Protein AF-0000000078658069 (afdb_homodimer)

Structure (mmCIF, N/CA/C/O backbone):
data_AF-0000000078658069-model_v1
#
loop_
_entity.id
_entity.type
_entity.pdbx_description
1 polymer 'NAD(P)H-dependent oxidoreductase'
#
loop_
_atom_site.group_PDB
_atom_site.id
_atom_site.type_symbol
_atom_site.label_atom_id
_atom_site.label_alt_id
_atom_site.label_comp_id
_atom_site.label_asym_id
_atom_site.label_entity_id
_atom_site.label_seq_id
_atom_site.pdbx_PDB_ins_code
_atom_site.Cartn_x
_atom_site.Cartn_y
_atom_site.Cartn_z
_atom_site.occupancy
_atom_site.B_iso_or_equiv
_atom_site.auth_seq_id
_atom_site.auth_comp_id
_atom_site.auth_asym_id
_atom_site.auth_atom_id
_atom_site.pdbx_PDB_model_num
ATOM 1 N N . MET A 1 1 ? 2.982 28.875 11.555 1 97.81 1 MET A N 1
ATOM 2 C CA . MET A 1 1 ? 3.41 27.578 11.039 1 97.81 1 MET A CA 1
ATOM 3 C C . MET A 1 1 ? 2.475 27.094 9.938 1 97.81 1 MET A C 1
ATOM 5 O O . MET A 1 1 ? 1.411 27.672 9.719 1 97.81 1 MET A O 1
ATOM 9 N N . HIS A 1 2 ? 2.963 26.125 9.164 1 98.56 2 HIS A N 1
ATOM 10 C CA . HIS A 1 2 ? 2.264 25.703 7.953 1 98.56 2 HIS A CA 1
ATOM 11 C C . HIS A 1 2 ? 2.119 24.172 7.902 1 98.56 2 HIS A C 1
ATOM 13 O O . HIS A 1 2 ? 3.09 23.453 8.117 1 98.56 2 HIS A O 1
ATOM 19 N N . ALA A 1 3 ? 0.891 23.734 7.66 1 98.81 3 ALA A N 1
ATOM 20 C CA . ALA A 1 3 ? 0.636 22.297 7.555 1 98.81 3 ALA A CA 1
ATOM 21 C C . ALA A 1 3 ? 0.441 21.891 6.098 1 98.81 3 ALA A C 1
ATOM 23 O O . ALA A 1 3 ? -0.198 22.594 5.32 1 98.81 3 ALA A O 1
ATOM 24 N N . LEU A 1 4 ? 1.023 20.781 5.742 1 98.94 4 LEU A N 1
ATOM 25 C CA . LEU A 1 4 ? 0.627 20.094 4.523 1 98.94 4 LEU A CA 1
ATOM 26 C C . LEU A 1 4 ? -0.355 18.969 4.836 1 98.94 4 LEU A C 1
ATOM 28 O O . LEU A 1 4 ? -0.032 18.047 5.586 1 98.94 4 LEU A O 1
ATOM 32 N N . ILE A 1 5 ? -1.564 19.047 4.328 1 98.94 5 ILE A N 1
ATOM 33 C CA . ILE A 1 5 ? -2.594 18.031 4.469 1 98.94 5 ILE A CA 1
ATOM 34 C C . ILE A 1 5 ? -2.736 17.25 3.162 1 98.94 5 ILE A C 1
ATOM 36 O O . ILE A 1 5 ? -3.213 17.797 2.162 1 98.94 5 ILE A O 1
ATOM 40 N N . VAL A 1 6 ? -2.309 16.016 3.172 1 99 6 VAL A N 1
ATOM 41 C CA . VAL A 1 6 ? -2.379 15.141 2.002 1 99 6 VAL A CA 1
ATOM 42 C C . VAL A 1 6 ? -3.635 14.281 2.074 1 99 6 VAL A C 1
ATOM 44 O O . VAL A 1 6 ? -3.863 13.586 3.068 1 99 6 VAL A O 1
ATOM 47 N N . VAL A 1 7 ? -4.445 14.375 1.043 1 98.88 7 VAL A N 1
ATOM 48 C CA . VAL A 1 7 ? -5.691 13.617 0.962 1 98.88 7 VAL A CA 1
ATOM 49 C C . VAL A 1 7 ? -5.629 12.641 -0.212 1 98.88 7 VAL A C 1
ATOM 51 O O . VAL A 1 7 ? -5.191 13.008 -1.307 1 98.88 7 VAL A O 1
ATOM 54 N N . ALA A 1 8 ? -6.023 11.414 0.031 1 98.69 8 ALA A N 1
ATOM 55 C CA . ALA A 1 8 ? -6.051 10.391 -1.006 1 98.69 8 ALA A CA 1
ATOM 56 C C . ALA A 1 8 ? -7.441 9.773 -1.132 1 98.69 8 ALA A C 1
ATOM 58 O O . ALA A 1 8 ? -7.703 8.695 -0.583 1 98.69 8 ALA A O 1
ATOM 59 N N . HIS A 1 9 ? -8.312 10.352 -1.921 1 98.69 9 HIS A N 1
ATOM 60 C CA . HIS A 1 9 ? -9.656 9.852 -2.195 1 98.69 9 HIS A CA 1
ATOM 61 C C . HIS A 1 9 ? -10.195 10.406 -3.51 1 98.69 9 HIS A C 1
ATOM 63 O O . HIS A 1 9 ? -10.07 11.609 -3.777 1 98.69 9 HIS A O 1
ATOM 69 N N . PRO A 1 10 ? -10.859 9.602 -4.32 1 98.38 10 PRO A N 1
ATOM 70 C CA . PRO A 1 10 ? -11.242 10.031 -5.668 1 98.38 10 PRO A CA 1
ATOM 71 C C . PRO A 1 10 ? -12.484 10.922 -5.672 1 98.38 10 PRO A C 1
ATOM 73 O O . PRO A 1 10 ? -12.773 11.57 -6.684 1 98.38 10 PRO A O 1
ATOM 76 N N . ASP A 1 11 ? -13.273 10.945 -4.633 1 98.38 11 ASP A N 1
ATOM 77 C CA . ASP A 1 11 ? -14.516 11.711 -4.539 1 98.38 11 ASP A CA 1
ATOM 78 C C . ASP A 1 11 ? -14.352 12.914 -3.615 1 98.38 11 ASP A C 1
ATOM 80 O O . ASP A 1 11 ? -14.289 12.758 -2.395 1 98.38 11 ASP A O 1
ATOM 84 N N . THR A 1 12 ? -14.391 14.125 -4.148 1 97.88 12 THR A N 1
ATOM 85 C CA . THR A 1 12 ? -14.156 15.336 -3.379 1 97.88 12 THR A CA 1
ATOM 86 C C . THR A 1 12 ? -15.297 15.594 -2.4 1 97.88 12 THR A C 1
ATOM 88 O O . THR A 1 12 ? -15.18 16.422 -1.494 1 97.88 12 THR A O 1
ATOM 91 N N . GLN A 1 13 ? -16.375 14.859 -2.529 1 97.44 13 GLN A N 1
ATOM 92 C CA . GLN A 1 13 ? -17.5 14.992 -1.617 1 97.44 13 GLN A CA 1
ATOM 93 C C . GLN A 1 13 ? -17.484 13.891 -0.566 1 97.44 13 GLN A C 1
ATOM 95 O O . GLN A 1 13 ? -18.453 13.742 0.198 1 97.44 13 GLN A O 1
ATOM 100 N N . SER A 1 14 ? -16.484 13.125 -0.555 1 97.75 14 SER A N 1
ATOM 101 C CA . SER A 1 14 ? -16.375 11.992 0.354 1 97.75 14 SER A CA 1
ATOM 102 C C . SER A 1 14 ? -16.219 12.453 1.8 1 97.75 14 SER A C 1
ATOM 104 O O . SER A 1 14 ? -15.898 13.617 2.057 1 97.75 14 SER A O 1
ATOM 106 N N . LEU A 1 15 ? -16.469 11.539 2.723 1 98 15 LEU A N 1
ATOM 107 C CA . LEU A 1 15 ? -16.188 11.75 4.137 1 98 15 LEU A CA 1
ATOM 108 C C . LEU A 1 15 ? -14.719 12.109 4.348 1 98 15 LEU A C 1
ATOM 110 O O . LEU A 1 15 ? -14.398 12.977 5.168 1 98 15 LEU A O 1
ATOM 114 N N . THR A 1 16 ? -13.797 11.484 3.609 1 98.62 16 THR A N 1
ATOM 115 C CA . THR A 1 16 ? -12.359 11.734 3.705 1 98.62 16 THR A CA 1
ATOM 116 C C . THR A 1 16 ? -12.047 13.203 3.439 1 98.62 16 THR A C 1
ATOM 118 O O . THR A 1 16 ? -11.359 13.844 4.234 1 98.62 16 THR A O 1
ATOM 121 N N . HIS A 1 17 ? -12.578 13.727 2.383 1 98.81 17 HIS A N 1
ATOM 122 C CA . HIS A 1 17 ? -12.336 15.125 2.043 1 98.81 17 HIS A CA 1
ATOM 123 C C . HIS A 1 17 ? -12.977 16.062 3.068 1 98.81 17 HIS A C 1
ATOM 125 O O . HIS A 1 17 ? -12.414 17.094 3.406 1 98.81 17 HIS A O 1
ATOM 131 N N . ARG A 1 18 ? -14.141 15.688 3.545 1 98.75 18 ARG A N 1
ATOM 132 C CA . ARG A 1 18 ? -14.812 16.516 4.535 1 98.75 18 ARG A CA 1
ATOM 133 C C . ARG A 1 18 ? -14.016 16.578 5.832 1 98.75 18 ARG A C 1
ATOM 135 O O . ARG A 1 18 ? -13.875 17.641 6.434 1 98.75 18 ARG A O 1
ATOM 142 N N . VAL A 1 19 ? -13.484 15.453 6.254 1 98.88 19 VAL A N 1
ATOM 143 C CA . VAL A 1 19 ? -12.648 15.391 7.445 1 98.88 19 VAL A CA 1
ATOM 144 C C . VAL A 1 19 ? -11.422 16.281 7.266 1 98.88 19 VAL A C 1
ATOM 146 O O . VAL A 1 19 ? -11.078 17.062 8.148 1 98.88 19 VAL A O 1
ATOM 149 N N . ALA A 1 20 ? -10.758 16.172 6.125 1 98.94 20 ALA A N 1
ATOM 150 C CA . ALA A 1 20 ? -9.594 17 5.828 1 98.94 20 ALA A CA 1
ATOM 151 C C . ALA A 1 20 ? -9.961 18.484 5.863 1 98.94 20 ALA A C 1
ATOM 153 O O . ALA A 1 20 ? -9.211 19.312 6.41 1 98.94 20 ALA A O 1
ATOM 154 N N . ALA A 1 21 ? -11.094 18.812 5.293 1 98.88 21 ALA A N 1
ATOM 155 C CA . ALA A 1 21 ? -11.547 20.188 5.238 1 98.88 21 ALA A CA 1
ATOM 156 C C . ALA A 1 21 ? -11.82 20.734 6.641 1 98.88 21 ALA A C 1
ATOM 158 O O . ALA A 1 21 ? -11.461 21.875 6.953 1 98.88 21 ALA A O 1
ATOM 159 N N . GLU A 1 22 ? -12.523 19.906 7.477 1 98.81 22 GLU A N 1
ATOM 160 C CA . GLU A 1 22 ? -12.805 20.297 8.852 1 98.81 22 GLU A CA 1
ATOM 161 C C . GLU A 1 22 ? -11.516 20.531 9.633 1 98.81 22 GLU A C 1
ATOM 163 O O . GLU A 1 22 ? -11.406 21.516 10.375 1 98.81 22 GLU A O 1
ATOM 168 N N . LEU A 1 23 ? -10.547 19.625 9.484 1 98.94 23 LEU A N 1
ATOM 169 C CA . LEU A 1 23 ? -9.25 19.766 10.133 1 98.94 23 LEU A CA 1
ATOM 170 C C . LEU A 1 23 ? -8.57 21.062 9.703 1 98.94 23 LEU A C 1
ATOM 172 O O . LEU A 1 23 ? -8.172 21.875 10.547 1 98.94 23 LEU A O 1
ATOM 176 N N . ALA A 1 24 ? -8.531 21.281 8.406 1 98.88 24 ALA A N 1
ATOM 177 C CA . ALA A 1 24 ? -7.859 22.453 7.828 1 98.88 24 ALA A CA 1
ATOM 178 C C . ALA A 1 24 ? -8.492 23.75 8.32 1 98.88 24 ALA A C 1
ATOM 180 O O . ALA A 1 24 ? -7.785 24.672 8.719 1 98.88 24 ALA A O 1
ATOM 181 N N . ALA A 1 25 ? -9.805 23.797 8.32 1 98.56 25 ALA A N 1
ATOM 182 C CA . ALA A 1 25 ? -10.562 25.016 8.656 1 98.56 25 ALA A CA 1
ATOM 183 C C . ALA A 1 25 ? -10.352 25.391 10.117 1 98.56 25 ALA A C 1
ATOM 185 O O . ALA A 1 25 ? -10.664 26.516 10.516 1 98.56 25 ALA A O 1
ATOM 186 N N . ASN A 1 26 ? -9.812 24.453 10.891 1 98.69 26 ASN A N 1
ATOM 187 C CA . ASN A 1 26 ? -9.719 24.719 12.32 1 98.69 26 ASN A CA 1
ATOM 188 C C . ASN A 1 26 ? -8.266 24.906 12.766 1 98.69 26 ASN A C 1
ATOM 190 O O . ASN A 1 26 ? -7.977 24.891 13.961 1 98.69 26 ASN A O 1
ATOM 194 N N . ILE A 1 27 ? -7.352 24.938 11.805 1 98.62 27 ILE A N 1
ATOM 195 C CA . ILE A 1 27 ? -5.996 25.391 12.102 1 98.62 27 ILE A CA 1
ATOM 196 C C . ILE A 1 27 ? -6.008 26.891 12.406 1 98.62 27 ILE A C 1
ATOM 198 O O . ILE A 1 27 ? -6.375 27.703 11.555 1 98.6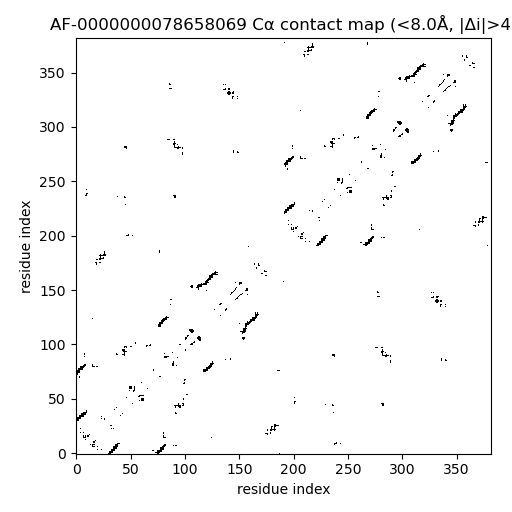2 27 ILE A O 1
ATOM 202 N N . PRO A 1 28 ? -5.621 27.234 13.57 1 97.25 28 PRO A N 1
ATOM 203 C CA . PRO A 1 28 ? -5.816 28.625 13.969 1 97.25 28 PRO A CA 1
ATOM 204 C C . PRO A 1 28 ? -4.824 29.578 13.312 1 97.25 28 PRO A C 1
ATOM 206 O O . PRO A 1 28 ? -3.658 29.219 13.117 1 97.25 28 PRO A O 1
ATOM 209 N N . ALA A 1 29 ? -5.34 30.766 13.07 1 95.62 29 ALA A N 1
ATOM 210 C CA . ALA A 1 29 ? -4.434 31.844 12.656 1 95.62 29 ALA A CA 1
ATOM 211 C C . ALA A 1 29 ? -3.402 32.125 13.734 1 95.62 29 ALA A C 1
ATOM 213 O O . ALA A 1 29 ? -3.701 32.031 14.93 1 95.62 29 ALA A O 1
ATOM 214 N N . PRO A 1 30 ? -2.137 32.469 13.281 1 97.19 30 PRO A N 1
ATOM 215 C CA . PRO A 1 30 ? -1.706 32.781 11.914 1 97.19 30 PRO A CA 1
ATOM 216 C C . PRO A 1 30 ? -1.153 31.547 11.188 1 97.19 30 PRO A C 1
ATOM 218 O O . PRO A 1 30 ? -0.489 31.688 10.156 1 97.19 30 PRO A O 1
ATOM 221 N N . HIS A 1 31 ? -1.299 30.328 11.805 1 98.12 31 HIS A N 1
ATOM 222 C CA . HIS A 1 31 ? -0.859 29.141 11.094 1 98.12 31 HIS A CA 1
ATOM 223 C C . HIS A 1 31 ? -1.632 28.953 9.789 1 98.12 31 HIS A C 1
ATOM 225 O O . HIS A 1 31 ? -2.76 29.438 9.664 1 98.12 3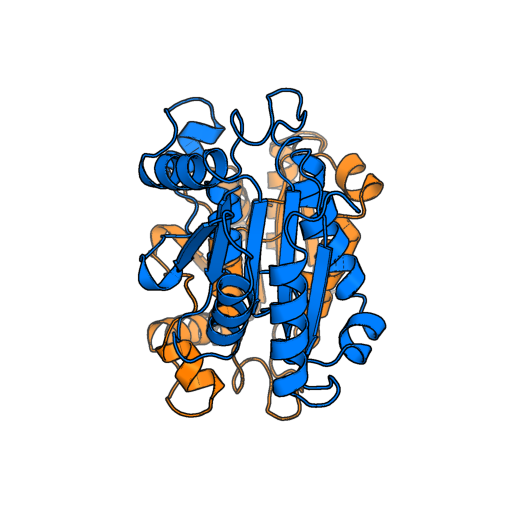1 HIS A O 1
ATOM 231 N N . GLY A 1 32 ? -1.002 28.391 8.859 1 98 32 GLY A N 1
ATOM 232 C CA . GLY A 1 32 ? -1.613 28.125 7.566 1 98 32 GLY A CA 1
ATOM 233 C C . GLY A 1 32 ? -1.575 26.656 7.172 1 98 32 GLY A C 1
ATOM 234 O O . GLY A 1 32 ? -1.163 25.812 7.961 1 98 32 GLY A O 1
ATOM 235 N N . PHE A 1 33 ? -2.08 26.438 6.012 1 98.69 33 PHE A N 1
ATOM 236 C CA . PHE A 1 33 ? -2.096 25.078 5.512 1 98.69 33 PHE A CA 1
ATOM 237 C C . PHE A 1 33 ? -2.197 25.062 3.99 1 98.69 33 PHE A C 1
ATOM 239 O O . PHE A 1 33 ? -2.514 26.078 3.371 1 98.69 33 PHE A O 1
ATOM 246 N N . GLU A 1 34 ? -1.899 23.984 3.42 1 98.56 34 GLU A N 1
ATOM 247 C CA . GLU A 1 34 ? -2.252 23.609 2.055 1 98.56 34 GLU A CA 1
ATOM 248 C C . GLU A 1 34 ? -2.768 22.172 1.991 1 98.56 34 GLU A C 1
ATOM 250 O O . GLU A 1 34 ? -2.326 21.312 2.76 1 98.56 34 GLU A O 1
ATOM 255 N N . ILE A 1 35 ? -3.754 21.984 1.16 1 98.75 35 ILE A N 1
ATOM 256 C CA . ILE A 1 35 ? -4.273 20.641 0.928 1 98.75 35 ILE A CA 1
ATOM 257 C C . ILE A 1 35 ? -3.729 20.094 -0.391 1 98.75 35 ILE A C 1
ATOM 259 O O . ILE A 1 35 ? -3.85 20.734 -1.434 1 98.75 35 ILE A O 1
ATOM 263 N N . ALA A 1 36 ? -3.055 19.016 -0.292 1 98.88 36 ALA A N 1
ATOM 264 C CA . ALA A 1 36 ? -2.635 18.266 -1.47 1 98.88 36 ALA A CA 1
ATOM 265 C C . ALA A 1 36 ? -3.596 17.125 -1.757 1 98.88 36 ALA A C 1
ATOM 267 O O . ALA A 1 36 ? -3.617 16.125 -1.028 1 98.88 36 ALA A O 1
ATOM 268 N N . ASP A 1 37 ? -4.426 17.281 -2.74 1 98.88 37 ASP A N 1
ATOM 269 C CA . ASP A 1 37 ? -5.324 16.234 -3.195 1 98.88 37 ASP A CA 1
ATOM 270 C C . ASP A 1 37 ? -4.652 15.344 -4.242 1 98.88 37 ASP A C 1
ATOM 272 O O . ASP A 1 37 ? -4.641 15.68 -5.43 1 98.88 37 ASP A O 1
ATOM 276 N N . LEU A 1 38 ? -4.168 14.164 -3.83 1 98.88 38 LEU A N 1
ATOM 277 C CA . LEU A 1 38 ? -3.338 13.344 -4.707 1 98.88 38 LEU A CA 1
ATOM 278 C C . LEU A 1 38 ? -4.121 12.891 -5.934 1 98.88 38 LEU A C 1
ATOM 280 O O . LEU A 1 38 ? -3.568 12.805 -7.031 1 98.88 38 LEU A O 1
ATOM 284 N N . HIS A 1 39 ? -5.383 12.562 -5.711 1 98.62 39 HIS A N 1
ATOM 285 C CA . HIS A 1 39 ? -6.203 12.094 -6.824 1 98.62 39 HIS A CA 1
ATOM 286 C C . HIS A 1 39 ? -6.484 13.219 -7.812 1 98.62 39 HIS A C 1
ATOM 288 O O . HIS A 1 39 ? -6.246 13.078 -9.016 1 98.62 39 HIS A O 1
ATOM 294 N N . ALA A 1 40 ? -6.957 14.375 -7.309 1 98.25 40 ALA A N 1
ATOM 295 C CA . ALA A 1 40 ? -7.312 15.5 -8.164 1 98.25 40 ALA A CA 1
ATOM 296 C C . ALA A 1 40 ? -6.09 16.031 -8.906 1 98.25 40 ALA A C 1
ATOM 298 O O . ALA A 1 40 ? -6.195 16.484 -10.047 1 98.25 40 ALA A O 1
ATOM 299 N N . GLU A 1 41 ? -4.934 15.93 -8.266 1 98.56 41 GLU A N 1
ATOM 300 C CA . GLU A 1 41 ? -3.701 16.453 -8.852 1 98.56 41 GLU A CA 1
ATOM 301 C C . GLU A 1 41 ? -3.082 15.453 -9.82 1 98.56 41 GLU A C 1
ATOM 303 O O . GLU A 1 41 ? -2.107 15.773 -10.508 1 98.56 41 GLU A O 1
ATOM 308 N N . GLY A 1 42 ? -3.646 14.211 -9.891 1 98.12 42 GLY A N 1
ATOM 309 C CA . GLY A 1 42 ? -3.215 13.219 -10.867 1 98.12 42 GLY A CA 1
ATOM 310 C C . GLY A 1 42 ? -1.863 12.609 -10.539 1 98.12 42 GLY A C 1
ATOM 311 O O . GLY A 1 42 ? -1.101 12.258 -11.445 1 98.12 42 GLY A O 1
ATOM 312 N N . PHE A 1 43 ? -1.515 12.539 -9.234 1 98.69 43 PHE A N 1
ATOM 313 C CA . PHE A 1 43 ? -0.232 11.945 -8.875 1 98.69 43 PHE A CA 1
ATOM 314 C C . PHE A 1 43 ? -0.136 10.508 -9.375 1 98.69 43 PHE A C 1
ATOM 316 O O . PHE A 1 43 ? -1.051 9.711 -9.164 1 98.69 43 PHE A O 1
ATOM 323 N N . ASP A 1 44 ? 0.889 10.156 -10.078 1 98.69 44 ASP A N 1
ATOM 324 C CA . ASP A 1 44 ? 1.138 8.781 -10.508 1 98.69 44 ASP A CA 1
ATOM 325 C C . ASP A 1 44 ? 1.874 7.988 -9.438 1 98.69 44 ASP A C 1
ATOM 327 O O . ASP A 1 44 ? 3.061 8.219 -9.188 1 98.69 44 ASP A O 1
ATOM 331 N N . PRO A 1 45 ? 1.16 7.078 -8.758 1 98.75 45 PRO A N 1
ATOM 332 C CA . PRO A 1 45 ? 1.751 6.383 -7.613 1 98.75 45 PRO A CA 1
ATOM 333 C C . PRO A 1 45 ? 2.662 5.23 -8.031 1 98.75 45 PRO A C 1
ATOM 335 O O . PRO A 1 45 ? 3.24 4.555 -7.176 1 98.75 45 PRO A O 1
ATOM 338 N N . ARG A 1 46 ? 2.812 4.961 -9.344 1 98.81 46 ARG A N 1
ATOM 339 C CA . ARG A 1 46 ? 3.631 3.84 -9.797 1 98.81 46 ARG A CA 1
ATOM 340 C C . ARG A 1 46 ? 5.117 4.16 -9.664 1 98.81 46 ARG A C 1
ATOM 342 O O . ARG A 1 46 ? 5.613 5.098 -10.289 1 98.81 46 ARG A O 1
ATOM 349 N N . PHE A 1 47 ? 5.773 3.422 -8.75 1 98.81 47 PHE A N 1
ATOM 350 C CA . PHE A 1 47 ? 7.23 3.49 -8.719 1 98.81 47 PHE A CA 1
ATOM 351 C C . PHE A 1 47 ? 7.816 3.137 -10.086 1 98.81 47 PHE A C 1
ATOM 353 O O . PHE A 1 47 ? 7.578 2.045 -10.602 1 98.81 47 PHE A O 1
ATOM 360 N N . ASN A 1 48 ? 8.586 4.055 -10.703 1 98.25 48 ASN A N 1
ATOM 361 C CA . ASN A 1 48 ? 8.93 3.902 -12.117 1 98.25 48 ASN A CA 1
ATOM 362 C C . ASN A 1 48 ? 10.445 3.867 -12.312 1 98.25 48 ASN A C 1
ATOM 364 O O . ASN A 1 48 ? 11.203 3.812 -11.344 1 98.25 48 ASN A O 1
ATOM 368 N N . ALA A 1 49 ? 10.836 3.885 -13.586 1 97.5 49 ALA A N 1
ATOM 369 C CA . ALA A 1 49 ? 12.242 3.734 -13.945 1 97.5 49 ALA A CA 1
ATOM 370 C C . ALA A 1 49 ? 13.078 4.879 -13.383 1 97.5 49 ALA A C 1
ATOM 372 O O . ALA A 1 49 ? 14.242 4.688 -13.016 1 97.5 49 ALA A O 1
ATOM 373 N N . HIS A 1 50 ? 12.5 6.113 -13.32 1 98.31 50 HIS A N 1
ATOM 374 C CA . HIS A 1 50 ? 13.227 7.254 -12.781 1 98.31 50 HIS A CA 1
ATOM 375 C C . HIS A 1 50 ? 13.422 7.121 -11.273 1 98.31 50 HIS A C 1
ATOM 377 O O . HIS A 1 50 ? 14.484 7.477 -10.75 1 98.31 50 HIS A O 1
ATOM 383 N N . ASP A 1 51 ? 12.398 6.633 -10.586 1 98.69 51 ASP A N 1
ATOM 384 C CA . ASP A 1 51 ? 12.523 6.371 -9.156 1 98.69 51 ASP A CA 1
ATOM 385 C C . ASP A 1 51 ? 13.609 5.336 -8.883 1 98.69 51 ASP A C 1
ATOM 387 O O . ASP A 1 51 ? 14.391 5.48 -7.938 1 98.69 51 ASP A O 1
ATOM 391 N N . LEU A 1 52 ? 13.57 4.281 -9.711 1 98.25 52 LEU A N 1
ATOM 392 C CA . LEU A 1 52 ? 14.562 3.217 -9.562 1 98.25 52 LEU A CA 1
ATOM 393 C C . LEU A 1 52 ? 15.969 3.748 -9.797 1 98.25 52 LEU A C 1
ATOM 395 O O . LEU A 1 52 ? 16.906 3.393 -9.07 1 98.25 52 LEU A O 1
ATOM 399 N N . ALA A 1 53 ? 16.172 4.562 -10.82 1 98 53 ALA A N 1
ATOM 400 C CA . ALA A 1 53 ? 17.469 5.176 -11.094 1 98 53 ALA A CA 1
ATOM 401 C C . ALA A 1 53 ? 17.953 6.012 -9.914 1 98 53 ALA A C 1
ATOM 403 O O . ALA A 1 53 ? 19.125 5.977 -9.547 1 98 53 ALA A O 1
ATOM 404 N N . LEU A 1 54 ? 17.016 6.793 -9.312 1 97.94 54 LEU A N 1
ATOM 405 C CA . LEU A 1 54 ? 17.344 7.551 -8.109 1 97.94 54 LEU A CA 1
ATOM 406 C C . LEU A 1 54 ? 17.797 6.617 -6.992 1 97.94 54 LEU A C 1
ATOM 408 O O . LEU A 1 54 ? 18.828 6.848 -6.367 1 97.94 54 LEU A O 1
ATOM 412 N N . PHE A 1 55 ? 17.062 5.535 -6.785 1 96.88 55 PHE A N 1
ATOM 413 C CA . PHE A 1 55 ? 17.359 4.574 -5.727 1 96.88 55 PHE A CA 1
ATOM 414 C C . PHE A 1 55 ? 18.75 3.979 -5.91 1 96.88 55 PHE A C 1
ATOM 416 O O . PHE A 1 55 ? 19.453 3.705 -4.934 1 96.88 55 PHE A O 1
ATOM 423 N N . ARG A 1 56 ? 19.109 3.789 -7.168 1 95.69 56 ARG A N 1
ATOM 424 C CA . ARG A 1 56 ? 20.406 3.209 -7.512 1 95.69 56 ARG A CA 1
ATOM 425 C C . ARG A 1 56 ? 21.484 4.285 -7.594 1 95.69 56 ARG A C 1
ATOM 427 O O . ARG A 1 56 ? 22.594 4.02 -8.047 1 95.69 56 ARG A O 1
ATOM 434 N N . ASN A 1 57 ? 21.141 5.52 -7.246 1 95.5 57 ASN A N 1
ATOM 435 C CA . ASN A 1 57 ? 22.047 6.668 -7.27 1 95.5 57 ASN A CA 1
ATOM 436 C C . ASN A 1 57 ? 22.547 6.961 -8.68 1 95.5 57 ASN A C 1
ATOM 438 O O . ASN A 1 57 ? 23.719 7.277 -8.875 1 95.5 57 ASN A O 1
ATOM 442 N N . GLN A 1 58 ? 21.625 6.797 -9.656 1 96.62 58 GLN A N 1
ATOM 443 C CA . GLN A 1 58 ? 22 6.957 -11.055 1 96.62 58 GLN A CA 1
ATOM 444 C C . GLN A 1 58 ? 21.375 8.203 -11.664 1 96.62 58 GLN A C 1
ATOM 446 O O . GLN A 1 58 ? 21.688 8.578 -12.789 1 96.62 58 GLN A O 1
ATOM 451 N N . SER A 1 59 ? 20.484 8.789 -11.023 1 96.38 59 SER A N 1
ATOM 452 C CA . SER A 1 59 ? 19.766 9.961 -11.523 1 96.38 59 SER A CA 1
ATOM 453 C C . SER A 1 59 ? 19.328 10.867 -10.383 1 96.38 59 SER A C 1
ATOM 455 O O . SER A 1 59 ? 19.234 10.43 -9.227 1 96.38 59 SER A O 1
ATOM 457 N N . PRO A 1 60 ? 19.141 12.148 -10.734 1 97.19 60 PRO A N 1
ATOM 458 C CA . PRO A 1 60 ? 18.562 13.023 -9.719 1 97.19 60 PRO A CA 1
ATOM 459 C C . PRO A 1 60 ? 17.109 12.664 -9.391 1 97.19 60 PRO A C 1
ATOM 461 O O . PRO A 1 60 ? 16.531 11.805 -10.047 1 97.19 60 PRO A O 1
ATOM 464 N N . VAL A 1 61 ? 16.625 13.234 -8.352 1 98.31 61 VAL A N 1
ATOM 465 C CA . VAL A 1 61 ? 15.234 13.062 -7.941 1 98.31 61 VAL A CA 1
ATOM 466 C C . VAL A 1 61 ? 14.305 13.469 -9.078 1 98.31 61 VAL A C 1
ATOM 468 O O . VAL A 1 61 ? 14.469 14.539 -9.672 1 98.31 61 VAL A O 1
ATOM 471 N N . PRO A 1 62 ? 13.367 12.578 -9.453 1 98.5 62 PRO A N 1
ATOM 472 C CA . PRO A 1 62 ? 12.391 12.977 -10.469 1 98.5 62 PRO A CA 1
ATOM 473 C C . PRO A 1 62 ? 11.656 14.266 -10.109 1 98.5 62 PRO A C 1
ATOM 475 O O . PRO A 1 62 ? 11.367 14.508 -8.93 1 98.5 62 PRO A O 1
ATOM 478 N N . ALA A 1 63 ? 11.242 15.117 -11.094 1 98.44 63 ALA A N 1
ATOM 479 C CA . ALA A 1 63 ? 10.68 16.453 -10.891 1 98.44 63 ALA A CA 1
ATOM 480 C C . ALA A 1 63 ? 9.398 16.391 -10.07 1 98.44 63 ALA A C 1
ATOM 482 O O . ALA A 1 63 ? 9.156 17.234 -9.211 1 98.44 63 ALA A O 1
ATOM 483 N N . ASP A 1 64 ? 8.508 15.438 -10.406 1 98.62 64 ASP A N 1
ATOM 484 C CA . ASP A 1 64 ? 7.242 15.336 -9.688 1 98.62 64 ASP A CA 1
ATOM 485 C C . ASP A 1 64 ? 7.461 14.914 -8.242 1 98.62 64 ASP A C 1
ATOM 487 O O . ASP A 1 64 ? 6.754 15.375 -7.34 1 98.62 64 ASP A O 1
ATOM 491 N N . VAL A 1 65 ? 8.453 14.055 -7.98 1 98.81 65 VAL A N 1
ATOM 492 C CA . VAL A 1 65 ? 8.828 13.664 -6.625 1 98.81 65 VAL A CA 1
ATOM 493 C C . VAL A 1 65 ? 9.43 14.859 -5.891 1 98.81 65 VAL A C 1
ATOM 495 O O . VAL A 1 65 ? 9.086 15.125 -4.738 1 98.81 65 VAL A O 1
ATOM 498 N N . LEU A 1 66 ? 10.289 15.547 -6.555 1 98.75 66 LEU A N 1
ATOM 499 C CA . LEU A 1 66 ? 10.93 16.734 -5.988 1 98.75 66 LEU A CA 1
ATOM 500 C C . LEU A 1 66 ? 9.891 17.766 -5.57 1 98.75 66 LEU A C 1
ATOM 502 O O . LEU A 1 66 ? 10.031 18.406 -4.531 1 98.75 66 LEU A O 1
ATOM 506 N N . ALA A 1 67 ? 8.922 17.969 -6.363 1 98.75 67 ALA A N 1
ATOM 507 C CA . ALA A 1 67 ? 7.855 18.906 -6.051 1 98.75 67 ALA A CA 1
ATOM 508 C C . ALA A 1 67 ? 7.137 18.516 -4.766 1 98.75 67 ALA A C 1
ATOM 510 O O . ALA A 1 67 ? 6.816 19.375 -3.938 1 98.75 67 ALA A O 1
ATOM 511 N N . GLU A 1 68 ? 6.852 17.234 -4.598 1 98.94 68 GLU A N 1
ATOM 512 C CA . GLU A 1 68 ? 6.207 16.75 -3.377 1 98.94 68 GLU A CA 1
ATOM 513 C C . GLU A 1 68 ? 7.125 16.922 -2.168 1 98.94 68 GLU A C 1
ATOM 515 O O . GLU A 1 68 ? 6.676 17.328 -1.093 1 98.94 68 GLU A O 1
ATOM 520 N N . GLN A 1 69 ? 8.391 16.578 -2.352 1 98.88 69 GLN A N 1
ATOM 521 C CA . GLN A 1 69 ? 9.352 16.766 -1.272 1 98.88 69 GLN A CA 1
ATOM 522 C C . GLN A 1 69 ? 9.469 18.234 -0.876 1 98.88 69 GLN A C 1
ATOM 524 O O . GLN A 1 69 ? 9.562 18.547 0.31 1 98.88 69 GLN A O 1
ATOM 529 N N . ALA A 1 70 ? 9.438 19.078 -1.846 1 98.81 70 ALA A N 1
ATOM 530 C CA . ALA A 1 70 ? 9.492 20.516 -1.581 1 98.81 70 ALA A CA 1
ATOM 531 C C . ALA A 1 70 ? 8.281 20.969 -0.771 1 98.81 70 ALA A C 1
ATOM 533 O O . ALA A 1 70 ? 8.406 21.812 0.124 1 98.81 70 ALA A O 1
ATOM 534 N N . ARG A 1 71 ? 7.051 20.422 -1.073 1 98.69 71 ARG A N 1
ATOM 535 C CA . ARG A 1 71 ? 5.859 20.719 -0.284 1 98.69 71 ARG A CA 1
ATOM 536 C C . ARG A 1 71 ? 6.055 20.328 1.175 1 98.69 71 ARG A C 1
ATOM 538 O O . ARG A 1 71 ? 5.715 21.078 2.082 1 98.69 71 ARG A O 1
ATOM 545 N N . ILE A 1 72 ? 6.641 19.141 1.337 1 98.88 72 ILE A N 1
ATOM 546 C CA . ILE A 1 72 ? 6.848 18.641 2.691 1 98.88 72 ILE A CA 1
ATOM 547 C C . ILE A 1 72 ? 7.898 19.5 3.4 1 98.88 72 ILE A C 1
ATOM 549 O O . ILE A 1 72 ? 7.75 19.828 4.582 1 98.88 72 ILE A O 1
ATOM 553 N N . ASP A 1 73 ? 8.922 19.891 2.666 1 98.69 73 ASP A N 1
ATOM 554 C CA . ASP A 1 73 ? 10.016 20.688 3.236 1 98.69 73 ASP A CA 1
ATOM 555 C C . ASP A 1 73 ? 9.516 22.047 3.711 1 98.69 73 ASP A C 1
ATOM 557 O O . ASP A 1 73 ? 10.039 22.609 4.676 1 98.69 73 ASP A O 1
ATOM 561 N N . ARG A 1 74 ? 8.516 22.531 3.047 1 98.12 74 ARG A N 1
ATOM 562 C CA . ARG A 1 74 ? 7.98 23.828 3.404 1 98.12 74 ARG A CA 1
ATOM 563 C C . ARG A 1 74 ? 7.016 23.734 4.578 1 98.12 74 ARG A C 1
ATOM 565 O O . ARG A 1 74 ? 6.637 24.734 5.172 1 98.12 74 ARG A O 1
ATOM 572 N N . ALA A 1 75 ? 6.641 22.531 4.949 1 98.5 75 ALA A N 1
ATOM 573 C CA . ALA A 1 75 ? 5.613 22.344 5.969 1 98.5 75 ALA A CA 1
ATOM 574 C C . ALA A 1 75 ? 6.238 22.109 7.34 1 98.5 75 ALA A C 1
ATOM 576 O O . ALA A 1 75 ? 7.32 21.531 7.445 1 98.5 75 ALA A O 1
ATOM 577 N N . ASP A 1 76 ? 5.543 22.547 8.336 1 98.44 76 ASP A N 1
ATOM 578 C CA . ASP A 1 76 ? 5.945 22.312 9.719 1 98.44 76 ASP A CA 1
ATOM 579 C C . ASP A 1 76 ? 5.258 21.078 10.289 1 98.44 76 ASP A C 1
ATOM 581 O O . ASP A 1 76 ? 5.617 20.594 11.367 1 98.44 76 ASP A O 1
ATOM 585 N N . ALA A 1 77 ? 4.258 20.547 9.594 1 98.69 77 ALA A N 1
ATOM 586 C CA . ALA A 1 77 ? 3.555 19.312 9.914 1 98.69 77 ALA A CA 1
ATOM 587 C C . ALA A 1 77 ? 2.977 18.672 8.664 1 98.69 77 ALA A C 1
ATOM 589 O O . ALA A 1 77 ? 2.521 19.359 7.75 1 98.69 77 ALA A O 1
ATOM 590 N N . LEU A 1 78 ? 3.041 17.406 8.672 1 98.94 78 LEU A N 1
ATOM 591 C CA . LEU A 1 78 ? 2.42 16.609 7.609 1 98.94 78 LEU A CA 1
ATOM 592 C C . LEU A 1 78 ? 1.206 15.852 8.133 1 98.94 78 LEU A C 1
ATOM 594 O O . LEU A 1 78 ? 1.303 15.125 9.133 1 98.94 78 LEU A O 1
ATOM 598 N N . VAL A 1 79 ? 0.034 16.047 7.586 1 98.94 79 VAL A N 1
ATOM 599 C CA . VAL A 1 79 ? -1.184 15.32 7.922 1 98.94 79 VAL A CA 1
ATOM 600 C C . VAL A 1 79 ? -1.593 14.438 6.746 1 98.94 79 VAL A C 1
ATOM 602 O O . VAL A 1 79 ? -1.708 14.906 5.613 1 98.94 79 VAL A O 1
ATOM 605 N N . LEU A 1 80 ? -1.7 13.188 6.977 1 99 80 LEU A N 1
ATOM 606 C CA . LEU A 1 80 ? -2.242 12.273 5.98 1 99 80 LEU A CA 1
ATOM 607 C C . LEU A 1 80 ? -3.682 11.898 6.316 1 99 80 LEU A C 1
ATOM 609 O O . LEU A 1 80 ? -3.951 11.352 7.391 1 99 80 LEU A O 1
ATOM 613 N N . VAL A 1 81 ? -4.621 12.242 5.508 1 98.94 81 VAL A N 1
ATOM 614 C CA . VAL A 1 81 ? -6.027 11.875 5.633 1 98.94 81 VAL A CA 1
ATOM 615 C C . VAL A 1 81 ? -6.406 10.898 4.523 1 98.94 81 VAL A C 1
ATOM 617 O O . VAL A 1 81 ? -6.328 11.227 3.338 1 98.94 81 VAL A O 1
ATOM 620 N N . PHE A 1 82 ? -6.871 9.695 4.891 1 98.88 82 PHE A N 1
ATOM 621 C CA . PHE A 1 82 ? -7.027 8.664 3.871 1 98.88 82 PHE A CA 1
ATOM 622 C C . PHE A 1 82 ? -8.031 7.609 4.316 1 98.88 82 PHE A C 1
ATOM 624 O O . PHE A 1 82 ? -8.211 7.383 5.516 1 98.88 82 PHE A O 1
ATOM 631 N N . PRO A 1 83 ? -8.75 7.035 3.357 1 98.62 83 PRO A N 1
ATOM 632 C CA . PRO A 1 83 ? -9.484 5.805 3.676 1 98.62 83 PRO A CA 1
ATOM 633 C C . PRO A 1 83 ? -8.555 4.617 3.922 1 98.62 83 PRO A C 1
ATOM 635 O O . PRO A 1 83 ? -7.473 4.543 3.344 1 98.62 83 PRO A O 1
ATOM 638 N N . VAL A 1 84 ? -9.008 3.732 4.77 1 98.5 84 VAL A N 1
ATOM 639 C CA . VAL A 1 84 ? -8.258 2.492 4.938 1 98.5 84 VAL A CA 1
ATOM 640 C C . VAL A 1 84 ? -8.711 1.467 3.902 1 98.5 84 VAL A C 1
ATOM 642 O O . VAL A 1 84 ? -9.891 1.111 3.852 1 98.5 84 VAL A O 1
ATOM 645 N N . TYR A 1 85 ? -7.859 1.077 3.02 1 98.56 85 TYR A N 1
ATOM 646 C CA . TYR A 1 85 ? -8.086 -0.016 2.082 1 98.56 85 TYR A CA 1
ATOM 647 C C . TYR A 1 85 ? -7.242 -1.23 2.441 1 98.56 85 TYR A C 1
ATOM 649 O O . TYR A 1 85 ? -6.016 -1.128 2.561 1 98.56 85 TYR A O 1
ATOM 657 N N . TRP A 1 86 ? -7.996 -2.32 2.662 1 98.38 86 TRP A N 1
ATOM 658 C CA . TRP A 1 86 ? -7.34 -3.576 3.002 1 98.38 86 TRP A CA 1
ATOM 659 C C . TRP A 1 86 ? -6.34 -3.379 4.137 1 98.38 86 TRP A C 1
ATOM 661 O O . TRP A 1 86 ? -5.18 -3.785 4.031 1 98.38 86 TRP A O 1
ATOM 671 N N . TRP A 1 87 ? -6.801 -2.598 5.188 1 98.06 87 TRP A N 1
ATOM 672 C CA . TRP A 1 87 ? -6.176 -2.502 6.504 1 98.06 87 TRP A CA 1
ATOM 673 C C . TRP A 1 87 ? -4.902 -1.664 6.445 1 98.06 87 TRP A C 1
ATOM 675 O O . TRP A 1 87 ? -4.023 -1.802 7.297 1 98.06 87 TRP A O 1
ATOM 685 N N . SER A 1 88 ? -4.746 -0.85 5.457 1 98.38 88 SER A N 1
ATOM 686 C CA . SER A 1 88 ? -3.57 -0.002 5.289 1 98.38 88 SER A CA 1
ATOM 687 C C . SER A 1 88 ? -3.865 1.176 4.367 1 98.38 88 SER A C 1
ATOM 689 O O . SER A 1 88 ? -5.016 1.602 4.242 1 98.38 88 SER A O 1
ATOM 691 N N . PHE A 1 89 ? -2.826 1.84 3.873 1 98.81 89 PHE A N 1
ATOM 692 C CA . PHE A 1 89 ? -2.924 2.922 2.898 1 98.81 89 PHE A CA 1
ATOM 693 C C . PHE A 1 89 ? -3.605 2.441 1.623 1 98.81 89 PHE A C 1
ATOM 695 O O . PHE A 1 89 ? -3.387 1.31 1.186 1 98.81 89 PHE A O 1
ATOM 702 N N . PRO A 1 90 ? -4.449 3.33 1.016 1 98.88 90 PRO A N 1
ATOM 703 C CA . PRO A 1 90 ? -4.816 3.025 -0.371 1 98.88 90 PRO A CA 1
ATOM 704 C C . PRO A 1 90 ? -3.611 3.027 -1.311 1 98.88 90 PRO A C 1
ATOM 706 O O . PRO A 1 90 ? -2.602 3.676 -1.025 1 98.88 90 PRO A O 1
ATOM 709 N N . GLY A 1 91 ? -3.711 2.324 -2.398 1 98.88 91 GLY A N 1
ATOM 710 C CA . GLY A 1 91 ? -2.613 2.211 -3.346 1 98.88 91 GLY A CA 1
ATOM 711 C C . GLY A 1 91 ? -2.031 3.555 -3.746 1 98.88 91 GLY A C 1
ATOM 712 O O . GLY A 1 91 ? -0.815 3.691 -3.893 1 98.88 91 GLY A O 1
ATOM 713 N N . LEU A 1 92 ? -2.896 4.539 -3.916 1 98.88 92 LEU A N 1
ATOM 714 C CA . LEU A 1 92 ? -2.463 5.875 -4.305 1 98.88 92 LEU A CA 1
ATOM 715 C C . LEU A 1 92 ? -1.517 6.465 -3.262 1 98.88 92 LEU A C 1
ATOM 717 O O . LEU A 1 92 ? -0.423 6.922 -3.6 1 98.88 92 LEU A O 1
ATOM 721 N N . LEU A 1 93 ? -1.902 6.418 -2.012 1 98.94 93 LEU A N 1
ATOM 722 C CA . LEU A 1 93 ? -1.088 6.984 -0.943 1 98.94 93 LEU A CA 1
ATOM 723 C C . LEU A 1 93 ? 0.159 6.141 -0.702 1 98.94 93 LEU A C 1
ATOM 725 O O . LEU A 1 93 ? 1.234 6.676 -0.429 1 98.94 93 LEU A O 1
ATOM 729 N N . LYS A 1 94 ? 0.032 4.789 -0.785 1 98.94 94 LYS A N 1
ATOM 730 C CA . LYS A 1 94 ? 1.2 3.924 -0.649 1 98.94 94 LYS A CA 1
ATOM 731 C C . LYS A 1 94 ? 2.242 4.234 -1.72 1 98.94 94 LYS A C 1
ATOM 733 O O . LYS A 1 94 ? 3.443 4.234 -1.443 1 98.94 94 LYS A O 1
ATOM 738 N N . GLY A 1 95 ? 1.77 4.406 -2.947 1 98.94 95 GLY A N 1
ATOM 739 C CA . GLY A 1 95 ? 2.688 4.785 -4.012 1 98.94 95 GLY A CA 1
ATOM 740 C C . GLY A 1 95 ? 3.34 6.137 -3.785 1 98.94 95 GLY A C 1
ATOM 741 O O . GLY A 1 95 ? 4.512 6.328 -4.117 1 98.94 95 GLY A O 1
ATOM 742 N N . TRP A 1 96 ? 2.564 7.102 -3.24 1 98.94 96 TRP A N 1
ATOM 743 C CA . TRP A 1 96 ? 3.119 8.398 -2.877 1 98.94 96 TRP A CA 1
ATOM 744 C C . TRP A 1 96 ? 4.258 8.25 -1.873 1 98.94 96 TRP A C 1
ATOM 746 O O . TRP A 1 96 ? 5.316 8.859 -2.027 1 98.94 96 TRP A O 1
ATOM 756 N N . ILE A 1 97 ? 4.059 7.402 -0.869 1 98.94 97 ILE A N 1
ATOM 757 C CA . ILE A 1 97 ? 5.094 7.113 0.118 1 98.94 97 ILE A CA 1
ATOM 758 C C . ILE A 1 97 ? 6.293 6.461 -0.566 1 98.94 97 ILE A C 1
ATOM 760 O O . ILE A 1 97 ? 7.438 6.871 -0.352 1 98.94 97 ILE A O 1
ATOM 764 N N . ASP A 1 98 ? 6.059 5.426 -1.443 1 98.88 98 ASP A N 1
ATOM 765 C CA . ASP A 1 98 ? 7.125 4.695 -2.123 1 98.88 98 ASP A CA 1
ATOM 766 C C . ASP A 1 98 ? 8.039 5.645 -2.893 1 98.88 98 ASP A C 1
ATOM 768 O O . ASP A 1 98 ? 9.258 5.457 -2.912 1 98.88 98 ASP A O 1
ATOM 772 N N . ARG A 1 99 ? 7.441 6.625 -3.529 1 98.94 99 ARG A N 1
ATOM 773 C CA . ARG A 1 99 ? 8.203 7.469 -4.445 1 98.94 99 ARG A CA 1
ATOM 774 C C . ARG A 1 99 ? 8.805 8.664 -3.715 1 98.94 99 ARG A C 1
ATOM 776 O O . ARG A 1 99 ? 9.961 9.008 -3.93 1 98.94 99 ARG A O 1
ATOM 783 N N . VAL A 1 100 ? 8.094 9.281 -2.822 1 98.94 100 VAL A N 1
ATOM 784 C CA . VAL A 1 100 ? 8.453 10.578 -2.256 1 98.94 100 VAL A CA 1
ATOM 785 C C . VAL A 1 100 ? 9.445 10.391 -1.107 1 98.94 100 VAL A C 1
ATOM 787 O O . VAL A 1 100 ? 10.391 11.164 -0.956 1 98.94 100 VAL A O 1
ATOM 790 N N . PHE A 1 101 ? 9.258 9.383 -0.264 1 98.81 101 PHE A N 1
ATOM 791 C CA . PHE A 1 101 ? 10.148 9.141 0.863 1 98.81 101 PHE A CA 1
ATOM 792 C C . PHE A 1 101 ? 11.367 8.336 0.427 1 98.81 101 PHE A C 1
ATOM 794 O O . PHE A 1 101 ? 11.555 7.199 0.872 1 98.81 101 PHE A O 1
ATOM 801 N N . SER A 1 102 ? 12.203 8.93 -0.358 1 98.44 102 SER A N 1
ATOM 802 C CA . SER A 1 102 ? 13.312 8.258 -1.031 1 98.44 102 SER A CA 1
ATOM 803 C C . SER A 1 102 ? 14.617 8.469 -0.275 1 98.44 102 SER A C 1
ATOM 805 O O . SER A 1 102 ? 14.711 9.336 0.599 1 98.44 102 SER A O 1
ATOM 807 N N . GLY A 1 103 ? 15.594 7.664 -0.582 1 97.56 103 GLY A N 1
ATOM 808 C CA . GLY A 1 103 ? 16.938 7.793 -0.032 1 97.56 103 GLY A CA 1
ATOM 809 C C . GLY A 1 103 ? 17.578 9.125 -0.358 1 97.56 103 GLY A C 1
ATOM 810 O O . GLY A 1 103 ? 17.438 9.641 -1.47 1 97.56 103 GLY A O 1
ATOM 811 N N . GLY A 1 104 ? 18.375 9.625 0.53 1 97.56 104 GLY A N 1
ATOM 812 C CA . GLY A 1 104 ? 19.016 10.922 0.366 1 97.56 104 GLY A CA 1
ATOM 813 C C . GLY A 1 104 ? 18.156 12.078 0.858 1 97.56 104 GLY A C 1
ATOM 814 O O . GLY A 1 104 ? 18.672 13.156 1.159 1 97.56 104 GLY A O 1
ATOM 815 N N . TRP A 1 105 ? 16.875 11.852 0.907 1 98.5 105 TRP A N 1
ATOM 816 C CA . TRP A 1 105 ? 15.961 12.867 1.416 1 98.5 105 TRP A CA 1
ATOM 817 C C . TRP A 1 105 ? 15.281 12.398 2.697 1 98.5 105 TRP A C 1
ATOM 819 O O . TRP A 1 105 ? 15.32 13.086 3.717 1 98.5 105 TRP A O 1
ATOM 829 N N . ALA A 1 106 ? 14.742 11.203 2.711 1 98.75 106 ALA A N 1
ATOM 830 C CA . ALA A 1 106 ? 14.023 10.695 3.877 1 98.75 106 ALA A CA 1
ATOM 831 C C . ALA A 1 106 ? 14.953 9.93 4.809 1 98.75 106 ALA A C 1
ATOM 833 O O . ALA A 1 106 ? 14.727 9.883 6.02 1 98.75 106 ALA A O 1
ATOM 834 N N . TYR A 1 107 ? 15.906 9.266 4.293 1 98.12 107 TYR A N 1
ATOM 835 C CA . TYR A 1 107 ? 16.922 8.516 5.02 1 98.12 107 TYR A CA 1
ATOM 836 C C . TYR A 1 107 ? 18.25 8.531 4.27 1 98.12 107 TYR A C 1
ATOM 838 O O . TYR A 1 107 ? 18.281 8.805 3.066 1 98.12 107 TYR A O 1
ATOM 846 N N . ASP A 1 108 ? 19.344 8.125 4.973 1 97 108 ASP A N 1
ATOM 847 C CA . ASP A 1 108 ? 20.656 8.195 4.32 1 97 108 ASP A CA 1
ATOM 848 C C . ASP A 1 108 ? 21.188 6.801 4.008 1 97 108 ASP A C 1
ATOM 850 O O . ASP A 1 108 ? 20.469 5.809 4.164 1 97 108 ASP A O 1
ATOM 854 N N . GLN A 1 109 ? 22.453 6.707 3.562 1 91.31 109 GLN A N 1
ATOM 855 C CA . GLN A 1 109 ? 23.047 5.457 3.111 1 91.31 109 GLN A CA 1
ATOM 856 C C . GLN A 1 109 ? 23.25 4.492 4.277 1 91.31 109 GLN A C 1
ATOM 858 O O . GLN A 1 109 ? 23.297 3.277 4.082 1 91.31 109 GLN A O 1
ATOM 863 N N . ALA A 1 110 ? 23.375 5.086 5.449 1 93.19 110 ALA A N 1
ATOM 864 C CA . ALA A 1 110 ? 23.547 4.273 6.652 1 93.19 110 ALA A CA 1
ATOM 865 C C . ALA A 1 110 ? 22.188 3.953 7.285 1 93.19 110 ALA A C 1
ATOM 867 O O . ALA A 1 110 ? 22.125 3.488 8.422 1 93.19 110 ALA A O 1
ATOM 868 N N . GLU A 1 111 ? 21.094 4.324 6.566 1 91.31 111 GLU A N 1
ATOM 869 C CA . GLU A 1 111 ? 19.734 4.047 6.992 1 91.31 111 GLU A CA 1
ATOM 870 C C . GLU A 1 111 ? 19.344 4.883 8.211 1 91.31 111 GLU A C 1
ATOM 872 O O . GLU A 1 111 ? 18.516 4.473 9.016 1 91.31 111 GLU A O 1
ATOM 877 N N . GLN A 1 112 ? 20.031 5.957 8.375 1 96.62 112 GLN A N 1
ATOM 878 C CA . GLN A 1 112 ? 19.625 6.922 9.391 1 96.62 112 GLN A CA 1
ATOM 879 C C . GLN A 1 112 ? 18.516 7.836 8.875 1 96.62 112 GLN A C 1
ATOM 881 O O . GLN A 1 112 ? 18.609 8.352 7.758 1 96.62 112 GLN A O 1
ATOM 886 N N . GLY A 1 113 ? 17.5 7.992 9.672 1 98.38 113 GLY A N 1
ATOM 887 C CA . GLY A 1 113 ? 16.391 8.852 9.289 1 98.38 113 GLY A CA 1
ATOM 888 C C . GLY A 1 113 ? 16.781 10.312 9.172 1 98.38 113 GLY A C 1
ATOM 889 O O . GLY A 1 113 ? 17.547 10.82 10 1 98.38 113 GLY A O 1
ATOM 890 N N . LEU A 1 114 ? 16.188 10.984 8.195 1 98.69 114 LEU A N 1
ATOM 891 C CA . LEU A 1 114 ? 16.594 12.367 7.922 1 98.69 114 LEU A CA 1
ATOM 892 C C . LEU A 1 114 ? 15.438 13.328 8.148 1 98.69 114 LEU A C 1
ATOM 894 O O . LEU A 1 114 ? 15.57 14.531 7.941 1 98.69 114 LEU A O 1
ATOM 898 N N . LEU A 1 115 ? 14.281 12.836 8.633 1 98.75 115 LEU A N 1
ATOM 899 C CA . LEU A 1 115 ? 13.094 13.68 8.742 1 98.75 115 LEU A CA 1
ATOM 900 C C . LEU A 1 115 ? 12.719 13.906 10.203 1 98.75 115 LEU A C 1
ATOM 902 O O . LEU A 1 115 ? 11.539 13.961 10.547 1 98.75 115 LEU A O 1
ATOM 906 N N . GLN A 1 116 ? 13.688 14.008 11.039 1 98.12 116 GLN A N 1
ATOM 907 C CA . GLN A 1 116 ? 13.461 14.172 12.469 1 98.12 116 GLN A CA 1
ATOM 908 C C . GLN A 1 116 ? 12.656 15.43 12.758 1 98.12 116 GLN A C 1
ATOM 910 O O . GLN A 1 116 ? 11.938 15.5 13.758 1 98.12 116 GLN A O 1
ATOM 915 N N . ARG A 1 117 ? 12.711 16.344 11.891 1 97.38 117 ARG A N 1
ATOM 916 C CA . ARG A 1 117 ? 12.062 17.641 12.094 1 97.38 117 ARG A CA 1
ATOM 917 C C . ARG A 1 117 ? 10.57 17.547 11.82 1 97.38 117 ARG A C 1
ATOM 919 O O . ARG A 1 117 ? 9.82 18.469 12.133 1 97.38 117 ARG A O 1
ATOM 926 N N . LEU A 1 118 ? 10.102 16.453 11.211 1 97.69 118 LEU A N 1
ATOM 927 C CA . LEU A 1 118 ? 8.773 16.422 10.594 1 97.69 118 LEU A CA 1
ATOM 928 C C . LEU A 1 118 ? 7.777 15.703 11.5 1 97.69 118 LEU A C 1
ATOM 930 O O . LEU A 1 118 ? 7.754 14.469 11.555 1 97.69 118 LEU A O 1
ATOM 934 N N . PRO A 1 119 ? 6.898 16.469 12.273 1 98.31 119 PRO A N 1
ATOM 935 C CA . PRO A 1 119 ? 5.762 15.797 12.906 1 98.31 119 PRO A CA 1
ATOM 936 C C . PRO A 1 119 ? 4.73 15.312 11.891 1 98.31 119 PRO A C 1
ATOM 938 O O . PRO A 1 119 ? 4.383 16.047 10.953 1 98.31 119 PRO A O 1
ATOM 941 N N . VAL A 1 120 ? 4.25 14.094 12.07 1 98.81 120 VAL A N 1
ATOM 942 C CA . VAL A 1 120 ? 3.281 13.484 11.164 1 98.81 120 VAL A CA 1
ATOM 943 C C . VAL A 1 120 ? 1.992 13.172 11.922 1 98.81 120 VAL A C 1
ATOM 945 O O . VAL A 1 120 ? 2.031 12.688 13.055 1 98.81 120 VAL A O 1
ATOM 948 N N . HIS A 1 121 ? 0.876 13.5 11.359 1 98.88 121 HIS A N 1
ATOM 949 C CA . HIS A 1 121 ? -0.451 13.172 11.867 1 98.88 121 HIS A CA 1
ATOM 950 C C . HIS A 1 121 ? -1.205 12.266 10.898 1 98.88 121 HIS A C 1
ATOM 952 O O . HIS A 1 121 ? -1.32 12.578 9.711 1 98.88 121 HIS A O 1
ATOM 958 N N . LEU A 1 122 ? -1.649 11.156 11.43 1 98.88 122 LEU A N 1
ATOM 959 C CA . LEU A 1 122 ? -2.375 10.188 10.609 1 98.88 122 LEU A CA 1
ATOM 960 C C . LEU A 1 122 ? -3.861 10.188 10.953 1 98.88 122 LEU A C 1
ATOM 962 O O . LEU A 1 122 ? -4.23 10.031 12.125 1 98.88 122 LEU A O 1
ATOM 966 N N . VAL A 1 123 ? -4.688 10.414 9.984 1 98.88 123 VAL A N 1
ATOM 967 C CA . VAL A 1 123 ? -6.141 10.344 10.109 1 98.88 123 VAL A CA 1
ATOM 968 C C . VAL A 1 123 ? -6.691 9.297 9.141 1 98.88 123 VAL A C 1
ATOM 970 O O . VAL A 1 123 ? -6.91 9.586 7.965 1 98.88 123 VAL A O 1
ATOM 973 N N . ALA A 1 124 ? -6.945 8.148 9.672 1 98.69 124 ALA A N 1
ATOM 974 C CA . ALA A 1 124 ? -7.445 7.031 8.875 1 98.69 124 ALA A CA 1
ATOM 975 C C . ALA A 1 124 ? -8.953 6.883 9.023 1 98.69 124 ALA A C 1
ATOM 977 O O . ALA A 1 124 ? -9.492 6.969 10.133 1 98.69 124 ALA A O 1
ATOM 978 N N . ILE A 1 125 ? -9.633 6.715 7.941 1 98.31 125 ILE A N 1
ATOM 979 C CA . ILE A 1 125 ? -11.078 6.531 7.914 1 98.31 125 ILE A CA 1
ATOM 980 C C . ILE A 1 125 ? -11.414 5.121 7.43 1 98.31 125 ILE A C 1
ATOM 982 O O . ILE A 1 125 ? -11.133 4.773 6.277 1 98.31 125 ILE A O 1
ATOM 986 N N . ALA A 1 126 ? -12.039 4.348 8.297 1 96.81 126 ALA A N 1
ATOM 987 C CA . ALA A 1 126 ? -12.195 2.922 8.016 1 96.81 126 ALA A CA 1
ATOM 988 C C . ALA A 1 126 ? -13.672 2.537 7.934 1 96.81 126 ALA A C 1
ATOM 990 O O . ALA A 1 126 ? -14.523 3.172 8.562 1 96.81 126 ALA A O 1
ATOM 991 N N . GLY A 1 127 ? -13.945 1.478 7.18 1 92.75 127 GLY A N 1
ATOM 992 C CA . GLY A 1 127 ? -15.305 0.964 7.047 1 92.75 127 GLY A CA 1
ATOM 993 C C . GLY A 1 127 ? -15.664 -0.041 8.125 1 92.75 127 GLY A C 1
ATOM 994 O O . GLY A 1 127 ? -16.844 -0.208 8.453 1 92.75 127 GLY A O 1
ATOM 995 N N . ALA A 1 128 ? -14.695 -0.695 8.672 1 92.5 128 ALA A N 1
ATOM 996 C CA . ALA A 1 128 ? -14.914 -1.673 9.734 1 92.5 128 ALA A CA 1
ATOM 997 C C . ALA A 1 128 ? -14.742 -1.034 11.109 1 92.5 128 ALA A C 1
ATOM 999 O O . ALA A 1 128 ? -14.016 -0.053 11.266 1 92.5 128 ALA A O 1
ATOM 1000 N N . GLY A 1 129 ? -15.352 -1.593 12.094 1 92.25 129 GLY A N 1
ATOM 1001 C CA . GLY A 1 129 ? -15.297 -1.049 13.445 1 92.25 129 GLY A CA 1
ATOM 1002 C C . GLY A 1 129 ? -14.031 -1.423 14.188 1 92.25 129 GLY A C 1
ATOM 1003 O O . GLY A 1 129 ? -13.305 -2.326 13.773 1 92.25 129 GLY A O 1
ATOM 1004 N N . PRO A 1 130 ? -13.812 -0.738 15.289 1 91.75 130 PRO A N 1
ATOM 1005 C CA . PRO A 1 130 ? -12.594 -0.955 16.062 1 91.75 130 PRO A CA 1
ATOM 1006 C C . PRO A 1 130 ? -12.461 -2.393 16.562 1 91.75 130 PRO A C 1
ATOM 1008 O O . PRO A 1 130 ? -11.344 -2.9 16.703 1 91.75 130 PRO A O 1
ATOM 1011 N N . GLN A 1 131 ? -13.547 -3.02 16.812 1 94 131 GLN A N 1
ATOM 1012 C CA . GLN A 1 131 ? -13.492 -4.395 17.297 1 94 131 GLN A CA 1
ATOM 1013 C C . GLN A 1 131 ? -12.852 -5.316 16.266 1 94 131 GLN A C 1
ATOM 1015 O O . GLN A 1 131 ? -12.094 -6.223 16.625 1 94 131 GLN A O 1
ATOM 1020 N N . THR A 1 132 ? -13.156 -5.098 15.039 1 95.62 132 THR A N 1
ATOM 1021 C CA . THR A 1 132 ? -12.555 -5.879 13.961 1 95.62 132 THR A CA 1
ATOM 1022 C C . THR A 1 132 ? -11.047 -5.66 13.906 1 95.62 132 THR A C 1
ATOM 1024 O O . THR A 1 132 ? -10.281 -6.617 13.781 1 95.62 132 THR A O 1
ATOM 1027 N N . TYR A 1 133 ? -10.594 -4.445 14.047 1 97 133 TYR A N 1
ATOM 1028 C CA . TYR A 1 133 ? -9.18 -4.113 14.023 1 97 133 TYR A CA 1
ATOM 1029 C C . TYR A 1 133 ? -8.445 -4.762 15.188 1 97 133 TYR A C 1
ATOM 1031 O O . TYR A 1 133 ? -7.332 -5.273 15.023 1 97 133 TYR A O 1
ATOM 1039 N N . ASP A 1 134 ? -9.07 -4.754 16.312 1 96 134 ASP A N 1
ATOM 1040 C CA . ASP A 1 134 ? -8.461 -5.355 17.484 1 96 134 ASP A CA 1
ATOM 1041 C C . ASP A 1 134 ? -8.422 -6.879 17.375 1 96 134 ASP A C 1
ATOM 1043 O O . ASP A 1 134 ? -7.387 -7.5 17.625 1 96 134 ASP A O 1
ATOM 1047 N N . LYS A 1 135 ? -9.508 -7.449 16.953 1 97.06 135 LYS A N 1
ATOM 1048 C CA . LYS A 1 135 ? -9.656 -8.898 16.875 1 97.06 135 LYS A CA 1
ATOM 1049 C C . LYS A 1 135 ? -8.617 -9.516 15.938 1 97.06 135 LYS A C 1
ATOM 1051 O O . LYS A 1 135 ? -8.055 -10.57 16.234 1 97.06 135 LYS A O 1
ATOM 1056 N N . HIS A 1 136 ? -8.336 -8.812 14.906 1 97.94 136 HIS A N 1
ATOM 1057 C CA . HIS A 1 136 ? -7.516 -9.414 13.867 1 97.94 136 HIS A CA 1
ATOM 1058 C C . HIS A 1 136 ? -6.09 -8.875 13.906 1 97.94 136 HIS A C 1
ATOM 1060 O O . HIS A 1 136 ? -5.23 -9.328 13.156 1 97.94 136 HIS A O 1
ATOM 1066 N N . GLY A 1 137 ? -5.824 -7.914 14.75 1 98.31 137 GLY A N 1
ATOM 1067 C CA . GLY A 1 137 ? -4.492 -7.34 14.867 1 98.31 137 GLY A CA 1
ATOM 1068 C C . GLY A 1 137 ? -4.176 -6.328 13.789 1 98.31 137 GLY A C 1
ATOM 1069 O O . GLY A 1 137 ? -3.008 -6.051 13.508 1 98.31 137 GLY A O 1
ATOM 1070 N N . TYR A 1 138 ? -5.184 -5.828 13.148 1 98.44 138 TYR A N 1
ATOM 1071 C CA . TYR A 1 138 ? -4.965 -4.883 12.062 1 98.44 138 TYR A CA 1
ATOM 1072 C C . TYR A 1 138 ? -4.375 -3.578 12.578 1 98.44 138 TYR A C 1
ATOM 1074 O O . TYR A 1 138 ? -3.539 -2.961 11.914 1 98.44 138 TYR A O 1
ATOM 1082 N N . SER A 1 139 ? -4.812 -3.123 13.773 1 97.75 139 SER A N 1
ATOM 1083 C CA . SER A 1 139 ? -4.281 -1.89 14.352 1 97.75 139 SER A CA 1
ATOM 1084 C C . SER A 1 139 ? -2.781 -1.995 14.594 1 97.75 139 SER A C 1
ATOM 1086 O O . SER A 1 139 ? -2.023 -1.091 1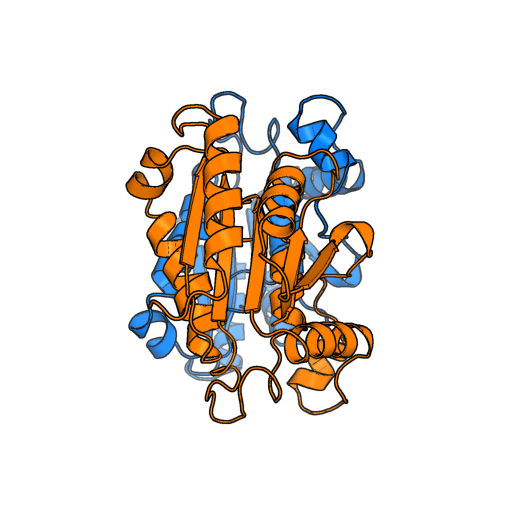4.242 1 97.75 139 SER A O 1
ATOM 1088 N N . VAL A 1 140 ? -2.381 -3.094 15.141 1 98.31 140 VAL A N 1
ATOM 1089 C CA . VAL A 1 140 ? -0.97 -3.32 15.43 1 98.31 140 VAL A CA 1
ATOM 1090 C C . VAL A 1 140 ? -0.178 -3.402 14.133 1 98.31 140 VAL A C 1
ATOM 1092 O O . VAL A 1 140 ? 0.918 -2.848 14.023 1 98.31 140 VAL A O 1
ATOM 1095 N N . ALA A 1 141 ? -0.718 -4.109 13.141 1 98.62 141 ALA A N 1
ATOM 1096 C CA . ALA A 1 141 ? -0.038 -4.242 11.859 1 98.62 141 ALA A CA 1
ATOM 1097 C C . ALA A 1 141 ? 0.146 -2.883 11.188 1 98.62 141 ALA A C 1
ATOM 1099 O O . ALA A 1 141 ? 1.221 -2.582 10.664 1 98.62 141 ALA A O 1
ATOM 1100 N N . MET A 1 142 ? -0.875 -2.045 11.258 1 98.44 142 MET A N 1
ATOM 1101 C CA . MET A 1 142 ? -0.787 -0.71 10.68 1 98.44 142 MET A CA 1
ATOM 1102 C C . MET A 1 142 ? 0.262 0.13 11.398 1 98.44 142 MET A C 1
ATOM 1104 O O . MET A 1 142 ? 1.078 0.795 10.758 1 98.44 142 MET A O 1
ATOM 1108 N N . HIS A 1 143 ? 0.217 0.135 12.703 1 98.25 143 HIS A N 1
ATOM 1109 C CA . HIS A 1 143 ? 1.211 0.867 13.484 1 98.25 143 HIS A CA 1
ATOM 1110 C C . HIS A 1 143 ? 2.627 0.431 13.117 1 98.25 143 HIS A C 1
ATOM 1112 O O . HIS A 1 143 ? 3.502 1.271 12.898 1 98.25 143 HIS A O 1
ATOM 1118 N N . THR A 1 144 ? 2.828 -0.864 13.039 1 98.75 144 THR A N 1
ATOM 1119 C CA . THR A 1 144 ? 4.148 -1.422 12.766 1 98.75 144 THR A CA 1
ATOM 1120 C C . THR A 1 144 ? 4.633 -1.006 11.375 1 98.75 144 THR A C 1
ATOM 1122 O O . THR A 1 144 ? 5.781 -0.587 11.219 1 98.75 144 THR A O 1
ATOM 1125 N N . GLN A 1 145 ? 3.75 -1.107 10.383 1 98.56 145 GLN A N 1
ATOM 1126 C CA . GLN A 1 145 ? 4.148 -0.828 9.008 1 98.56 145 GLN A CA 1
ATOM 1127 C C . GLN A 1 145 ? 4.266 0.674 8.758 1 98.56 145 GLN A C 1
ATOM 1129 O O . GLN A 1 145 ? 5.234 1.135 8.156 1 98.56 145 GLN A O 1
ATOM 1134 N N . ILE A 1 146 ? 3.314 1.467 9.312 1 98.75 146 ILE A N 1
ATOM 1135 C CA . ILE A 1 146 ? 3.215 2.873 8.93 1 98.75 146 ILE A CA 1
ATOM 1136 C C . ILE A 1 146 ? 3.986 3.73 9.93 1 98.75 146 ILE A C 1
ATOM 1138 O O . ILE A 1 146 ? 5.016 4.316 9.594 1 98.75 146 ILE A O 1
ATOM 1142 N N . GLU A 1 147 ? 3.613 3.717 11.164 1 98.69 147 GLU A N 1
ATOM 1143 C CA . GLU A 1 147 ? 4.215 4.605 12.156 1 98.69 147 GLU A CA 1
ATOM 1144 C C . GLU A 1 147 ? 5.656 4.211 12.453 1 98.69 147 GLU A C 1
ATOM 1146 O O . GLU A 1 147 ? 6.562 5.043 12.367 1 98.69 147 GLU A O 1
ATOM 1151 N N . HIS A 1 148 ? 5.855 2.977 12.727 1 98.56 148 HIS A N 1
ATOM 1152 C CA . HIS A 1 148 ? 7.191 2.486 13.055 1 98.56 148 HIS A CA 1
ATOM 1153 C C . HIS A 1 148 ? 8.016 2.26 11.789 1 98.56 148 HIS A C 1
ATOM 1155 O O . HIS A 1 148 ? 9.148 2.74 11.695 1 98.56 148 HIS A O 1
ATOM 1161 N N . GLY A 1 149 ? 7.461 1.587 10.812 1 98.69 149 GLY A N 1
ATOM 1162 C CA . GLY A 1 149 ? 8.211 1.095 9.672 1 98.69 149 GLY A CA 1
ATOM 1163 C C . GLY A 1 149 ? 8.562 2.184 8.672 1 98.69 149 GLY A C 1
ATOM 1164 O O . GLY A 1 149 ? 9.617 2.133 8.039 1 98.69 149 GLY A O 1
ATOM 1165 N N . ILE A 1 150 ? 7.676 3.115 8.469 1 98.81 150 ILE A N 1
ATOM 1166 C CA . ILE A 1 150 ? 7.93 4.172 7.496 1 98.81 150 ILE A CA 1
ATOM 1167 C C . ILE A 1 150 ? 8.445 5.418 8.211 1 98.81 150 ILE A C 1
ATOM 1169 O O . ILE A 1 150 ? 9.609 5.797 8.047 1 98.81 150 ILE A O 1
ATOM 1173 N N . PHE A 1 151 ? 7.613 6.004 9.062 1 98.88 151 PHE A N 1
ATOM 1174 C CA . PHE A 1 151 ? 7.941 7.312 9.617 1 98.88 151 PHE A CA 1
ATOM 1175 C C . PHE A 1 151 ? 9.023 7.199 10.68 1 98.88 151 PHE A C 1
ATOM 1177 O O . PHE A 1 151 ? 9.938 8.016 10.734 1 98.88 151 PHE A O 1
ATOM 1184 N N . GLY A 1 152 ? 8.906 6.156 11.523 1 98.62 152 GLY A N 1
ATOM 1185 C CA . GLY A 1 152 ? 9.984 5.906 12.469 1 98.62 152 GLY A CA 1
ATOM 1186 C C . GLY A 1 152 ? 11.328 5.676 11.805 1 98.62 152 GLY A C 1
ATOM 1187 O O . GLY A 1 152 ? 12.352 6.195 12.258 1 98.62 152 GLY A O 1
ATOM 1188 N N . TYR A 1 153 ? 11.328 4.883 10.742 1 98.44 153 TYR A N 1
ATOM 1189 C CA . TYR A 1 153 ? 12.547 4.625 9.984 1 98.44 153 TYR A CA 1
ATOM 1190 C C . TYR A 1 153 ? 13.141 5.922 9.453 1 98.44 153 TYR A C 1
ATOM 1192 O O . TYR A 1 153 ? 14.359 6.082 9.414 1 98.44 153 TYR A O 1
ATOM 1200 N N . CYS A 1 154 ? 12.305 6.875 9.031 1 98.81 154 CYS A N 1
ATOM 1201 C CA . CYS A 1 154 ? 12.742 8.133 8.438 1 98.81 154 CYS A CA 1
ATOM 1202 C C . CYS A 1 154 ? 13.102 9.148 9.523 1 98.81 154 CYS A C 1
ATOM 1204 O O . CYS A 1 154 ? 13.547 10.258 9.211 1 98.81 154 CYS A O 1
ATOM 1206 N N . GLY A 1 155 ? 12.859 8.797 10.805 1 98.69 155 GLY A N 1
ATOM 1207 C CA . GLY A 1 155 ? 13.156 9.695 11.914 1 98.69 155 GLY A CA 1
ATOM 1208 C C . GLY A 1 155 ? 12.023 10.656 12.219 1 98.69 155 GLY A C 1
ATOM 1209 O O . GLY A 1 155 ? 12.141 11.5 13.109 1 98.69 155 GLY A O 1
ATOM 1210 N N . ALA A 1 156 ? 10.914 10.531 11.469 1 98.69 156 ALA A N 1
ATOM 1211 C CA . ALA A 1 156 ? 9.766 11.406 11.688 1 98.69 156 ALA A CA 1
ATOM 1212 C C . ALA A 1 156 ? 8.93 10.938 12.867 1 98.69 156 ALA A C 1
ATOM 1214 O O . ALA A 1 156 ? 8.711 9.734 13.047 1 98.69 156 ALA A O 1
ATOM 1215 N N . ARG A 1 157 ? 8.469 11.789 13.633 1 96.5 157 ARG A N 1
ATOM 1216 C CA . ARG A 1 157 ? 7.609 11.469 14.766 1 96.5 157 ARG A CA 1
ATOM 1217 C C . ARG A 1 157 ? 6.141 11.461 14.359 1 96.5 157 ARG A C 1
ATOM 1219 O O . ARG A 1 157 ? 5.637 12.453 13.836 1 96.5 157 ARG A O 1
ATOM 1226 N N . VAL A 1 158 ? 5.5 10.406 14.625 1 98.44 158 VAL A N 1
ATOM 1227 C CA . VAL A 1 158 ? 4.047 10.414 14.492 1 98.44 158 VAL A CA 1
ATOM 1228 C C . VAL A 1 158 ? 3.42 11.055 15.734 1 98.44 158 VAL A C 1
ATOM 1230 O O . VAL A 1 158 ? 3.314 10.414 16.781 1 98.44 158 VAL A O 1
ATOM 1233 N N . ALA A 1 159 ? 2.992 12.258 15.562 1 98 159 ALA A N 1
ATOM 1234 C CA . ALA A 1 159 ? 2.512 13.07 16.688 1 98 159 ALA A CA 1
ATOM 1235 C C . ALA A 1 159 ? 1.098 12.664 17.078 1 98 159 ALA A C 1
ATOM 1237 O O . ALA A 1 159 ? 0.707 12.82 18.25 1 98 159 ALA A O 1
ATOM 1238 N N . SER A 1 160 ? 0.327 12.18 16.188 1 97.81 160 SER A N 1
ATOM 1239 C CA . SER A 1 160 ? -0.998 11.633 16.484 1 97.81 160 SER A CA 1
ATOM 1240 C C . SER A 1 160 ? -1.438 10.648 15.406 1 97.81 160 SER A C 1
ATOM 1242 O O . SER A 1 160 ? -1.009 10.75 14.25 1 97.81 160 SER A O 1
ATOM 1244 N N . SER A 1 161 ? -2.205 9.742 15.75 1 98.06 161 SER A N 1
ATOM 1245 C CA . SER A 1 161 ? -2.801 8.719 14.891 1 98.06 161 SER A CA 1
ATOM 1246 C C . SER A 1 161 ? -4.227 8.391 15.328 1 98.06 161 SER A C 1
ATOM 1248 O O . SER A 1 161 ? -4.441 7.875 16.422 1 98.06 161 SER A O 1
ATOM 1250 N N . VAL A 1 162 ? -5.172 8.703 14.461 1 97.5 162 VAL A N 1
ATOM 1251 C CA . VAL A 1 162 ? -6.559 8.398 14.812 1 97.5 162 VAL A CA 1
ATOM 1252 C C . VAL A 1 162 ? -7.18 7.508 13.742 1 97.5 162 VAL A C 1
ATOM 1254 O O . VAL A 1 162 ? -6.906 7.668 12.555 1 97.5 162 VAL A O 1
ATOM 1257 N N . LEU A 1 163 ? -7.918 6.547 14.156 1 97.38 163 LEU A N 1
ATOM 1258 C CA . LEU A 1 163 ? -8.75 5.684 13.32 1 97.38 163 LEU A CA 1
ATOM 1259 C C . LEU A 1 163 ? -10.227 6.02 13.5 1 97.38 163 LEU A C 1
ATOM 1261 O O . LEU A 1 163 ? -10.789 5.809 14.57 1 97.38 163 LEU A O 1
ATOM 1265 N N . LEU A 1 164 ? -10.828 6.578 12.469 1 97.75 164 LEU A N 1
ATOM 1266 C CA . LEU A 1 164 ? -12.234 6.949 12.477 1 97.75 164 LEU A CA 1
ATOM 1267 C C . LEU A 1 164 ? -13.078 5.895 11.766 1 97.75 164 LEU A C 1
ATOM 1269 O O . LEU A 1 164 ? -12.805 5.543 10.617 1 97.75 164 LEU A O 1
ATOM 1273 N N . THR A 1 165 ? -14.062 5.387 12.453 1 95.31 165 THR A N 1
ATOM 1274 C CA . THR A 1 165 ? -14.875 4.316 11.883 1 95.31 165 THR A CA 1
ATOM 1275 C C . THR A 1 165 ? -16.359 4.672 11.953 1 95.31 165 THR A C 1
ATOM 1277 O O . THR A 1 165 ? -16.75 5.562 12.711 1 95.31 165 THR A O 1
ATOM 1280 N N . GLN A 1 166 ? -17.172 3.928 11.148 1 90.06 166 GLN A N 1
ATOM 1281 C CA . GLN A 1 166 ? -18.594 4.184 11.125 1 90.06 166 GLN A CA 1
ATOM 1282 C C . GLN A 1 166 ? -19.266 3.713 12.422 1 90.06 166 GLN A C 1
ATOM 1284 O O . GLN A 1 166 ? -20.406 4.074 12.703 1 90.06 166 GLN A O 1
ATOM 1289 N N . ALA A 1 167 ? -18.594 2.984 13.211 1 85.94 167 ALA A N 1
ATOM 1290 C CA . ALA A 1 167 ? -19.109 2.488 14.484 1 85.94 167 ALA A CA 1
ATOM 1291 C C . ALA A 1 167 ? -18.922 3.527 15.586 1 85.94 167 ALA A C 1
ATOM 1293 O O . ALA A 1 167 ? -19.453 3.365 16.688 1 85.94 167 ALA A O 1
ATOM 1294 N N . ASP A 1 168 ? -18.219 4.562 15.242 1 88.5 168 ASP A N 1
ATOM 1295 C CA . ASP A 1 168 ? -17.953 5.594 16.25 1 88.5 168 ASP A CA 1
ATOM 1296 C C . ASP A 1 168 ? -19.25 6.277 16.688 1 88.5 168 ASP A C 1
ATOM 1298 O O . ASP A 1 168 ? -20.188 6.395 15.898 1 88.5 168 ASP A O 1
ATOM 1302 N N . GLU A 1 169 ? -19.188 6.73 17.844 1 85.75 169 GLU A N 1
ATOM 1303 C CA . GLU A 1 169 ? -20.344 7.465 18.375 1 85.75 169 GLU A CA 1
ATOM 1304 C C . GLU A 1 169 ? -20.625 8.719 17.547 1 85.75 169 GLU A C 1
ATOM 1306 O O . GLU A 1 169 ? -19.688 9.414 17.141 1 85.75 169 GLU A O 1
ATOM 1311 N N . ASP A 1 170 ? -21.953 9.055 17.25 1 91.81 170 ASP A N 1
ATOM 1312 C CA . ASP A 1 170 ? -22.406 10.273 16.578 1 91.81 170 ASP A CA 1
ATOM 1313 C C . ASP A 1 170 ? -21.875 10.336 15.141 1 91.81 170 ASP A C 1
ATOM 1315 O O . ASP A 1 170 ? -21.516 11.406 14.656 1 91.81 170 ASP A O 1
ATOM 1319 N N . PHE A 1 171 ? -21.531 9.219 14.656 1 91.88 171 PHE A N 1
ATOM 1320 C CA . PHE A 1 171 ? -21.141 9.203 13.25 1 91.88 171 PHE A CA 1
ATOM 1321 C C . PHE A 1 171 ? -22.219 9.867 12.391 1 91.88 171 PHE A C 1
ATOM 1323 O O . PHE A 1 171 ? -23.406 9.602 12.547 1 91.88 171 PHE A O 1
ATOM 1330 N N . PRO A 1 172 ? -21.828 10.82 11.477 1 95.38 172 PRO A N 1
ATOM 1331 C CA . PRO A 1 172 ? -20.453 11.195 11.125 1 95.38 172 PRO A CA 1
ATOM 1332 C C . PRO A 1 172 ? -19.953 12.422 11.891 1 95.38 172 PRO A C 1
ATOM 1334 O O . PRO A 1 172 ? -18.797 12.805 11.773 1 95.38 172 PRO A O 1
ATOM 1337 N N . GLN A 1 173 ? -20.859 13.078 12.672 1 96.62 173 GLN A N 1
ATOM 1338 C CA . GLN A 1 173 ? -20.516 14.312 13.359 1 96.62 173 GLN A CA 1
ATOM 1339 C C . GLN A 1 173 ? -19.297 14.117 14.266 1 96.62 173 GLN A C 1
ATOM 1341 O O . GLN A 1 173 ? -18.453 15.008 14.383 1 96.62 173 GLN A O 1
ATOM 1346 N N . GLY A 1 174 ? -19.188 13.016 14.844 1 96.75 174 GLY A N 1
ATOM 1347 C CA . GLY A 1 174 ? -18.047 12.719 15.695 1 96.75 174 GLY A CA 1
ATOM 1348 C C . GLY A 1 174 ? -16.719 12.781 14.953 1 96.75 174 GLY A C 1
ATOM 1349 O O . GLY A 1 174 ? -15.703 13.18 15.516 1 96.75 174 GLY A O 1
ATOM 1350 N N . HIS A 1 175 ? -16.688 12.258 13.703 1 97.81 175 HIS A N 1
ATOM 1351 C CA . HIS A 1 175 ? -15.492 12.352 12.875 1 97.81 175 HIS A CA 1
ATOM 1352 C C . HIS A 1 175 ? -15.086 13.805 12.656 1 97.81 175 HIS A C 1
ATOM 1354 O O . HIS A 1 175 ? -13.906 14.141 12.734 1 97.81 175 HIS A O 1
ATOM 1360 N N . PHE A 1 176 ? -16.109 14.641 12.406 1 98.25 176 PHE A N 1
ATOM 1361 C CA . PHE A 1 176 ? -15.844 16.047 12.172 1 98.25 176 PHE A CA 1
ATOM 1362 C C . PHE A 1 176 ? -15.344 16.719 13.445 1 98.25 176 PHE A C 1
ATOM 1364 O O . PHE A 1 176 ? -14.43 17.547 13.398 1 98.25 176 PHE A O 1
ATOM 1371 N N . ASP A 1 177 ? -15.898 16.344 14.578 1 98 177 ASP A N 1
ATOM 1372 C CA . ASP A 1 177 ? -15.438 16.891 15.852 1 98 177 ASP A CA 1
ATOM 1373 C C . ASP A 1 177 ? -13.977 16.516 16.109 1 98 177 ASP A C 1
ATOM 1375 O O . ASP A 1 177 ? -13.188 17.359 16.547 1 98 177 ASP A O 1
ATOM 1379 N N . THR A 1 178 ? -13.656 15.297 15.867 1 98 178 THR A N 1
ATOM 1380 C CA . THR A 1 178 ? -12.281 14.852 16.016 1 98 178 THR A CA 1
ATOM 1381 C C . THR A 1 178 ? -11.352 15.633 15.094 1 98 178 THR A C 1
ATOM 1383 O O . THR A 1 178 ? -10.289 16.094 15.508 1 98 178 THR A O 1
ATOM 1386 N N . ALA A 1 179 ? -11.742 15.766 13.828 1 98.69 179 ALA A N 1
ATOM 1387 C CA . ALA A 1 179 ? -10.961 16.516 12.852 1 98.69 179 ALA A CA 1
ATOM 1388 C C . ALA A 1 179 ? -10.742 17.953 13.305 1 98.69 179 ALA A C 1
ATOM 1390 O O . ALA A 1 179 ? -9.625 18.469 13.219 1 98.69 179 ALA A O 1
ATOM 1391 N N . ARG A 1 180 ? -11.805 18.609 13.766 1 98.69 180 ARG A N 1
ATOM 1392 C CA . ARG A 1 180 ? -11.719 19.984 14.234 1 98.69 180 ARG A CA 1
ATOM 1393 C C . ARG A 1 180 ? -10.758 20.109 15.406 1 98.69 180 ARG A C 1
ATOM 1395 O O . ARG A 1 180 ? -9.938 21.031 15.461 1 98.69 180 ARG A O 1
ATOM 1402 N N . ARG A 1 181 ? -10.859 19.203 16.328 1 98.44 181 ARG A N 1
ATOM 1403 C CA . ARG A 1 181 ? -9.945 19.203 17.469 1 98.44 181 ARG A CA 1
ATOM 1404 C C . ARG A 1 181 ? -8.5 19.031 17.016 1 98.44 181 ARG A C 1
ATOM 1406 O O . ARG A 1 181 ? -7.613 19.75 17.484 1 98.44 181 ARG A O 1
ATOM 1413 N N . LEU A 1 182 ? -8.25 18.078 16.125 1 98.5 182 LEU A N 1
ATOM 1414 C CA . LEU A 1 182 ? -6.902 17.875 15.594 1 98.5 182 LEU A CA 1
ATOM 1415 C C . LEU A 1 182 ? -6.375 19.141 14.938 1 98.5 182 LEU A C 1
ATOM 1417 O O . LEU A 1 182 ? -5.211 19.5 15.125 1 98.5 182 LEU A O 1
ATOM 1421 N N . GLY A 1 183 ? -7.219 19.797 14.156 1 98.69 183 GLY A N 1
ATOM 1422 C CA . GLY A 1 183 ? -6.824 21.047 13.547 1 98.69 183 GLY A CA 1
ATOM 1423 C C . GLY A 1 183 ? -6.41 22.109 14.562 1 98.69 183 GLY A C 1
ATOM 1424 O O . GLY A 1 183 ? -5.359 22.734 14.414 1 98.69 183 GLY A O 1
ATOM 1425 N N . ARG A 1 184 ? -7.215 22.234 15.617 1 98.31 184 ARG A N 1
ATOM 1426 C CA . ARG A 1 184 ? -6.973 23.25 16.641 1 98.31 184 ARG A CA 1
ATOM 1427 C C . ARG A 1 184 ? -5.672 22.984 17.391 1 98.31 184 ARG A C 1
ATOM 1429 O O . ARG A 1 184 ? -4.98 23.922 17.797 1 98.31 184 ARG A O 1
ATOM 1436 N N . GLU A 1 185 ? -5.379 21.703 17.484 1 97.81 185 GLU A N 1
ATOM 1437 C CA . GLU A 1 185 ? -4.262 21.312 18.344 1 97.81 185 GLU A CA 1
ATOM 1438 C C . GLU A 1 185 ? -3.043 20.922 17.5 1 97.81 185 GLU A C 1
ATOM 1440 O O . GLU A 1 185 ? -2.051 20.422 18.047 1 97.81 185 GLU A O 1
ATOM 1445 N N . LEU A 1 186 ? -3.049 21.109 16.266 1 97.94 186 LEU A N 1
ATOM 1446 C CA . LEU A 1 186 ? -2.074 20.547 15.336 1 97.94 186 LEU A CA 1
ATOM 1447 C C . LEU A 1 186 ? -0.662 21 15.688 1 97.94 186 LEU A C 1
ATOM 1449 O O . LEU A 1 186 ? 0.291 20.219 15.578 1 97.94 186 LEU A O 1
ATOM 1453 N N . PHE A 1 187 ? -0.466 22.234 16.062 1 97.19 187 PHE A N 1
ATOM 1454 C CA . PHE A 1 187 ? 0.863 22.781 16.297 1 97.19 187 PHE A CA 1
ATOM 1455 C C . PHE A 1 187 ? 1.093 23.031 17.781 1 97.19 187 PHE A C 1
ATOM 1457 O O . PHE A 1 187 ? 2.016 23.75 18.172 1 97.19 187 PHE A O 1
ATOM 1464 N N . ASP A 1 188 ? 0.124 22.469 18.562 1 87.38 188 ASP A N 1
ATOM 1465 C CA . ASP A 1 188 ? 0.334 22.562 20 1 87.38 188 ASP A CA 1
ATOM 1466 C C . ASP A 1 188 ? 1.545 21.734 20.438 1 87.38 188 ASP A C 1
ATOM 1468 O O . ASP A 1 188 ? 1.809 20.672 19.875 1 87.38 188 ASP A O 1
ATOM 1472 N N . LYS A 1 189 ? 2.578 22.344 20.969 1 70.06 189 LYS A N 1
ATOM 1473 C CA . LYS A 1 189 ? 3.85 21.797 21.422 1 70.06 189 LYS A CA 1
ATOM 1474 C C . LYS A 1 189 ? 3.633 20.656 22.406 1 70.06 189 LYS A C 1
ATOM 1476 O O . LYS A 1 189 ? 4.594 20.047 22.891 1 70.06 189 LYS A O 1
ATOM 1481 N N . ARG A 1 190 ? 2.383 20.359 22.734 1 51.72 190 ARG A N 1
ATOM 1482 C CA . ARG A 1 190 ? 2.277 19.547 23.938 1 51.72 190 ARG A CA 1
ATOM 1483 C C . ARG A 1 190 ? 2.844 18.141 23.688 1 51.72 190 ARG A C 1
ATOM 1485 O O . ARG A 1 190 ? 3.154 17.422 24.641 1 51.72 190 ARG A O 1
ATOM 1492 N N . THR A 1 191 ? 2.578 17.375 22.422 1 37.94 191 THR A N 1
ATOM 1493 C CA . THR A 1 191 ? 2.932 15.961 22.531 1 37.94 191 THR A CA 1
ATOM 1494 C C . THR A 1 191 ? 4.41 15.742 22.219 1 37.94 191 THR A C 1
ATOM 1496 O O . THR A 1 191 ? 4.957 16.391 21.328 1 37.94 191 THR A O 1
ATOM 1499 N N . MET B 1 1 ? -3.16 -27.641 -15.375 1 97.81 1 MET B N 1
ATOM 1500 C CA . MET B 1 1 ? -3.559 -26.469 -14.594 1 97.81 1 MET B CA 1
ATOM 1501 C C . MET B 1 1 ? -2.789 -25.234 -15.039 1 97.81 1 MET B C 1
ATOM 1503 O O . MET B 1 1 ? -1.829 -25.328 -15.805 1 97.81 1 MET B O 1
ATOM 1507 N N . HIS B 1 2 ? -3.316 -24.078 -14.656 1 98.56 2 HIS B N 1
ATOM 1508 C CA . HIS B 1 2 ? -2.803 -22.812 -15.172 1 98.56 2 HIS B CA 1
ATOM 1509 C C . HIS B 1 2 ? -2.545 -21.812 -14.039 1 98.56 2 HIS B C 1
ATOM 1511 O O . HIS B 1 2 ? -3.402 -21.625 -13.18 1 98.56 2 HIS B O 1
ATOM 1517 N N . ALA B 1 3 ? -1.346 -21.25 -14.039 1 98.81 3 ALA B N 1
ATOM 1518 C CA . ALA B 1 3 ? -0.996 -20.266 -13.031 1 98.81 3 ALA B CA 1
ATOM 1519 C C . ALA B 1 3 ? -1.016 -18.859 -13.617 1 98.81 3 ALA B C 1
ATOM 1521 O O . ALA B 1 3 ? -0.58 -18.641 -14.75 1 98.81 3 ALA B O 1
ATOM 1522 N N . LEU B 1 4 ? -1.558 -17.938 -12.875 1 98.94 4 LEU B N 1
ATOM 1523 C CA . LEU B 1 4 ? -1.317 -16.516 -13.133 1 98.94 4 LEU B CA 1
ATOM 1524 C C . LEU B 1 4 ? -0.205 -15.984 -12.234 1 98.94 4 LEU B C 1
ATOM 1526 O O . LEU B 1 4 ? -0.317 -16.031 -11.008 1 98.94 4 LEU B O 1
ATOM 1530 N N . ILE B 1 5 ? 0.887 -15.547 -12.82 1 98.94 5 ILE B N 1
ATOM 1531 C CA . ILE B 1 5 ? 2.008 -14.945 -12.109 1 98.94 5 ILE B CA 1
ATOM 1532 C C . ILE B 1 5 ? 1.99 -13.43 -12.312 1 98.94 5 ILE B C 1
ATOM 1534 O O . ILE B 1 5 ? 2.238 -12.945 -13.422 1 98.94 5 ILE B O 1
ATOM 1538 N N . VAL B 1 6 ? 1.682 -12.703 -11.258 1 99 6 VAL B N 1
ATOM 1539 C CA . VAL B 1 6 ? 1.621 -11.25 -11.297 1 99 6 VAL B CA 1
ATOM 1540 C C . VAL B 1 6 ? 2.939 -10.664 -10.797 1 99 6 VAL B C 1
ATOM 1542 O O . VAL B 1 6 ? 3.389 -10.992 -9.695 1 99 6 VAL B O 1
ATOM 1545 N N . VAL B 1 7 ? 3.551 -9.852 -11.625 1 98.94 7 VAL B N 1
ATOM 1546 C CA . VAL B 1 7 ? 4.824 -9.219 -11.297 1 98.94 7 VAL B CA 1
ATOM 1547 C C . VAL B 1 7 ? 4.645 -7.703 -11.227 1 98.94 7 VAL B C 1
ATOM 1549 O O . VAL B 1 7 ? 4 -7.109 -12.094 1 98.94 7 VAL B O 1
ATOM 1552 N N . ALA B 1 8 ? 5.172 -7.102 -10.188 1 98.69 8 ALA B N 1
ATOM 1553 C CA . ALA B 1 8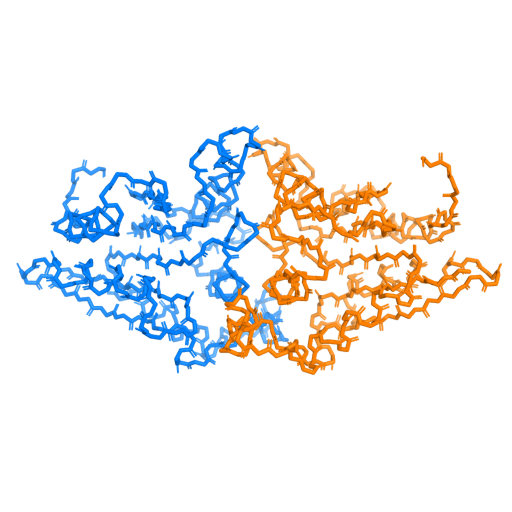 ? 5.109 -5.652 -10.008 1 98.69 8 ALA B CA 1
ATOM 1554 C C . ALA B 1 8 ? 6.504 -5.059 -9.836 1 98.69 8 ALA B C 1
ATOM 1556 O O . ALA B 1 8 ? 6.941 -4.805 -8.711 1 98.69 8 ALA B O 1
ATOM 1557 N N . HIS B 1 9 ? 7.184 -4.734 -10.914 1 98.69 9 HIS B N 1
ATOM 1558 C CA . HIS B 1 9 ? 8.5 -4.102 -10.914 1 98.69 9 HIS B CA 1
ATOM 1559 C C . HIS B 1 9 ? 8.758 -3.373 -12.227 1 98.69 9 HIS B C 1
ATOM 1561 O O . HIS B 1 9 ? 8.492 -3.91 -13.305 1 98.69 9 HIS B O 1
ATOM 1567 N N . PRO B 1 10 ? 9.344 -2.186 -12.188 1 98.38 10 PRO B N 1
ATOM 1568 C CA . PRO B 1 10 ? 9.453 -1.367 -13.398 1 98.38 10 PRO B CA 1
ATOM 1569 C C . PRO B 1 10 ? 10.594 -1.806 -14.305 1 98.38 10 PRO B C 1
ATOM 1571 O O . PRO B 1 10 ? 10.664 -1.386 -15.461 1 98.38 10 PRO B O 1
ATOM 1574 N N . ASP B 1 11 ? 11.547 -2.582 -13.836 1 98.31 11 ASP B N 1
ATOM 1575 C CA . ASP B 1 11 ? 12.719 -3.021 -14.586 1 98.31 11 ASP B CA 1
ATOM 1576 C C . ASP B 1 11 ? 12.609 -4.504 -14.953 1 98.31 11 ASP B C 1
ATOM 1578 O O . ASP B 1 11 ? 12.766 -5.371 -14.086 1 98.31 11 ASP B O 1
ATOM 1582 N N . THR B 1 12 ? 12.461 -4.828 -16.234 1 97.81 12 THR B N 1
ATOM 1583 C CA . THR B 1 12 ? 12.258 -6.199 -16.672 1 97.81 12 THR B CA 1
ATOM 1584 C C . THR B 1 12 ? 13.523 -7.027 -16.484 1 97.81 12 THR B C 1
ATOM 1586 O O . THR B 1 12 ? 13.484 -8.258 -16.562 1 97.81 12 THR B O 1
ATOM 1589 N N . GLN B 1 13 ? 14.617 -6.383 -16.172 1 97.44 13 GLN B N 1
ATOM 1590 C CA . GLN B 1 13 ? 15.867 -7.086 -15.922 1 97.44 13 GLN B CA 1
ATOM 1591 C C . GLN B 1 13 ? 16.125 -7.227 -14.422 1 97.44 13 GLN B C 1
ATOM 1593 O O . GLN B 1 13 ? 17.219 -7.656 -14.016 1 97.44 13 GLN B O 1
ATOM 1598 N N . SER B 1 14 ? 15.211 -6.848 -13.656 1 97.75 14 SER B N 1
ATOM 1599 C CA . SER B 1 14 ? 15.352 -6.863 -12.203 1 97.75 14 SER B CA 1
ATOM 1600 C C . SER B 1 14 ? 15.414 -8.289 -11.664 1 97.75 14 SER B C 1
ATOM 1602 O O . SER B 1 14 ? 15.039 -9.234 -12.367 1 97.75 14 SER B O 1
ATOM 1604 N N . LEU B 1 15 ? 15.883 -8.422 -10.43 1 97.94 15 LEU B N 1
ATOM 1605 C CA . LEU B 1 15 ? 15.828 -9.68 -9.703 1 97.94 15 LEU B CA 1
ATOM 1606 C C . LEU B 1 15 ? 14.391 -10.188 -9.609 1 97.94 15 LEU B C 1
ATOM 1608 O O . LEU B 1 15 ? 14.141 -11.391 -9.742 1 97.94 15 LEU B O 1
ATOM 1612 N N . THR B 1 16 ? 13.414 -9.305 -9.406 1 98.62 16 THR B N 1
ATOM 1613 C CA . THR B 1 16 ? 12 -9.648 -9.297 1 98.62 16 THR B CA 1
ATOM 1614 C C . THR B 1 16 ? 11.523 -10.375 -10.547 1 98.62 16 THR B C 1
ATOM 1616 O O . THR B 1 16 ? 10.93 -11.453 -10.461 1 98.62 16 THR B O 1
ATOM 1619 N N . HIS B 1 17 ? 11.812 -9.836 -11.695 1 98.81 17 HIS B N 1
ATOM 1620 C CA . HIS B 1 17 ? 11.406 -10.453 -12.953 1 98.81 17 HIS B CA 1
ATOM 1621 C C . HIS B 1 17 ? 12.133 -11.781 -13.172 1 98.81 17 HIS B C 1
ATOM 1623 O O . HIS B 1 17 ? 11.539 -12.734 -13.688 1 98.81 17 HIS B O 1
ATOM 1629 N N . ARG B 1 18 ? 13.391 -11.828 -12.797 1 98.75 18 ARG B N 1
ATOM 1630 C CA . ARG B 1 18 ? 14.148 -13.062 -12.969 1 98.75 18 ARG B CA 1
ATOM 1631 C C . ARG B 1 18 ? 13.578 -14.18 -12.102 1 98.75 18 ARG B C 1
ATOM 1633 O O . ARG B 1 18 ? 13.453 -15.32 -12.547 1 98.75 18 ARG B O 1
ATOM 1640 N N . VAL B 1 19 ? 13.219 -13.852 -10.875 1 98.88 19 VAL B N 1
ATOM 1641 C CA . VAL B 1 19 ? 12.609 -14.812 -9.969 1 98.88 19 VAL B CA 1
ATOM 1642 C C . VAL B 1 19 ? 11.297 -15.32 -10.562 1 98.88 19 VAL B C 1
ATOM 1644 O O . VAL B 1 19 ? 11.047 -16.531 -10.586 1 98.88 19 VAL B O 1
ATOM 1647 N N . ALA B 1 20 ? 10.461 -14.422 -11.055 1 98.94 20 ALA B N 1
ATOM 1648 C CA . ALA B 1 20 ? 9.203 -14.805 -11.68 1 98.94 20 ALA B CA 1
ATOM 1649 C C . ALA B 1 20 ? 9.438 -15.719 -12.875 1 98.94 20 ALA B C 1
ATOM 1651 O O . ALA B 1 20 ? 8.727 -16.719 -13.055 1 98.94 20 ALA B O 1
ATOM 1652 N N . ALA B 1 21 ? 10.43 -15.375 -13.672 1 98.88 21 ALA B N 1
ATOM 1653 C CA . ALA B 1 21 ? 10.75 -16.156 -14.859 1 98.88 21 ALA B CA 1
ATOM 1654 C C . ALA B 1 21 ? 11.211 -17.562 -14.492 1 98.88 21 ALA B C 1
ATOM 1656 O O . ALA B 1 21 ? 10.812 -18.547 -15.125 1 98.88 21 ALA B O 1
ATOM 1657 N N . GLU B 1 22 ? 12.117 -17.641 -13.453 1 98.81 22 GLU B N 1
ATOM 1658 C CA . GLU B 1 22 ? 12.594 -18.938 -12.984 1 98.81 22 GLU B CA 1
ATOM 1659 C C . GLU B 1 22 ? 11.438 -19.797 -12.477 1 98.81 22 GLU B C 1
ATOM 1661 O O . GLU B 1 22 ? 11.375 -20.984 -12.773 1 98.81 22 GLU B O 1
ATOM 1666 N N . LEU B 1 23 ? 10.539 -19.203 -11.688 1 98.94 23 LEU B N 1
ATOM 1667 C CA . LEU B 1 23 ? 9.359 -19.906 -11.195 1 98.94 23 LEU B CA 1
ATOM 1668 C C . LEU B 1 23 ? 8.516 -20.422 -12.352 1 98.94 23 LEU B C 1
ATOM 1670 O O . LEU B 1 23 ? 8.195 -21.609 -12.406 1 98.94 23 LEU B O 1
ATOM 1674 N N . ALA B 1 24 ? 8.234 -19.547 -13.297 1 98.88 24 ALA B N 1
ATOM 1675 C CA . ALA B 1 24 ? 7.379 -19.875 -14.438 1 98.88 24 ALA B CA 1
ATOM 1676 C C . ALA B 1 24 ? 7.973 -21.016 -15.258 1 98.88 24 ALA B C 1
ATOM 1678 O O . ALA B 1 24 ? 7.273 -21.953 -15.625 1 98.88 24 ALA B O 1
ATOM 1679 N N . ALA B 1 25 ? 9.266 -20.938 -15.531 1 98.5 25 ALA B N 1
ATOM 1680 C CA . ALA B 1 25 ? 9.961 -21.891 -16.391 1 98.5 25 ALA B CA 1
ATOM 1681 C C . ALA B 1 25 ? 9.977 -23.281 -15.789 1 98.5 25 ALA B C 1
ATOM 1683 O O . ALA B 1 25 ? 10.258 -24.266 -16.469 1 98.5 25 ALA B O 1
ATOM 1684 N N . ASN B 1 26 ? 9.641 -23.344 -14.5 1 98.69 26 ASN B N 1
ATOM 1685 C CA . ASN B 1 26 ? 9.773 -24.641 -13.82 1 98.69 26 ASN B CA 1
ATOM 1686 C C . ASN B 1 26 ? 8.414 -25.219 -13.453 1 98.69 26 ASN B C 1
ATOM 1688 O O . ASN B 1 26 ? 8.328 -26.172 -12.68 1 98.69 26 ASN B O 1
ATOM 1692 N N . ILE B 1 27 ? 7.336 -24.562 -13.906 1 98.62 27 ILE B N 1
ATOM 1693 C CA . ILE B 1 27 ? 6.02 -25.188 -13.852 1 98.62 27 ILE B CA 1
ATOM 1694 C C . ILE B 1 27 ? 5.961 -26.359 -14.836 1 98.62 27 ILE B C 1
ATOM 1696 O O . ILE B 1 27 ? 6.105 -26.156 -16.047 1 98.62 27 ILE B O 1
ATOM 1700 N N . PRO B 1 28 ? 5.75 -27.516 -14.336 1 97.19 28 PRO B N 1
ATOM 1701 C CA . PRO B 1 28 ? 5.891 -28.672 -15.211 1 97.19 28 PRO B CA 1
ATOM 1702 C C . PRO B 1 28 ? 4.727 -28.828 -16.188 1 97.19 28 PRO B C 1
ATOM 1704 O O . PRO B 1 28 ? 3.58 -28.547 -15.828 1 97.19 28 PRO B O 1
ATOM 1707 N N . ALA B 1 29 ? 5.086 -29.328 -17.359 1 95.56 29 ALA B N 1
ATOM 1708 C CA . ALA B 1 29 ? 4.039 -29.734 -18.281 1 95.56 29 ALA B CA 1
ATOM 1709 C C . ALA B 1 29 ? 3.182 -30.844 -17.688 1 95.56 29 ALA B C 1
ATOM 1711 O O . ALA B 1 29 ? 3.68 -31.688 -16.938 1 95.56 29 ALA B O 1
ATOM 1712 N N . PRO B 1 30 ? 1.847 -30.812 -18 1 97.19 30 PRO B N 1
ATOM 1713 C CA . PRO B 1 30 ? 1.171 -29.969 -18.984 1 97.19 30 PRO B CA 1
ATOM 1714 C C . PRO B 1 30 ? 0.605 -28.688 -18.391 1 97.19 30 PRO B C 1
ATOM 1716 O O . PRO B 1 30 ? -0.227 -28.016 -19.016 1 97.19 30 PRO B O 1
ATOM 1719 N N . HIS B 1 31 ? 0.953 -28.406 -17.078 1 98.06 31 HIS B N 1
ATOM 1720 C CA . HIS B 1 31 ? 0.498 -27.141 -16.516 1 98.06 31 HIS B CA 1
ATOM 1721 C C . HIS B 1 31 ? 1.051 -25.953 -17.281 1 98.06 31 HIS B C 1
ATOM 1723 O O . HIS B 1 31 ? 2.096 -26.062 -17.938 1 98.06 31 HIS B O 1
ATOM 1729 N N . GLY B 1 32 ? 0.321 -24.922 -17.297 1 97.94 32 GLY B N 1
ATOM 1730 C CA . GLY B 1 32 ? 0.723 -23.703 -17.969 1 97.94 32 GLY B CA 1
ATOM 1731 C C . GLY B 1 32 ? 0.741 -22.484 -17.062 1 97.94 32 GLY B C 1
ATOM 1732 O O . GLY B 1 32 ? 0.542 -22.609 -15.844 1 97.94 32 GLY B O 1
ATOM 1733 N N . PHE B 1 33 ? 1.065 -21.406 -17.656 1 98.69 33 PHE B N 1
ATOM 1734 C CA . PHE B 1 33 ? 1.106 -20.172 -16.906 1 98.69 33 PHE B CA 1
ATOM 1735 C C . PHE B 1 33 ? 0.951 -18.953 -17.812 1 98.69 33 PHE B C 1
ATOM 1737 O O . PHE B 1 33 ? 1.074 -19.078 -19.031 1 98.69 33 PHE B O 1
ATOM 1744 N N . GLU B 1 34 ? 0.652 -17.875 -17.266 1 98.56 34 GLU B N 1
ATOM 1745 C CA . GLU B 1 34 ? 0.796 -16.547 -17.859 1 98.56 34 GLU B CA 1
ATOM 1746 C C . GLU B 1 34 ? 1.407 -15.57 -16.859 1 98.56 34 GLU B C 1
ATOM 1748 O O . GLU B 1 34 ? 1.178 -15.672 -15.656 1 98.56 34 GLU B O 1
ATOM 1753 N N . ILE B 1 35 ? 2.242 -14.703 -17.375 1 98.75 35 ILE B N 1
ATOM 1754 C CA . ILE B 1 35 ? 2.824 -13.648 -16.562 1 98.75 35 ILE B CA 1
ATOM 1755 C C . ILE B 1 35 ? 2.107 -12.328 -16.828 1 98.75 35 ILE B C 1
ATOM 1757 O O . ILE B 1 35 ? 1.992 -11.906 -17.984 1 98.75 35 ILE B O 1
ATOM 1761 N N . ALA B 1 36 ? 1.556 -11.805 -15.82 1 98.88 36 ALA B N 1
ATOM 1762 C CA . ALA B 1 36 ? 1.008 -10.453 -15.867 1 98.88 36 ALA B CA 1
ATOM 1763 C C . ALA B 1 36 ? 2.002 -9.438 -15.305 1 98.88 36 ALA B C 1
ATOM 1765 O O . ALA B 1 36 ? 2.232 -9.391 -14.094 1 98.88 36 ALA B O 1
ATOM 1766 N N . ASP B 1 37 ? 2.643 -8.711 -16.156 1 98.88 37 ASP B N 1
ATOM 1767 C CA . ASP B 1 37 ? 3.539 -7.629 -15.766 1 98.88 37 ASP B CA 1
ATOM 1768 C C . ASP B 1 37 ? 2.777 -6.316 -15.586 1 98.88 37 ASP B C 1
ATOM 1770 O O . ASP B 1 37 ? 2.539 -5.598 -16.562 1 98.88 37 ASP B O 1
ATOM 1774 N N . LEU B 1 38 ? 2.469 -5.941 -14.344 1 98.88 38 LEU B N 1
ATOM 1775 C CA . LEU B 1 38 ? 1.573 -4.816 -14.086 1 98.88 38 LEU B CA 1
ATOM 1776 C C . LEU B 1 38 ? 2.174 -3.516 -14.609 1 98.88 38 LEU B C 1
ATOM 1778 O O . LEU B 1 38 ? 1.453 -2.646 -15.102 1 98.88 38 LEU B O 1
ATOM 1782 N N . HIS B 1 39 ? 3.473 -3.385 -14.43 1 98.62 39 HIS B N 1
ATOM 1783 C CA . HIS B 1 39 ? 4.133 -2.16 -14.875 1 98.62 39 HIS B CA 1
ATOM 1784 C C . HIS B 1 39 ? 4.148 -2.064 -16.391 1 98.62 39 HIS B C 1
ATOM 1786 O O . HIS B 1 39 ? 3.723 -1.055 -16.969 1 98.62 39 HIS B O 1
ATOM 1792 N N . ALA B 1 40 ? 4.602 -3.133 -17.062 1 98.19 40 ALA B N 1
ATOM 1793 C CA . ALA B 1 40 ? 4.711 -3.135 -18.531 1 98.19 40 ALA B CA 1
ATOM 1794 C C . ALA B 1 40 ? 3.342 -2.99 -19.172 1 98.19 40 ALA B C 1
ATOM 1796 O O . ALA B 1 40 ? 3.215 -2.373 -20.234 1 98.19 40 ALA B O 1
ATOM 1797 N N . GLU B 1 41 ? 2.32 -3.512 -18.516 1 98.5 41 GLU B N 1
ATOM 1798 C CA . GLU B 1 41 ? 0.97 -3.48 -19.078 1 98.5 41 GLU B CA 1
ATOM 1799 C C . GLU B 1 41 ? 0.278 -2.156 -18.766 1 98.5 41 GLU B C 1
ATOM 1801 O O . GLU B 1 41 ? -0.825 -1.898 -19.25 1 98.5 41 GLU B O 1
ATOM 1806 N N . GLY B 1 42 ? 0.924 -1.289 -17.922 1 98.12 42 GLY B N 1
ATOM 1807 C CA . GLY B 1 42 ? 0.417 0.048 -17.672 1 98.12 42 GLY B CA 1
ATOM 1808 C C . GLY B 1 42 ? -0.805 0.059 -16.766 1 98.12 42 GLY B C 1
ATOM 1809 O O . GLY B 1 42 ? -1.679 0.917 -16.906 1 98.12 42 GLY B O 1
ATOM 1810 N N . PHE B 1 43 ? -0.92 -0.937 -15.867 1 98.69 43 PHE B N 1
ATOM 1811 C CA . PHE B 1 43 ? -2.07 -0.961 -14.969 1 98.69 43 PHE B CA 1
ATOM 1812 C C . PHE B 1 43 ? -2.131 0.312 -14.133 1 98.69 43 PHE B C 1
ATOM 1814 O O . PHE B 1 43 ? -1.131 0.719 -13.539 1 98.69 43 PHE B O 1
ATOM 1821 N N . ASP B 1 44 ? -3.221 0.993 -14.109 1 98.69 44 ASP B N 1
ATOM 1822 C CA . ASP B 1 44 ? -3.426 2.16 -13.258 1 98.69 44 ASP B CA 1
ATOM 1823 C C . ASP B 1 44 ? -3.904 1.748 -11.867 1 98.69 44 ASP B C 1
ATOM 1825 O O . ASP B 1 44 ? -5.047 1.317 -11.695 1 98.69 44 ASP B O 1
ATOM 1829 N N . PRO B 1 45 ? -3.02 1.845 -10.867 1 98.75 45 PRO B N 1
ATOM 1830 C CA . PRO B 1 45 ? -3.352 1.331 -9.531 1 98.75 45 PRO B CA 1
ATOM 1831 C C . PRO B 1 45 ? -4.223 2.295 -8.727 1 98.75 45 PRO B C 1
ATOM 1833 O O . PRO B 1 45 ? -4.594 1.993 -7.594 1 98.75 45 PRO B O 1
ATOM 1836 N N . ARG B 1 46 ? -4.559 3.477 -9.281 1 98.81 4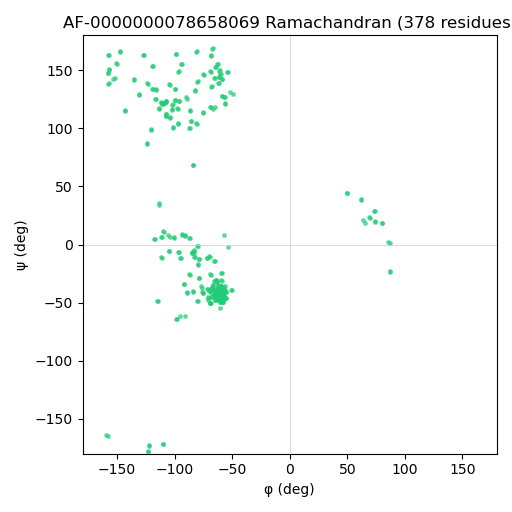6 ARG B N 1
ATOM 1837 C CA . ARG B 1 46 ? -5.344 4.457 -8.539 1 98.81 46 ARG B CA 1
ATOM 1838 C C . ARG B 1 46 ? -6.809 4.035 -8.461 1 98.81 46 ARG B C 1
ATOM 1840 O O . ARG B 1 46 ? -7.477 3.893 -9.484 1 98.81 46 ARG B O 1
ATOM 1847 N N . PHE B 1 47 ? -7.246 3.734 -7.215 1 98.81 47 PHE B N 1
ATOM 1848 C CA . PHE B 1 47 ? -8.68 3.551 -7.008 1 98.81 47 PHE B CA 1
ATOM 1849 C C . PHE B 1 47 ? -9.453 4.781 -7.461 1 98.81 47 PHE B C 1
ATOM 1851 O O . PHE B 1 47 ? -9.211 5.891 -6.977 1 98.81 47 PHE B O 1
ATOM 1858 N N . ASN B 1 48 ? -10.398 4.629 -8.422 1 98.25 48 ASN B N 1
ATOM 1859 C CA . ASN B 1 48 ? -10.969 5.789 -9.094 1 98.25 48 ASN B CA 1
ATOM 1860 C C . ASN B 1 48 ? -12.484 5.84 -8.938 1 98.25 48 ASN B C 1
ATOM 1862 O O . ASN B 1 48 ? -13.062 5.055 -8.18 1 98.25 48 ASN B O 1
ATOM 1866 N N . ALA B 1 49 ? -13.078 6.781 -9.641 1 97.62 49 ALA B N 1
ATOM 1867 C CA . ALA B 1 49 ? -14.508 7.039 -9.508 1 97.62 49 ALA B CA 1
ATOM 1868 C C . ALA B 1 49 ? -15.328 5.82 -9.922 1 97.62 49 ALA B C 1
ATOM 1870 O O . ALA B 1 49 ? -16.391 5.555 -9.352 1 97.62 49 ALA B O 1
ATOM 1871 N N . HIS B 1 50 ? -14.852 5.062 -10.945 1 98.38 50 HIS B N 1
ATOM 1872 C CA . HIS B 1 50 ? -15.57 3.871 -11.383 1 98.38 50 HIS B CA 1
ATOM 1873 C C . HIS B 1 50 ? -15.492 2.766 -10.336 1 98.38 50 HIS B C 1
ATOM 1875 O O . HIS B 1 50 ? -16.469 2.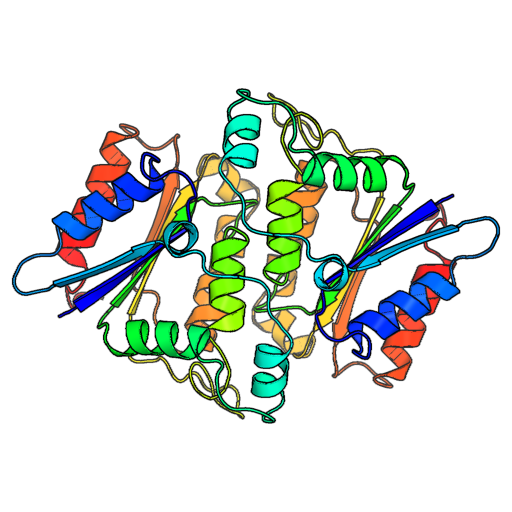043 -10.117 1 98.38 50 HIS B O 1
ATOM 1881 N N . ASP B 1 51 ? -14.328 2.617 -9.719 1 98.69 51 ASP B N 1
ATOM 1882 C CA . ASP B 1 51 ? -14.18 1.658 -8.625 1 98.69 51 ASP B CA 1
ATOM 1883 C C . ASP B 1 51 ? -15.125 1.994 -7.469 1 98.69 51 ASP B C 1
ATOM 1885 O O . ASP B 1 51 ? -15.734 1.102 -6.883 1 98.69 51 ASP B O 1
ATOM 1889 N N . LEU B 1 52 ? -15.141 3.289 -7.152 1 98.25 52 LEU B N 1
ATOM 1890 C CA . LEU B 1 52 ? -16 3.75 -6.066 1 98.25 52 LEU B CA 1
ATOM 1891 C C . LEU B 1 52 ? -17.469 3.482 -6.383 1 98.25 52 LEU B C 1
ATOM 1893 O O . LEU B 1 52 ? -18.234 3.059 -5.512 1 98.25 52 LEU B O 1
ATOM 1897 N N . ALA B 1 53 ? -17.906 3.768 -7.605 1 98.06 53 ALA B N 1
ATOM 1898 C CA . ALA B 1 53 ? -19.281 3.496 -8.031 1 98.06 53 ALA B CA 1
ATOM 1899 C C . ALA B 1 53 ? -19.609 2.012 -7.891 1 98.06 53 ALA B C 1
ATOM 1901 O O . ALA B 1 53 ? -20.703 1.655 -7.441 1 98.06 53 ALA B O 1
ATOM 1902 N N . LEU B 1 54 ? -18.656 1.149 -8.297 1 97.94 54 LEU B N 1
ATOM 1903 C CA . LEU B 1 54 ? -18.844 -0.285 -8.102 1 97.94 54 LEU B CA 1
ATOM 1904 C C . LEU B 1 54 ? -19.016 -0.616 -6.621 1 97.94 54 LEU B C 1
ATOM 1906 O O . LEU B 1 54 ? -19.953 -1.332 -6.25 1 97.94 54 LEU B O 1
ATOM 1910 N N . PHE B 1 55 ? -18.188 -0.053 -5.777 1 97 55 PHE B N 1
ATOM 1911 C CA . PHE B 1 55 ? -18.219 -0.303 -4.34 1 97 55 PHE B CA 1
ATOM 1912 C C . PHE B 1 55 ? -19.562 0.096 -3.748 1 97 55 PHE B C 1
ATOM 1914 O O . PHE B 1 55 ? -20.062 -0.555 -2.828 1 97 55 PHE B O 1
ATOM 1921 N N . ARG B 1 56 ? -20.109 1.16 -4.297 1 95.75 56 ARG B N 1
ATOM 1922 C CA . ARG B 1 56 ? -21.375 1.683 -3.83 1 95.75 56 ARG B CA 1
ATOM 1923 C C . ARG B 1 56 ? -22.547 0.994 -4.539 1 95.75 56 ARG B C 1
ATOM 1925 O O . ARG B 1 56 ? -23.688 1.422 -4.414 1 95.75 56 ARG B O 1
ATOM 1932 N N . ASN B 1 57 ? -22.266 -0.016 -5.352 1 95.62 57 ASN B N 1
ATOM 1933 C CA . ASN B 1 57 ? -23.25 -0.783 -6.105 1 95.62 57 ASN B CA 1
ATOM 1934 C C . ASN B 1 57 ? -24 0.098 -7.098 1 95.62 57 ASN B C 1
ATOM 1936 O O . ASN B 1 57 ? -25.219 -0.044 -7.266 1 95.62 57 ASN B O 1
ATOM 1940 N N . GLN B 1 58 ? -23.234 1.03 -7.723 1 96.69 58 GLN B N 1
ATOM 1941 C CA . GLN B 1 58 ? -23.875 1.989 -8.625 1 96.69 58 GLN B CA 1
ATOM 1942 C C . GLN B 1 58 ? -23.453 1.741 -10.07 1 96.69 58 GLN B C 1
ATOM 1944 O O . GLN B 1 58 ? -24 2.359 -10.992 1 96.69 58 GLN B O 1
ATOM 1949 N N . SER B 1 59 ? -22.516 0.946 -10.297 1 96.5 59 SER B N 1
ATOM 1950 C CA . SER B 1 59 ? -22.016 0.664 -11.633 1 96.5 59 SER B CA 1
ATOM 1951 C C . SER B 1 59 ? -21.453 -0.752 -11.727 1 96.5 59 SER B C 1
ATOM 1953 O O . SER B 1 59 ? -21.125 -1.366 -10.703 1 96.5 59 SER B O 1
ATOM 1955 N N . PRO B 1 60 ? -21.438 -1.254 -12.961 1 97.25 60 PRO B N 1
ATOM 1956 C CA . PRO B 1 60 ? -20.75 -2.541 -13.133 1 97.25 60 PRO B CA 1
ATOM 1957 C C . PRO B 1 60 ? -19.25 -2.451 -12.891 1 97.25 60 PRO B C 1
ATOM 1959 O O . PRO B 1 60 ? -18.719 -1.354 -12.711 1 97.25 60 PRO B O 1
ATOM 1962 N N . VAL B 1 61 ? -18.641 -3.576 -12.805 1 98.38 61 VAL B N 1
ATOM 1963 C CA . VAL B 1 61 ? -17.188 -3.668 -12.656 1 98.38 61 VAL B CA 1
ATOM 1964 C C . VAL B 1 61 ? -16.5 -2.955 -13.82 1 98.38 61 VAL B C 1
ATOM 1966 O O . VAL B 1 61 ? -16.859 -3.166 -14.977 1 98.38 61 VAL B O 1
ATOM 1969 N N . PRO B 1 62 ? -15.57 -2.023 -13.5 1 98.56 62 PRO B N 1
ATOM 1970 C CA . PRO B 1 62 ? -14.82 -1.396 -14.586 1 98.56 62 PRO B CA 1
ATOM 1971 C C . PRO B 1 62 ? -14.141 -2.414 -15.508 1 98.56 62 PRO B C 1
ATOM 1973 O O . PRO B 1 62 ? -13.672 -3.455 -15.039 1 98.56 62 PRO B O 1
ATOM 1976 N N . ALA B 1 63 ? -13.969 -2.137 -16.828 1 98.44 63 ALA B N 1
ATOM 1977 C CA . ALA B 1 63 ? -13.492 -3.074 -17.844 1 98.44 63 ALA B CA 1
ATOM 1978 C C . ALA B 1 63 ? -12.086 -3.562 -17.516 1 98.44 63 ALA B C 1
ATOM 1980 O O . ALA B 1 63 ? -11.773 -4.742 -17.703 1 98.44 63 ALA B O 1
ATOM 1981 N N . ASP B 1 64 ? -11.195 -2.637 -17.125 1 98.69 64 ASP B N 1
ATOM 1982 C CA . ASP B 1 64 ? -9.82 -3.02 -16.828 1 98.69 64 ASP B CA 1
ATOM 1983 C C . ASP B 1 64 ? -9.75 -3.914 -15.586 1 98.69 64 ASP B C 1
ATOM 1985 O O . ASP B 1 64 ? -8.945 -4.84 -15.531 1 98.69 64 ASP B O 1
ATOM 1989 N N . VAL B 1 65 ? -10.617 -3.672 -14.602 1 98.81 65 VAL B N 1
ATOM 1990 C CA . VAL B 1 65 ? -10.719 -4.523 -13.422 1 98.81 65 VAL B CA 1
ATOM 1991 C C . VAL B 1 65 ? -11.281 -5.887 -13.812 1 98.81 65 VAL B C 1
ATOM 1993 O O . VAL B 1 65 ? -10.773 -6.926 -13.391 1 98.81 65 VAL B O 1
ATOM 1996 N N . LEU B 1 66 ? -12.297 -5.859 -14.602 1 98.75 66 LEU B N 1
ATOM 1997 C CA . LEU B 1 66 ? -12.93 -7.09 -15.07 1 98.75 66 LEU B CA 1
ATOM 1998 C C . LEU B 1 66 ? -11.922 -7.969 -15.805 1 98.75 66 LEU B C 1
ATOM 2000 O O . LEU B 1 66 ? -11.938 -9.195 -15.664 1 98.75 66 LEU B O 1
ATOM 2004 N N . ALA B 1 67 ? -11.125 -7.395 -16.609 1 98.81 67 ALA B N 1
ATOM 2005 C CA . ALA B 1 67 ? -10.102 -8.133 -17.328 1 98.81 67 ALA B CA 1
ATOM 2006 C C . ALA B 1 67 ? -9.148 -8.844 -16.375 1 98.81 67 ALA B C 1
ATOM 2008 O O . ALA B 1 67 ? -8.766 -9.992 -16.609 1 98.81 67 ALA B O 1
ATOM 2009 N N . GLU B 1 68 ? -8.734 -8.156 -15.32 1 98.94 68 GLU B N 1
ATOM 2010 C CA . GLU B 1 68 ? -7.852 -8.758 -14.32 1 98.94 68 GLU B CA 1
ATOM 2011 C C . GLU B 1 68 ? -8.562 -9.883 -13.57 1 98.94 68 GLU B C 1
ATOM 2013 O O . GLU B 1 68 ? -7.977 -10.938 -13.312 1 98.94 68 GLU B O 1
ATOM 2018 N N . GLN B 1 69 ? -9.805 -9.633 -13.203 1 98.88 69 GLN B N 1
ATOM 2019 C CA . GLN B 1 69 ? -10.586 -10.672 -12.531 1 98.88 69 GLN B CA 1
ATOM 2020 C C . GLN B 1 69 ? -10.758 -11.898 -13.422 1 98.88 69 GLN B C 1
ATOM 2022 O O . GLN B 1 69 ? -10.672 -13.031 -12.945 1 98.88 69 GLN B O 1
ATOM 2027 N N . ALA B 1 70 ? -10.953 -11.664 -14.664 1 98.81 70 ALA B N 1
ATOM 2028 C CA . ALA B 1 70 ? -11.086 -12.766 -15.617 1 98.81 70 ALA B CA 1
ATOM 2029 C C . ALA B 1 70 ? -9.797 -13.578 -15.695 1 98.81 70 ALA B C 1
ATOM 2031 O O . ALA B 1 70 ? -9.844 -14.812 -15.789 1 98.81 70 ALA B O 1
ATOM 2032 N N . ARG B 1 71 ? -8.602 -12.898 -15.664 1 98.75 71 ARG B N 1
ATOM 2033 C CA . ARG B 1 71 ? -7.328 -13.602 -15.625 1 98.75 71 ARG B CA 1
ATOM 2034 C C . ARG B 1 71 ? -7.242 -14.516 -14.398 1 98.75 71 ARG B C 1
ATOM 2036 O O . ARG B 1 71 ? -6.82 -15.664 -14.508 1 98.75 71 ARG B O 1
ATOM 2043 N N . ILE B 1 72 ? -7.688 -13.969 -13.273 1 98.88 72 ILE B N 1
ATOM 2044 C CA . ILE B 1 72 ? -7.625 -14.734 -12.039 1 98.88 72 ILE B CA 1
ATOM 2045 C C . ILE B 1 72 ? -8.609 -15.898 -12.102 1 98.88 72 ILE B C 1
ATOM 2047 O O . ILE B 1 72 ? -8.297 -17.016 -11.672 1 98.88 72 ILE B O 1
ATOM 2051 N N . ASP B 1 73 ? -9.773 -15.648 -12.68 1 98.69 73 ASP B N 1
ATOM 2052 C CA . ASP B 1 73 ? -10.812 -16.672 -12.773 1 98.69 73 ASP B CA 1
ATOM 2053 C C . ASP B 1 73 ? -10.352 -17.844 -13.633 1 98.69 73 ASP B C 1
ATOM 2055 O O . ASP B 1 73 ? -10.75 -18.984 -13.398 1 98.69 73 ASP B O 1
ATOM 2059 N N . ARG B 1 74 ? -9.523 -17.547 -14.57 1 98.12 74 ARG B N 1
ATOM 2060 C CA . ARG B 1 74 ? -9.047 -18.594 -15.469 1 98.12 74 ARG B CA 1
ATOM 2061 C C . ARG B 1 74 ? -7.891 -19.359 -14.852 1 98.12 74 ARG B C 1
ATOM 2063 O O . ARG B 1 74 ? -7.508 -20.422 -15.344 1 98.12 74 ARG B O 1
ATOM 2070 N N . ALA B 1 75 ? -7.359 -18.875 -13.766 1 98.5 75 ALA B N 1
ATOM 2071 C CA . ALA B 1 75 ? -6.16 -19.469 -13.18 1 98.5 75 ALA B CA 1
ATOM 2072 C C . ALA B 1 75 ? -6.523 -20.438 -12.07 1 98.5 75 ALA B C 1
ATOM 2074 O O . ALA B 1 75 ? -7.52 -20.25 -11.367 1 98.5 75 ALA B O 1
ATOM 2075 N N . ASP B 1 76 ? -5.703 -21.422 -11.922 1 98.44 76 ASP B N 1
ATOM 2076 C CA . ASP B 1 76 ? -5.844 -22.391 -10.836 1 98.44 76 ASP B CA 1
ATOM 2077 C C . ASP B 1 76 ? -4.965 -22.016 -9.648 1 98.44 76 ASP B C 1
ATOM 2079 O O . ASP B 1 76 ? -5.094 -22.594 -8.562 1 98.44 76 ASP B O 1
ATOM 2083 N N . ALA B 1 77 ? -4.055 -21.078 -9.82 1 98.69 77 ALA B N 1
ATOM 2084 C CA . ALA B 1 77 ? -3.207 -20.5 -8.781 1 98.69 77 ALA B CA 1
ATOM 2085 C C . ALA B 1 77 ? -2.801 -19.062 -9.133 1 98.69 77 ALA B C 1
ATOM 2087 O O . ALA B 1 77 ? -2.57 -18.75 -10.305 1 98.69 77 ALA B O 1
ATOM 2088 N N . LEU B 1 78 ? -2.748 -18.281 -8.133 1 98.94 78 LEU B N 1
ATOM 2089 C CA . LEU B 1 78 ? -2.252 -16.922 -8.258 1 98.94 78 LEU B CA 1
ATOM 2090 C C . LEU B 1 78 ? -0.907 -16.766 -7.559 1 98.94 78 LEU B C 1
ATOM 2092 O O . LEU B 1 78 ? -0.773 -17.109 -6.379 1 98.94 78 LEU B O 1
ATOM 2096 N N . VAL B 1 79 ? 0.131 -16.359 -8.242 1 98.94 79 VAL B N 1
ATOM 2097 C CA . VAL B 1 79 ? 1.445 -16.062 -7.68 1 98.94 79 VAL B CA 1
ATOM 2098 C C . VAL B 1 79 ? 1.721 -14.57 -7.762 1 98.94 79 VAL B C 1
ATOM 2100 O O . VAL B 1 79 ? 1.605 -13.969 -8.836 1 98.94 79 VAL B O 1
ATOM 2103 N N . LEU B 1 80 ? 1.963 -13.977 -6.668 1 99 80 LEU B N 1
ATOM 2104 C CA . LEU B 1 80 ? 2.404 -12.586 -6.645 1 99 80 LEU B CA 1
ATOM 2105 C C . LEU B 1 80 ? 3.904 -12.492 -6.395 1 99 80 LEU B C 1
ATOM 2107 O O . LEU B 1 80 ? 4.398 -12.977 -5.371 1 99 80 LEU B O 1
ATOM 2111 N N . VAL B 1 81 ? 4.664 -12 -7.309 1 98.94 81 VAL B N 1
ATOM 2112 C CA . VAL B 1 81 ? 6.094 -11.75 -7.184 1 98.94 81 VAL B CA 1
ATOM 2113 C C . VAL B 1 81 ? 6.359 -10.25 -7.148 1 98.94 81 VAL B C 1
ATOM 2115 O O . VAL B 1 81 ? 6.051 -9.539 -8.109 1 98.94 81 VAL B O 1
ATOM 2118 N N . PHE B 1 82 ? 6.977 -9.758 -6.07 1 98.88 82 PHE B N 1
ATOM 2119 C CA . PHE B 1 82 ? 7.039 -8.305 -5.906 1 98.88 82 PHE B CA 1
ATOM 2120 C C . PHE B 1 82 ? 8.188 -7.918 -4.988 1 98.88 82 PHE B C 1
ATOM 2122 O O . PHE B 1 82 ? 8.594 -8.695 -4.117 1 98.88 82 PHE B O 1
ATOM 2129 N N . PRO B 1 83 ? 8.781 -6.754 -5.234 1 98.62 83 PRO B N 1
ATOM 2130 C CA . PRO B 1 83 ? 9.656 -6.18 -4.207 1 98.62 83 PRO B CA 1
ATOM 2131 C C . PRO B 1 83 ? 8.891 -5.715 -2.973 1 98.62 83 PRO B C 1
ATOM 2133 O O . PRO B 1 83 ? 7.73 -5.305 -3.078 1 98.62 83 PRO B O 1
ATOM 2136 N N . VAL B 1 84 ? 9.539 -5.801 -1.851 1 98.5 84 VAL B N 1
ATOM 2137 C CA . VAL B 1 84 ? 8.938 -5.227 -0.652 1 98.5 84 VAL B CA 1
ATOM 2138 C C . VAL B 1 84 ? 9.297 -3.746 -0.552 1 98.5 84 VAL B C 1
ATOM 2140 O O . VAL B 1 84 ? 10.477 -3.391 -0.504 1 98.5 84 VAL B O 1
ATOM 2143 N N . TYR B 1 85 ? 8.352 -2.889 -0.638 1 98.5 85 TYR B N 1
ATOM 2144 C CA . TYR B 1 85 ? 8.508 -1.461 -0.385 1 98.5 85 TYR B CA 1
ATOM 2145 C C . TYR B 1 85 ? 7.848 -1.062 0.928 1 98.5 85 TYR B C 1
ATOM 2147 O O . TYR B 1 85 ? 6.66 -1.325 1.137 1 98.5 85 TYR B O 1
ATOM 2155 N N . TRP B 1 86 ? 8.727 -0.488 1.767 1 98.25 86 TRP B N 1
ATOM 2156 C CA . TRP B 1 86 ? 8.242 -0.034 3.066 1 98.25 86 TRP B CA 1
ATOM 2157 C C . TRP B 1 86 ? 7.445 -1.13 3.764 1 98.25 86 TRP B C 1
ATOM 2159 O O . TRP B 1 86 ? 6.32 -0.895 4.215 1 98.25 86 TRP B O 1
ATOM 2169 N N . TRP B 1 87 ? 8 -2.387 3.717 1 97.69 87 TRP B N 1
ATOM 2170 C CA . TRP B 1 87 ? 7.605 -3.525 4.539 1 97.69 87 TRP B CA 1
ATOM 2171 C C . TRP B 1 87 ? 6.27 -4.094 4.074 1 97.69 87 TRP B C 1
ATOM 2173 O O . TRP B 1 87 ? 5.57 -4.758 4.844 1 97.69 87 TRP B O 1
ATOM 2183 N N . SER B 1 88 ? 5.867 -3.828 2.893 1 98.25 88 SER B N 1
ATOM 2184 C CA . SER B 1 88 ? 4.609 -4.312 2.334 1 98.25 88 SER B CA 1
ATOM 2185 C C . SER B 1 88 ? 4.641 -4.301 0.809 1 98.25 88 SER B C 1
ATOM 2187 O O . SER B 1 88 ? 5.715 -4.391 0.205 1 98.25 88 SER B O 1
ATOM 2189 N N . PHE B 1 89 ? 3.477 -4.41 0.167 1 98.81 89 PHE B N 1
ATOM 2190 C CA . PHE B 1 89 ? 3.318 -4.316 -1.279 1 98.81 89 PHE B CA 1
ATOM 2191 C C . PHE B 1 89 ? 3.812 -2.971 -1.795 1 98.81 89 PHE B C 1
ATOM 2193 O O . PHE B 1 89 ? 3.627 -1.943 -1.14 1 98.81 89 PHE B O 1
ATOM 2200 N N . PRO B 1 90 ? 4.457 -2.988 -2.996 1 98.88 90 PRO B N 1
ATOM 2201 C CA . PRO B 1 90 ? 4.605 -1.69 -3.658 1 98.88 90 PRO B CA 1
ATOM 2202 C C . PRO B 1 90 ? 3.266 -1.057 -4.023 1 98.88 90 PRO B C 1
ATOM 2204 O O . PRO B 1 90 ? 2.27 -1.765 -4.188 1 98.88 90 PRO B O 1
ATOM 2207 N N . GLY B 1 91 ? 3.238 0.237 -4.148 1 98.88 91 GLY B N 1
ATOM 2208 C CA . GLY B 1 91 ? 2.008 0.955 -4.445 1 98.88 91 GLY B CA 1
ATOM 2209 C C . GLY B 1 91 ? 1.26 0.389 -5.637 1 98.88 91 GLY B C 1
ATOM 2210 O O . GLY B 1 91 ? 0.029 0.319 -5.629 1 98.88 91 GLY B O 1
ATOM 2211 N N . LEU B 1 92 ? 2.004 -0.014 -6.66 1 98.88 92 LEU B N 1
ATOM 2212 C CA . LEU B 1 92 ? 1.401 -0.577 -7.863 1 98.88 92 LEU B CA 1
ATOM 2213 C C . LEU B 1 92 ? 0.601 -1.833 -7.535 1 98.88 92 LEU B C 1
ATOM 2215 O O . LEU B 1 92 ? -0.569 -1.944 -7.91 1 98.88 92 LEU B O 1
ATOM 2219 N N . LEU B 1 93 ? 1.195 -2.742 -6.805 1 98.94 93 LEU B N 1
ATOM 2220 C CA . LEU B 1 93 ? 0.53 -3.996 -6.469 1 98.94 93 LEU B CA 1
ATOM 2221 C C . LEU B 1 93 ? -0.582 -3.766 -5.453 1 98.94 93 LEU B C 1
ATOM 2223 O O . LEU B 1 93 ? -1.637 -4.398 -5.523 1 98.94 93 LEU B O 1
ATOM 2227 N N . LYS B 1 94 ? 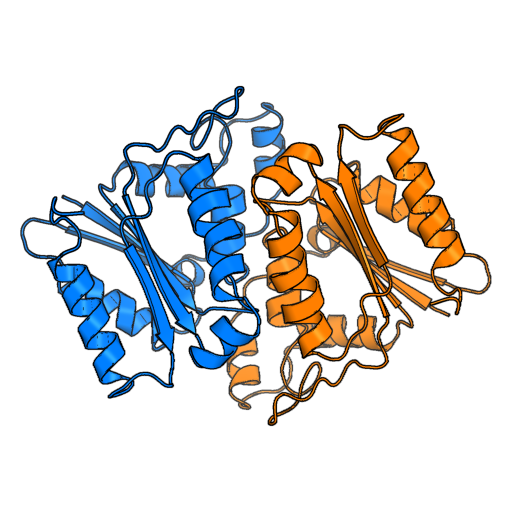-0.361 -2.854 -4.473 1 98.94 94 LYS B N 1
ATOM 2228 C CA . LYS B 1 94 ? -1.413 -2.523 -3.516 1 98.94 94 LYS B CA 1
ATOM 2229 C C . LYS B 1 94 ? -2.645 -1.966 -4.223 1 98.94 94 LYS B C 1
ATOM 2231 O O . LYS B 1 94 ? -3.777 -2.277 -3.848 1 98.94 94 LYS B O 1
ATOM 2236 N N . GLY B 1 95 ? -2.408 -1.077 -5.18 1 98.94 95 GLY B N 1
ATOM 2237 C CA . GLY B 1 95 ? -3.523 -0.558 -5.957 1 98.94 95 GLY B CA 1
ATOM 2238 C C . GLY B 1 95 ? -4.234 -1.626 -6.766 1 98.94 95 GLY B C 1
ATOM 2239 O O . GLY B 1 95 ? -5.457 -1.586 -6.918 1 98.94 95 GLY B O 1
ATOM 2240 N N . TRP B 1 96 ? -3.453 -2.586 -7.324 1 98.94 96 TRP B N 1
ATOM 2241 C CA . TRP B 1 96 ? -4.043 -3.721 -8.023 1 98.94 96 TRP B CA 1
ATOM 2242 C C . TRP B 1 96 ? -4.973 -4.504 -7.109 1 98.94 96 TRP B C 1
ATOM 2244 O O . TRP B 1 96 ? -6.09 -4.859 -7.5 1 98.94 96 TRP B O 1
ATOM 2254 N N . ILE B 1 97 ? -4.543 -4.75 -5.875 1 98.94 97 ILE B N 1
ATOM 2255 C CA . ILE B 1 97 ? -5.363 -5.43 -4.879 1 98.94 97 ILE B CA 1
ATOM 2256 C C . ILE B 1 97 ? -6.605 -4.594 -4.578 1 98.94 97 ILE B C 1
ATOM 2258 O O . ILE B 1 97 ? -7.727 -5.113 -4.574 1 98.94 97 ILE B O 1
ATOM 2262 N N . ASP B 1 98 ? -6.445 -3.252 -4.336 1 98.88 98 ASP B N 1
ATOM 2263 C CA . ASP B 1 98 ? -7.547 -2.361 -3.99 1 98.88 98 ASP B CA 1
ATOM 2264 C C . ASP B 1 98 ? -8.656 -2.424 -5.039 1 98.88 98 ASP B C 1
ATOM 2266 O O . ASP B 1 98 ? -9.836 -2.402 -4.699 1 98.88 98 ASP B O 1
ATOM 2270 N N . ARG B 1 99 ? -8.258 -2.475 -6.289 1 98.94 99 ARG B N 1
ATOM 2271 C CA . ARG B 1 99 ? -9.227 -2.346 -7.371 1 98.94 99 ARG B CA 1
ATOM 2272 C C . ARG B 1 99 ? -9.797 -3.707 -7.762 1 98.94 99 ARG B C 1
ATOM 2274 O O . ARG B 1 99 ? -11.008 -3.848 -7.965 1 98.94 99 ARG B O 1
ATOM 2281 N N . VAL B 1 100 ? -9 -4.727 -7.832 1 98.94 100 VAL B N 1
ATOM 2282 C CA . VAL B 1 100 ? -9.367 -6 -8.445 1 98.94 100 VAL B CA 1
ATOM 2283 C C . VAL B 1 100 ? -10.125 -6.859 -7.434 1 98.94 100 VAL B C 1
ATOM 2285 O O . VAL B 1 100 ? -11.094 -7.535 -7.789 1 98.94 100 VAL B O 1
ATOM 2288 N N . PHE B 1 101 ? -9.719 -6.879 -6.176 1 98.88 101 PHE B N 1
ATOM 2289 C CA . PHE B 1 101 ? -10.383 -7.684 -5.156 1 98.88 101 PHE B CA 1
ATOM 2290 C C . PHE B 1 101 ? -11.586 -6.945 -4.582 1 98.88 101 PHE B C 1
ATOM 2292 O O . PHE B 1 101 ? -11.602 -6.598 -3.4 1 98.88 101 PHE B O 1
ATOM 2299 N N . SER B 1 102 ? -12.594 -6.777 -5.383 1 98.44 102 SER B N 1
ATOM 2300 C CA . SER B 1 102 ? -13.742 -5.934 -5.078 1 98.44 102 SER B CA 1
ATOM 2301 C C . SER B 1 102 ? -14.914 -6.762 -4.566 1 98.44 102 SER B C 1
ATOM 2303 O O . SER B 1 102 ? -14.922 -7.988 -4.699 1 98.44 102 SER B O 1
ATOM 2305 N N . GLY B 1 103 ? -15.852 -6.102 -3.961 1 97.62 103 GLY B N 1
ATOM 2306 C CA . GLY B 1 103 ? -17.078 -6.723 -3.502 1 97.62 103 GLY B CA 1
ATOM 2307 C C . GLY B 1 103 ? -17.891 -7.348 -4.625 1 97.62 103 GLY B C 1
ATOM 2308 O O . GLY B 1 103 ? -17.984 -6.785 -5.719 1 97.62 103 GLY B O 1
ATOM 2309 N N . GLY B 1 104 ? -18.562 -8.414 -4.352 1 97.62 104 GLY B N 1
ATOM 2310 C CA . GLY B 1 104 ? -19.312 -9.148 -5.352 1 97.62 104 GLY B CA 1
ATOM 2311 C C . GLY B 1 104 ? -18.5 -10.172 -6.094 1 97.62 104 GLY B C 1
ATOM 2312 O O . GLY B 1 104 ? -19.031 -11.125 -6.656 1 97.62 104 GLY B O 1
ATOM 2313 N N . TRP B 1 105 ? -17.203 -9.961 -6.117 1 98.5 105 TRP B N 1
ATOM 2314 C CA . TRP B 1 105 ? -16.297 -10.914 -6.758 1 98.5 105 TRP B CA 1
ATOM 2315 C C . TRP B 1 105 ? -15.375 -11.562 -5.734 1 98.5 105 TRP B C 1
ATOM 2317 O O . TRP B 1 105 ? -15.297 -12.789 -5.648 1 98.5 105 TRP B O 1
ATOM 2327 N N . ALA B 1 106 ? -14.75 -10.789 -4.883 1 98.75 106 ALA B N 1
ATOM 2328 C CA . ALA B 1 106 ? -13.797 -11.32 -3.912 1 98.75 106 ALA B CA 1
ATOM 2329 C C . ALA B 1 106 ? -14.492 -11.648 -2.592 1 98.75 106 ALA B C 1
ATOM 2331 O O . ALA B 1 106 ? -14.062 -12.547 -1.863 1 98.75 106 ALA B O 1
ATOM 2332 N N . TYR B 1 107 ? -15.461 -10.914 -2.217 1 98.19 107 TYR B N 1
ATOM 2333 C CA . TYR B 1 107 ? -16.266 -11.102 -1.022 1 98.19 107 TYR B CA 1
ATOM 2334 C C . TYR B 1 107 ? -17.703 -10.633 -1.26 1 98.19 107 TYR B C 1
ATOM 2336 O O . TYR B 1 107 ? -17.969 -9.883 -2.197 1 98.19 107 TYR B O 1
ATOM 2344 N N . ASP B 1 108 ? -18.625 -11.016 -0.333 1 97 108 ASP B N 1
ATOM 2345 C CA . ASP B 1 108 ? -20.031 -10.656 -0.559 1 97 108 ASP B CA 1
ATOM 2346 C C . ASP B 1 108 ? -20.484 -9.594 0.433 1 97 108 ASP B C 1
ATOM 2348 O O . ASP B 1 108 ? -19.672 -9.031 1.169 1 97 108 ASP B O 1
ATOM 2352 N N . GLN B 1 109 ? -21.781 -9.305 0.451 1 91.5 109 GLN B N 1
ATOM 2353 C CA . GLN B 1 109 ? -22.359 -8.227 1.258 1 91.5 109 GLN B CA 1
ATOM 2354 C C . GLN B 1 109 ? -22.266 -8.547 2.746 1 91.5 109 GLN B C 1
ATOM 2356 O O . GLN B 1 109 ? -22.25 -7.645 3.584 1 91.5 109 GLN B O 1
ATOM 2361 N N . ALA B 1 110 ? -22.234 -9.844 3.02 1 93.31 110 ALA B N 1
ATOM 2362 C CA . ALA B 1 110 ? -22.109 -10.281 4.406 1 93.31 110 ALA B CA 1
ATOM 2363 C C . ALA B 1 110 ? -20.656 -10.461 4.801 1 93.31 110 ALA B C 1
ATOM 2365 O O . ALA B 1 110 ? -20.344 -11.055 5.84 1 93.31 110 ALA B O 1
ATOM 2366 N N . GLU B 1 111 ? -19.734 -10.039 3.891 1 91.44 111 GLU B N 1
ATOM 2367 C CA . GLU B 1 111 ? -18.297 -10.086 4.121 1 91.44 111 GLU B CA 1
ATOM 2368 C C . GLU B 1 111 ? -17.781 -11.523 4.145 1 91.44 111 GLU B C 1
ATOM 2370 O O . GLU B 1 111 ? -16.797 -11.828 4.805 1 91.44 111 GLU B O 1
ATOM 2375 N N . GLN B 1 112 ? -18.516 -12.383 3.516 1 96.75 112 GLN B N 1
ATOM 2376 C CA . GLN B 1 112 ? -18.031 -13.742 3.307 1 96.75 112 GLN B CA 1
ATOM 2377 C C . GLN B 1 112 ? -17.109 -13.812 2.092 1 96.75 112 GLN B C 1
ATOM 2379 O O . GLN B 1 112 ? -17.422 -13.273 1.031 1 96.75 112 GLN B O 1
ATOM 2384 N N . GLY B 1 113 ? -16 -14.453 2.273 1 98.44 113 GLY B N 1
ATOM 2385 C CA . GLY B 1 113 ? -15.047 -14.594 1.181 1 98.44 113 GLY B CA 1
ATOM 2386 C C . GLY B 1 113 ? -15.57 -15.445 0.039 1 98.44 113 GLY B C 1
ATOM 2387 O O . GLY B 1 113 ? -16.234 -16.453 0.268 1 98.44 113 GLY B O 1
ATOM 2388 N N . LEU B 1 114 ? -15.211 -15.047 -1.186 1 98.69 114 LEU B N 1
ATOM 2389 C CA . LEU B 1 114 ? -15.773 -15.719 -2.354 1 98.69 114 LEU B CA 1
ATOM 2390 C C . LEU B 1 114 ? -14.672 -16.391 -3.166 1 98.69 114 LEU B C 1
ATOM 2392 O O . LEU B 1 114 ? -14.945 -16.984 -4.211 1 98.69 114 LEU B O 1
ATOM 2396 N N . LEU B 1 115 ? -13.422 -16.375 -2.688 1 98.75 115 LEU B N 1
ATOM 2397 C CA . LEU B 1 115 ? -12.305 -16.875 -3.48 1 98.75 115 LEU B CA 1
ATOM 2398 C C . LEU B 1 115 ? -11.711 -18.141 -2.844 1 98.75 115 LEU B C 1
ATOM 2400 O O . LEU B 1 115 ? -10.492 -18.328 -2.879 1 98.75 115 LEU B O 1
ATOM 2404 N N . GLN B 1 116 ? -12.516 -18.922 -2.256 1 98.12 116 GLN B N 1
ATOM 2405 C CA . GLN B 1 116 ? -12.062 -20.125 -1.559 1 98.12 116 GLN B CA 1
ATOM 2406 C C . GLN B 1 116 ? -11.328 -21.062 -2.504 1 98.12 116 GLN B C 1
ATOM 2408 O O . GLN B 1 116 ? -10.453 -21.812 -2.078 1 98.12 116 GLN B O 1
ATOM 2413 N N . ARG B 1 117 ? -11.609 -20.953 -3.721 1 97.38 117 ARG B N 1
ATOM 2414 C CA . ARG B 1 117 ? -11.047 -21.859 -4.719 1 97.38 117 ARG B CA 1
ATOM 2415 C C . ARG B 1 117 ? -9.617 -21.469 -5.07 1 97.38 117 ARG B C 1
ATOM 2417 O O . ARG B 1 117 ? -8.906 -22.219 -5.73 1 97.38 117 ARG B O 1
ATOM 2424 N N . LEU B 1 118 ? -9.172 -20.281 -4.656 1 97.69 118 LEU B N 1
ATOM 2425 C CA . LEU B 1 118 ? -7.969 -19.672 -5.215 1 97.69 118 LEU B CA 1
ATOM 2426 C C . LEU B 1 118 ? -6.777 -19.844 -4.285 1 97.69 118 LEU B C 1
ATOM 2428 O O . LEU B 1 118 ? -6.648 -19.141 -3.285 1 97.69 118 LEU B O 1
ATOM 2432 N N . PRO B 1 119 ? -5.848 -20.859 -4.57 1 98.31 119 PRO B N 1
ATOM 2433 C CA . PRO B 1 119 ? -4.566 -20.844 -3.859 1 98.31 119 PRO B CA 1
ATOM 2434 C C . PRO B 1 119 ? -3.686 -19.656 -4.266 1 98.31 119 PRO B C 1
ATOM 2436 O O . PRO B 1 119 ? -3.568 -19.359 -5.453 1 98.31 119 PRO B O 1
ATOM 2439 N N . VAL B 1 120 ? -3.072 -19.016 -3.295 1 98.81 120 VAL B N 1
ATOM 2440 C CA . VAL B 1 120 ? -2.225 -17.844 -3.523 1 98.81 120 VAL B CA 1
ATOM 2441 C C . VAL B 1 120 ? -0.804 -18.141 -3.047 1 98.81 120 VAL B C 1
ATOM 2443 O O . VAL B 1 120 ? -0.609 -18.719 -1.979 1 98.81 120 VAL B O 1
ATOM 2446 N N . HIS B 1 121 ? 0.163 -17.812 -3.838 1 98.88 121 HIS B N 1
ATOM 2447 C CA . HIS B 1 121 ? 1.581 -17.891 -3.504 1 98.88 121 HIS B CA 1
ATOM 2448 C C . HIS B 1 121 ? 2.23 -16.516 -3.506 1 98.88 121 HIS B C 1
ATOM 2450 O O . HIS B 1 121 ? 2.113 -15.773 -4.484 1 98.88 121 HIS B O 1
ATOM 2456 N N . LEU B 1 122 ? 2.846 -16.203 -2.395 1 98.88 122 LEU B N 1
ATOM 2457 C CA . LEU B 1 122 ? 3.498 -14.906 -2.252 1 98.88 122 LEU B CA 1
ATOM 2458 C C . LEU B 1 122 ? 5.016 -15.047 -2.297 1 98.88 122 LEU B C 1
ATOM 2460 O O . LEU B 1 122 ? 5.59 -15.836 -1.541 1 98.88 122 LEU B O 1
ATOM 2464 N N . VAL B 1 123 ? 5.645 -14.359 -3.203 1 98.88 123 VAL B N 1
ATOM 2465 C CA . VAL B 1 123 ? 7.098 -14.289 -3.314 1 98.88 123 VAL B CA 1
ATOM 2466 C C . VAL B 1 123 ? 7.559 -12.844 -3.174 1 98.88 123 VAL B C 1
ATOM 2468 O O . VAL B 1 123 ? 7.539 -12.086 -4.145 1 98.88 123 VAL B O 1
ATOM 2471 N N . ALA B 1 124 ? 7.992 -12.523 -2.006 1 98.75 124 ALA B N 1
ATOM 2472 C CA . ALA B 1 124 ? 8.438 -11.172 -1.692 1 98.75 124 ALA B CA 1
ATOM 2473 C C . ALA B 1 124 ? 9.961 -11.07 -1.747 1 98.75 124 ALA B C 1
ATOM 2475 O O . ALA B 1 124 ? 10.664 -11.938 -1.233 1 98.75 124 ALA B O 1
ATOM 2476 N N . ILE B 1 125 ? 10.453 -10.07 -2.379 1 98.31 125 ILE B N 1
ATOM 2477 C CA . ILE B 1 125 ? 11.883 -9.812 -2.496 1 98.31 125 ILE B CA 1
ATOM 2478 C C . ILE B 1 125 ? 12.25 -8.531 -1.748 1 98.31 125 ILE B C 1
ATOM 2480 O O . ILE B 1 125 ? 11.805 -7.445 -2.119 1 98.31 125 ILE B O 1
ATOM 2484 N N . ALA B 1 126 ? 13.078 -8.672 -0.733 1 96.75 126 ALA B N 1
ATOM 2485 C CA . ALA B 1 126 ? 13.305 -7.559 0.181 1 96.75 126 ALA B CA 1
ATOM 2486 C C . ALA B 1 126 ? 14.773 -7.145 0.187 1 96.75 126 ALA B C 1
ATOM 2488 O O . ALA B 1 126 ? 15.656 -7.961 -0.075 1 96.75 126 ALA B O 1
ATOM 2489 N N . GLY B 1 127 ? 15.008 -5.875 0.51 1 92.69 127 GLY B N 1
ATOM 2490 C CA . GLY B 1 127 ? 16.359 -5.348 0.609 1 92.69 127 GLY B CA 1
ATOM 2491 C C . GLY B 1 127 ? 16.984 -5.547 1.98 1 92.69 127 GLY B C 1
ATOM 2492 O O . GLY B 1 127 ? 18.203 -5.633 2.109 1 92.69 127 GLY B O 1
ATOM 2493 N N . ALA B 1 128 ? 16.172 -5.633 2.986 1 92.44 128 ALA B N 1
ATOM 2494 C CA . ALA B 1 128 ? 16.641 -5.84 4.352 1 92.44 128 ALA B CA 1
ATOM 2495 C C . ALA B 1 128 ? 16.656 -7.32 4.711 1 92.44 128 ALA B C 1
ATOM 2497 O O . ALA B 1 128 ? 15.875 -8.109 4.164 1 92.44 128 ALA B O 1
ATOM 2498 N N . GLY B 1 129 ? 17.469 -7.688 5.633 1 92.38 129 GLY B N 1
ATOM 2499 C CA . GLY B 1 129 ? 17.609 -9.086 6.031 1 92.38 129 GLY B CA 1
ATOM 2500 C C . GLY B 1 129 ? 16.531 -9.539 6.992 1 92.38 129 GLY B C 1
ATOM 2501 O O . GLY B 1 129 ? 15.812 -8.711 7.57 1 92.38 129 GLY B O 1
ATOM 2502 N N . PRO B 1 130 ? 16.438 -10.844 7.156 1 91.75 130 PRO B N 1
ATOM 2503 C CA . PRO B 1 130 ? 15.398 -11.422 8.008 1 91.75 130 PRO B CA 1
ATOM 2504 C C . PRO B 1 130 ? 15.469 -10.922 9.453 1 91.75 130 PRO B C 1
ATOM 2506 O O . PRO B 1 130 ? 14.438 -10.797 10.117 1 91.75 130 PRO B O 1
ATOM 2509 N N . GLN B 1 131 ? 16.641 -10.633 9.906 1 94.06 131 GLN B N 1
ATOM 2510 C CA . GLN B 1 131 ? 16.781 -10.164 11.281 1 94.06 131 GLN B CA 1
ATOM 2511 C C . GLN B 1 131 ? 16.047 -8.836 11.484 1 94.06 131 GLN B C 1
ATOM 2513 O O . GLN B 1 131 ? 15.445 -8.617 12.531 1 94.06 131 GLN B O 1
ATOM 2518 N N . THR B 1 132 ? 16.109 -7.988 10.516 1 95.56 132 THR B N 1
ATOM 2519 C CA . THR B 1 132 ? 15.406 -6.711 10.578 1 95.56 132 THR B CA 1
ATOM 2520 C C . THR B 1 132 ? 13.898 -6.934 10.641 1 95.56 132 THR B C 1
ATOM 2522 O O . THR B 1 132 ? 13.203 -6.301 11.438 1 95.56 132 THR B O 1
ATOM 2525 N N . TYR B 1 133 ? 13.383 -7.836 9.852 1 97 133 TYR B N 1
ATOM 2526 C CA . TYR B 1 133 ? 11.961 -8.148 9.82 1 97 133 TYR B CA 1
ATOM 2527 C C . TYR B 1 133 ? 11.492 -8.711 11.156 1 97 133 TYR B C 1
ATOM 2529 O O . TYR B 1 133 ? 10.414 -8.359 11.648 1 97 133 TYR B O 1
ATOM 2537 N N . ASP B 1 134 ? 12.305 -9.531 11.719 1 95.94 134 ASP B N 1
ATOM 2538 C CA . ASP B 1 134 ? 11.953 -10.133 13.008 1 95.94 134 ASP B CA 1
ATOM 2539 C C . ASP B 1 134 ? 12.023 -9.094 14.125 1 95.94 134 ASP B C 1
ATOM 2541 O O . ASP B 1 134 ? 11.102 -9 14.945 1 95.94 134 ASP B O 1
ATOM 2545 N N . LYS B 1 135 ? 13.07 -8.328 14.141 1 97.06 135 LYS B N 1
ATOM 2546 C CA . LYS B 1 135 ? 13.32 -7.355 15.203 1 97.06 135 LYS B CA 1
ATOM 2547 C C . LYS B 1 135 ? 12.195 -6.332 15.297 1 97.06 135 LYS B C 1
ATOM 2549 O O . LYS B 1 135 ? 11.781 -5.953 16.391 1 97.06 135 LYS B O 1
ATOM 2554 N N . HIS B 1 136 ? 11.68 -6 14.172 1 97.94 136 HIS B N 1
ATOM 2555 C CA . HIS B 1 136 ? 10.742 -4.883 14.148 1 97.94 136 HIS B CA 1
ATOM 2556 C C . HIS B 1 136 ? 9.305 -5.371 14 1 97.94 136 HIS B C 1
ATOM 2558 O O . HIS B 1 136 ? 8.367 -4.574 14.039 1 97.94 136 HIS B O 1
ATOM 2564 N N . GLY B 1 137 ? 9.109 -6.652 13.797 1 98.31 137 GLY B N 1
ATOM 2565 C CA . GLY B 1 137 ? 7.777 -7.215 13.656 1 98.31 137 GLY B CA 1
ATOM 2566 C C . GLY B 1 137 ? 7.199 -7.027 12.266 1 98.31 137 GLY B C 1
ATOM 2567 O O . GLY B 1 137 ? 5.98 -7.074 12.078 1 98.31 137 GLY B O 1
ATOM 2568 N N . TYR B 1 138 ? 8.023 -6.758 11.312 1 98.44 138 TYR B N 1
ATOM 2569 C CA . TYR B 1 138 ? 7.543 -6.504 9.961 1 98.44 138 TYR B CA 1
ATOM 2570 C C . TYR B 1 138 ? 6.949 -7.77 9.352 1 98.44 138 TYR B C 1
ATOM 2572 O O . TYR B 1 138 ? 5.961 -7.703 8.609 1 98.44 138 TYR B O 1
ATOM 2580 N N . SER B 1 139 ? 7.551 -8.938 9.648 1 97.69 139 SER B N 1
ATOM 2581 C CA . SER B 1 139 ? 7.031 -10.195 9.117 1 97.69 139 SER B CA 1
ATOM 2582 C C . SER B 1 139 ? 5.605 -10.445 9.594 1 97.69 139 SER B C 1
ATOM 2584 O O . SER B 1 139 ? 4.727 -10.773 8.797 1 97.69 139 SER B O 1
ATOM 2586 N N . VAL B 1 140 ? 5.395 -10.25 10.852 1 98.38 140 VAL B N 1
ATOM 2587 C CA . VAL B 1 140 ? 4.074 -10.453 11.438 1 98.38 140 VAL B CA 1
ATOM 2588 C C . VAL B 1 140 ? 3.086 -9.453 10.852 1 98.38 140 VAL B C 1
ATOM 2590 O O . VAL B 1 140 ? 1.945 -9.805 10.539 1 98.38 140 VAL B O 1
ATOM 2593 N N . ALA B 1 141 ? 3.514 -8.211 10.719 1 98.69 141 ALA B N 1
ATOM 2594 C CA . ALA B 1 141 ? 2.639 -7.168 10.18 1 98.69 141 ALA B CA 1
ATOM 2595 C C . ALA B 1 141 ? 2.238 -7.484 8.742 1 98.69 141 ALA B C 1
ATOM 2597 O O . ALA B 1 141 ? 1.074 -7.324 8.359 1 98.69 141 ALA B O 1
ATOM 2598 N N . MET B 1 142 ? 3.176 -7.965 7.961 1 98.5 142 MET B N 1
ATOM 2599 C CA . MET B 1 142 ? 2.879 -8.336 6.578 1 98.5 142 MET B CA 1
ATOM 2600 C C . MET B 1 142 ? 1.898 -9.5 6.527 1 98.5 142 MET B C 1
ATOM 2602 O O . MET B 1 142 ? 0.94 -9.477 5.754 1 98.5 142 MET B O 1
ATOM 2606 N N . HIS B 1 143 ? 2.156 -10.523 7.305 1 98.38 143 HIS B N 1
ATOM 2607 C CA . HIS B 1 143 ? 1.246 -11.656 7.367 1 98.38 143 HIS B CA 1
ATOM 2608 C C . HIS B 1 143 ? -0.167 -11.219 7.734 1 98.38 143 HIS B C 1
ATOM 2610 O O . HIS B 1 143 ? -1.138 -11.633 7.098 1 98.38 143 HIS B O 1
ATOM 2616 N N . THR B 1 144 ? -0.26 -10.367 8.734 1 98.75 144 THR B N 1
ATOM 2617 C CA . THR B 1 144 ? -1.555 -9.914 9.227 1 98.75 144 THR B CA 1
ATOM 2618 C C . THR B 1 144 ? -2.301 -9.133 8.156 1 98.75 144 THR B C 1
ATOM 2620 O O . THR B 1 144 ? -3.492 -9.359 7.926 1 98.75 144 THR B O 1
ATOM 2623 N N . GLN B 1 145 ? -1.618 -8.211 7.516 1 98.62 145 GLN B N 1
ATOM 2624 C CA . GLN B 1 145 ? -2.27 -7.383 6.508 1 98.62 145 GLN B CA 1
ATOM 2625 C C . GLN B 1 145 ? -2.59 -8.195 5.254 1 98.62 145 GLN B C 1
ATOM 2627 O O . GLN B 1 145 ? -3.713 -8.148 4.75 1 98.62 145 GLN B O 1
ATOM 2632 N N . ILE B 1 146 ? -1.59 -8.984 4.75 1 98.81 146 ILE B N 1
ATOM 2633 C CA . ILE B 1 146 ? -1.677 -9.555 3.41 1 98.81 146 ILE B CA 1
ATOM 2634 C C . ILE B 1 146 ? -2.334 -10.93 3.475 1 98.81 146 ILE B C 1
ATOM 2636 O O . ILE B 1 146 ? -3.447 -11.117 2.979 1 98.81 146 ILE B O 1
ATOM 2640 N N . GLU B 1 147 ? -1.75 -11.836 4.156 1 98.75 147 GLU B N 1
ATOM 2641 C CA . GLU B 1 147 ? -2.248 -13.211 4.16 1 98.75 147 GLU B CA 1
ATOM 2642 C C . GLU B 1 147 ? -3.582 -13.312 4.895 1 98.75 147 GLU B C 1
ATOM 2644 O O . GLU B 1 147 ? -4.559 -13.828 4.352 1 98.75 147 GLU B O 1
ATOM 2649 N N . HIS B 1 148 ? -3.627 -12.773 6.074 1 98.62 148 HIS B N 1
ATOM 2650 C CA . HIS B 1 148 ? -4.84 -12.836 6.883 1 98.62 148 HIS B CA 1
ATOM 2651 C C . HIS B 1 148 ? -5.852 -11.781 6.438 1 98.62 148 HIS B C 1
ATOM 2653 O O . HIS B 1 148 ? -7.016 -12.094 6.191 1 98.62 148 HIS B O 1
ATOM 2659 N N . GLY B 1 149 ? -5.418 -10.562 6.277 1 98.69 149 GLY B N 1
ATOM 2660 C CA . GLY B 1 149 ? -6.316 -9.43 6.105 1 98.69 149 GLY B CA 1
ATOM 2661 C C . GLY B 1 149 ? -6.902 -9.344 4.707 1 98.69 149 GLY B C 1
ATOM 2662 O O . GLY B 1 149 ? -8.023 -8.875 4.527 1 98.69 149 GLY B O 1
ATOM 2663 N N . ILE B 1 150 ? -6.145 -9.703 3.713 1 98.81 150 ILE B N 1
ATOM 2664 C CA . ILE B 1 150 ? -6.633 -9.602 2.342 1 98.81 150 ILE B CA 1
ATOM 2665 C C . ILE B 1 150 ? -7.125 -10.969 1.868 1 98.81 150 ILE B C 1
ATOM 2667 O O . ILE B 1 150 ? -8.32 -11.164 1.658 1 98.81 150 ILE B O 1
ATOM 2671 N N . PHE B 1 151 ? -6.215 -11.922 1.783 1 98.94 151 PHE B N 1
ATOM 2672 C CA . PHE B 1 151 ? -6.551 -13.188 1.144 1 98.94 151 PHE B CA 1
ATOM 2673 C C . PHE B 1 151 ? -7.426 -14.039 2.057 1 98.94 151 PHE B C 1
ATOM 2675 O O . PHE B 1 151 ? -8.391 -14.664 1.601 1 98.94 151 PHE B O 1
ATOM 2682 N N . GLY B 1 152 ? -7.09 -14.055 3.365 1 98.69 152 GLY B N 1
ATOM 2683 C CA . GLY B 1 152 ? -7.965 -14.727 4.312 1 98.69 152 GLY B CA 1
ATOM 2684 C C . GLY B 1 152 ? -9.375 -14.172 4.32 1 98.69 152 GLY B C 1
ATOM 2685 O O . GLY B 1 152 ? -10.344 -14.93 4.367 1 98.69 152 GLY B O 1
ATOM 2686 N N . TYR B 1 153 ? -9.492 -12.852 4.293 1 98.44 153 TYR B N 1
ATOM 2687 C CA . TYR B 1 153 ? -10.797 -12.195 4.246 1 98.44 153 TYR B CA 1
ATOM 2688 C C . TYR B 1 153 ? -11.586 -12.633 3.02 1 98.44 153 TYR B C 1
ATOM 2690 O O . TYR B 1 153 ? -12.805 -12.797 3.088 1 98.44 153 TYR B O 1
ATOM 2698 N N . CYS B 1 154 ? -10.914 -12.836 1.88 1 98.81 154 CYS B N 1
ATOM 2699 C CA . CYS B 1 154 ? -11.555 -13.195 0.619 1 98.81 154 CYS B CA 1
ATOM 2700 C C . CYS B 1 154 ? -11.805 -14.695 0.539 1 98.81 154 CYS B C 1
ATOM 2702 O O . CYS B 1 154 ? -12.375 -15.18 -0.44 1 98.81 154 CYS B O 1
ATOM 2704 N N . GLY B 1 155 ? -11.32 -15.461 1.556 1 98.69 155 GLY B N 1
ATOM 2705 C CA . GLY B 1 155 ? -11.484 -16.906 1.572 1 98.69 155 GLY B CA 1
ATOM 2706 C C . GLY B 1 155 ? -10.406 -17.641 0.809 1 98.69 155 GLY B C 1
ATOM 2707 O O . GLY B 1 155 ? -10.445 -18.875 0.698 1 98.69 155 GLY B O 1
ATOM 2708 N N . ALA B 1 156 ? -9.438 -16.891 0.264 1 98.69 156 ALA B N 1
ATOM 2709 C CA . ALA B 1 156 ? -8.344 -17.5 -0.487 1 98.69 156 ALA B CA 1
ATOM 2710 C C . ALA B 1 156 ? -7.285 -18.078 0.453 1 98.69 156 ALA B C 1
ATOM 2712 O O . ALA B 1 156 ? -6.949 -17.469 1.469 1 98.69 156 ALA B O 1
ATOM 2713 N N . ARG B 1 157 ? -6.766 -19.156 0.162 1 96.56 157 ARG B N 1
ATOM 2714 C CA . ARG B 1 157 ? -5.703 -19.766 0.952 1 96.56 157 ARG B CA 1
ATOM 2715 C C . ARG B 1 157 ? -4.328 -19.328 0.46 1 96.56 157 ARG B C 1
ATOM 2717 O O . ARG B 1 157 ? -4.004 -19.484 -0.719 1 96.56 157 ARG B O 1
ATOM 2724 N N . VAL B 1 158 ? -3.564 -18.844 1.336 1 98.44 158 VAL B N 1
ATOM 2725 C CA . VAL B 1 158 ? -2.16 -18.625 1.008 1 98.44 158 VAL B CA 1
ATOM 2726 C C . VAL B 1 158 ? -1.389 -19.938 1.141 1 98.44 158 VAL B C 1
ATOM 2728 O O . VAL B 1 158 ? -1.06 -20.359 2.252 1 98.44 158 VAL B O 1
ATOM 2731 N N . ALA B 1 159 ? -1.093 -20.5 0.029 1 98 159 ALA B N 1
ATOM 2732 C CA . ALA B 1 159 ? -0.5 -21.844 -0.02 1 98 159 ALA B CA 1
ATOM 2733 C C . ALA B 1 159 ? 0.993 -21.781 0.295 1 98 159 ALA B C 1
ATOM 2735 O O . ALA B 1 159 ? 1.562 -22.766 0.798 1 98 159 ALA B O 1
ATOM 2736 N N . SER B 1 160 ? 1.641 -20.719 0.009 1 97.88 160 SER B N 1
ATOM 2737 C CA . SER B 1 160 ? 3.035 -20.5 0.375 1 97.88 160 SER B CA 1
ATOM 2738 C C . SER B 1 160 ? 3.367 -19.016 0.424 1 97.88 160 SER B C 1
ATOM 2740 O O . SER B 1 160 ? 2.74 -18.203 -0.271 1 97.88 160 SER B O 1
ATOM 2742 N N . SER B 1 161 ? 4.246 -18.656 1.213 1 98.06 161 SER B N 1
ATOM 2743 C CA . SER B 1 161 ? 4.77 -17.312 1.394 1 98.06 161 SER B CA 1
ATOM 2744 C C . SER B 1 161 ? 6.27 -17.328 1.667 1 98.06 161 SER B C 1
ATOM 2746 O O . SER B 1 161 ? 6.711 -17.859 2.691 1 98.06 161 SER B O 1
ATOM 2748 N N . VAL B 1 162 ? 7.031 -16.75 0.739 1 97.5 162 VAL B N 1
ATOM 2749 C CA . VAL B 1 162 ? 8.477 -16.719 0.951 1 97.5 162 VAL B CA 1
ATOM 2750 C C . VAL B 1 162 ? 8.977 -15.281 0.901 1 97.5 162 VAL B C 1
ATOM 2752 O O . VAL B 1 162 ? 8.492 -14.477 0.107 1 97.5 162 VAL B O 1
ATOM 2755 N N . LEU B 1 163 ? 9.852 -14.953 1.769 1 97.38 163 LEU B N 1
ATOM 2756 C CA . LEU B 1 163 ? 10.594 -13.703 1.801 1 97.38 163 LEU B CA 1
ATOM 2757 C C . LEU B 1 163 ? 12.047 -13.922 1.394 1 97.38 163 LEU B C 1
ATOM 2759 O O . LEU B 1 163 ? 12.797 -14.594 2.105 1 97.38 163 LEU B O 1
ATOM 2763 N N . LEU B 1 164 ? 12.414 -13.414 0.246 1 97.69 164 LEU B N 1
ATOM 2764 C CA . LEU B 1 164 ? 13.773 -13.531 -0.282 1 97.69 164 LEU B CA 1
ATOM 2765 C C . LEU B 1 164 ? 14.57 -12.258 -0.027 1 97.69 164 LEU B C 1
ATOM 2767 O O . LEU B 1 164 ? 14.141 -11.164 -0.407 1 97.69 164 LEU B O 1
ATOM 2771 N N . THR B 1 165 ? 15.688 -12.398 0.621 1 95.25 165 THR B N 1
ATOM 2772 C CA . THR B 1 165 ? 16.484 -11.227 0.979 1 95.25 165 THR B CA 1
ATOM 2773 C C . THR B 1 165 ? 17.922 -11.375 0.489 1 95.25 165 THR B C 1
ATOM 2775 O O . THR B 1 165 ? 18.359 -12.484 0.187 1 95.25 165 THR B O 1
ATOM 2778 N N . GLN B 1 166 ? 18.625 -10.219 0.451 1 90 166 GLN B N 1
ATOM 2779 C CA . GLN B 1 166 ? 20.016 -10.242 -0.004 1 90 166 GLN B CA 1
ATOM 2780 C C . GLN B 1 166 ? 20.922 -10.898 1.029 1 90 166 GLN B C 1
ATOM 2782 O O . GLN B 1 166 ? 22.062 -11.25 0.726 1 90 166 GLN B O 1
ATOM 2787 N N . ALA B 1 167 ? 20.453 -11.117 2.188 1 85.94 167 ALA B N 1
ATOM 2788 C CA . ALA B 1 167 ? 21.219 -11.758 3.256 1 85.94 167 ALA B CA 1
ATOM 2789 C C . ALA B 1 167 ? 21.141 -13.281 3.146 1 85.94 167 ALA B C 1
ATOM 2791 O O . ALA B 1 167 ? 21.859 -13.992 3.848 1 85.94 167 ALA B O 1
ATOM 2792 N N . ASP B 1 168 ? 20.297 -13.711 2.242 1 88.38 168 ASP B N 1
ATOM 2793 C CA . ASP B 1 168 ? 20.125 -15.156 2.086 1 88.38 168 ASP B CA 1
ATOM 2794 C C . ASP B 1 168 ? 21.422 -15.812 1.599 1 88.38 168 ASP B C 1
ATOM 2796 O O . ASP B 1 168 ? 22.203 -15.188 0.875 1 88.38 168 ASP B O 1
ATOM 2800 N N . GLU B 1 169 ? 21.516 -17 1.95 1 85.12 169 GLU B N 1
ATOM 2801 C CA . GLU B 1 169 ? 22.672 -17.766 1.501 1 85.12 169 GLU B CA 1
ATOM 2802 C C . GLU B 1 169 ? 22.703 -17.875 -0.021 1 85.12 169 GLU B C 1
ATOM 2804 O O . GLU B 1 169 ? 21.672 -18.062 -0.66 1 85.12 169 GLU B O 1
ATOM 2809 N N . ASP B 1 170 ? 23.938 -17.734 -0.692 1 91.56 170 ASP B N 1
ATOM 2810 C CA . ASP B 1 170 ? 24.172 -17.938 -2.119 1 91.56 170 ASP B CA 1
ATOM 2811 C C . ASP B 1 170 ? 23.422 -16.891 -2.949 1 91.56 170 ASP B C 1
ATOM 2813 O O . ASP B 1 170 ? 22.891 -17.219 -4.016 1 91.56 170 ASP B O 1
ATOM 2817 N N . PHE B 1 171 ? 23.062 -15.852 -2.318 1 91.75 171 PHE B N 1
ATOM 2818 C CA . PHE B 1 171 ? 22.453 -14.773 -3.088 1 91.75 171 PHE B CA 1
ATOM 2819 C C . PHE B 1 171 ? 23.297 -14.43 -4.309 1 91.75 171 PHE B C 1
ATOM 2821 O O . PHE B 1 171 ? 24.516 -14.297 -4.207 1 91.75 171 PHE B O 1
ATOM 2828 N N . PRO B 1 172 ? 22.688 -14.359 -5.527 1 95.25 172 PRO B N 1
ATOM 2829 C CA . PRO B 1 172 ? 21.25 -14.43 -5.797 1 95.25 172 PRO B CA 1
ATOM 2830 C C . PRO B 1 172 ? 20.797 -15.828 -6.211 1 95.25 172 PRO B C 1
ATOM 2832 O O . PRO B 1 172 ? 19.594 -16.078 -6.375 1 95.25 172 PRO B O 1
ATOM 2835 N N . GLN B 1 173 ? 21.766 -16.766 -6.402 1 96.56 173 GLN B N 1
ATOM 2836 C CA . GLN B 1 173 ? 21.438 -18.094 -6.902 1 96.56 173 GLN B CA 1
ATOM 2837 C C . GLN B 1 173 ? 20.406 -18.781 -6 1 96.56 173 GLN B C 1
ATOM 2839 O O . GLN B 1 173 ? 19.531 -19.5 -6.484 1 96.56 173 GLN B O 1
ATOM 2844 N N . GLY B 1 174 ? 20.5 -18.578 -4.773 1 96.69 174 GLY B N 1
ATOM 2845 C CA . GLY B 1 174 ? 19.547 -19.156 -3.84 1 96.69 174 GLY B CA 1
ATOM 2846 C C . GLY B 1 174 ? 18.109 -18.719 -4.105 1 96.69 174 GLY B C 1
ATOM 2847 O O . GLY B 1 174 ? 17.172 -19.5 -3.91 1 96.69 174 GLY B O 1
ATOM 2848 N N . HIS B 1 175 ? 17.906 -17.422 -4.445 1 97.81 175 HIS B N 1
ATOM 2849 C CA . HIS B 1 175 ? 16.578 -16.938 -4.809 1 97.81 175 HIS B CA 1
ATOM 2850 C C . HIS B 1 175 ? 16.016 -17.703 -6.004 1 97.81 175 HIS B C 1
ATOM 2852 O O . HIS B 1 175 ? 14.844 -18.062 -6.016 1 97.81 175 HIS B O 1
ATOM 2858 N N . PHE B 1 176 ? 16.922 -17.922 -6.977 1 98.19 176 PHE B N 1
ATOM 2859 C CA . PHE B 1 176 ? 16.484 -18.641 -8.172 1 98.19 176 PHE B CA 1
ATOM 2860 C C . PHE B 1 176 ? 16.156 -20.094 -7.848 1 98.19 176 PHE B C 1
ATOM 2862 O O . PHE B 1 176 ? 15.195 -20.656 -8.375 1 98.19 176 PHE B O 1
ATOM 2869 N N . ASP B 1 177 ? 16.938 -20.703 -6.969 1 97.94 177 ASP B N 1
ATOM 2870 C CA . ASP B 1 177 ? 16.656 -22.078 -6.551 1 97.94 177 ASP B CA 1
ATOM 2871 C C . ASP B 1 177 ? 15.289 -22.172 -5.863 1 97.94 177 ASP B C 1
ATOM 2873 O O . ASP B 1 177 ? 14.516 -23.094 -6.129 1 97.94 177 ASP B O 1
ATOM 2877 N N . THR B 1 178 ? 15.031 -21.25 -5 1 97.94 178 THR B N 1
ATOM 2878 C CA . THR B 1 178 ? 13.742 -21.203 -4.328 1 97.94 178 THR B CA 1
ATOM 2879 C C . THR B 1 178 ? 12.609 -21.031 -5.336 1 97.94 178 THR B C 1
ATOM 2881 O O . THR B 1 178 ? 11.594 -21.734 -5.262 1 97.94 178 THR B O 1
ATOM 2884 N N . ALA B 1 179 ? 12.773 -20.094 -6.266 1 98.69 179 ALA B N 1
ATOM 2885 C CA . ALA B 1 179 ? 11.773 -19.859 -7.305 1 98.69 179 ALA B CA 1
ATOM 2886 C C . ALA B 1 179 ? 11.516 -21.125 -8.117 1 98.69 179 ALA B C 1
ATOM 2888 O O . ALA B 1 179 ? 10.359 -21.484 -8.383 1 98.69 179 ALA B O 1
ATOM 2889 N N . ARG B 1 180 ? 12.578 -21.812 -8.539 1 98.62 180 ARG B N 1
ATOM 2890 C CA . ARG B 1 180 ? 12.461 -23.047 -9.312 1 98.62 180 ARG B CA 1
ATOM 2891 C C . ARG B 1 180 ? 11.695 -24.109 -8.539 1 98.62 180 ARG B C 1
ATOM 2893 O O . ARG B 1 180 ? 10.828 -24.781 -9.094 1 98.62 180 ARG B O 1
ATOM 2900 N N . ARG B 1 181 ? 12.031 -24.25 -7.297 1 98.38 181 ARG B N 1
ATOM 2901 C CA . ARG B 1 181 ? 11.336 -25.219 -6.453 1 98.38 181 ARG B CA 1
ATOM 2902 C C . ARG B 1 181 ? 9.852 -24.875 -6.352 1 98.38 181 ARG B C 1
ATOM 2904 O O . ARG B 1 181 ? 9 -25.766 -6.469 1 98.38 181 ARG B O 1
ATOM 2911 N N . LEU B 1 182 ? 9.523 -23.609 -6.098 1 98.5 182 LEU B N 1
ATOM 2912 C CA . LEU B 1 182 ? 8.133 -23.172 -6.027 1 98.5 182 LEU B CA 1
ATOM 2913 C C . LEU B 1 182 ? 7.398 -23.5 -7.324 1 98.5 182 LEU B C 1
ATOM 2915 O O . LEU B 1 182 ? 6.254 -23.953 -7.301 1 98.5 182 LEU B O 1
ATOM 2919 N N . GLY B 1 183 ? 8.039 -23.219 -8.445 1 98.69 183 GLY B N 1
ATOM 2920 C CA . GLY B 1 183 ? 7.449 -23.547 -9.727 1 98.69 183 GLY B CA 1
ATOM 2921 C C . GLY B 1 183 ? 7.121 -25.031 -9.867 1 98.69 183 GLY B C 1
ATOM 2922 O O . GLY B 1 183 ? 6.016 -25.391 -10.266 1 98.69 183 GLY B O 1
ATOM 2923 N N . ARG B 1 184 ? 8.078 -25.875 -9.469 1 98.25 184 ARG B N 1
ATOM 2924 C CA . ARG B 1 184 ? 7.922 -27.328 -9.602 1 98.25 184 ARG B CA 1
ATOM 2925 C C . ARG B 1 184 ? 6.797 -27.844 -8.719 1 98.25 184 ARG B C 1
ATOM 2927 O O . ARG B 1 184 ? 6.109 -28.797 -9.07 1 98.25 184 ARG B O 1
ATOM 2934 N N . GLU B 1 185 ? 6.637 -27.156 -7.609 1 97.81 185 GLU B N 1
ATOM 2935 C CA . GLU B 1 185 ? 5.715 -27.656 -6.598 1 97.81 185 GLU B CA 1
ATOM 2936 C C . GLU B 1 185 ? 4.41 -26.875 -6.586 1 97.81 185 GLU B C 1
ATOM 2938 O O . GLU B 1 185 ? 3.574 -27.047 -5.703 1 97.81 185 GLU B O 1
ATOM 2943 N N . LEU B 1 186 ? 4.191 -26 -7.484 1 97.94 186 LEU B N 1
ATOM 2944 C CA . LEU B 1 186 ? 3.129 -25.016 -7.434 1 97.94 186 LEU B CA 1
ATOM 2945 C C . LEU B 1 186 ? 1.762 -25.688 -7.332 1 97.94 186 LEU B C 1
ATOM 2947 O O . LEU B 1 186 ? 0.875 -25.188 -6.633 1 97.94 186 LEU B O 1
ATOM 2951 N N . PHE B 1 187 ? 1.526 -26.766 -8.047 1 97.12 187 PHE B N 1
ATOM 2952 C CA . PHE B 1 187 ? 0.214 -27.391 -8.102 1 97.12 187 PHE B CA 1
ATOM 2953 C C . PHE B 1 187 ? 0.22 -28.719 -7.352 1 97.12 187 PHE B C 1
ATOM 2955 O O . PHE B 1 187 ? -0.684 -29.547 -7.523 1 97.12 187 PHE B O 1
ATOM 2962 N N . ASP B 1 188 ? 1.362 -28.922 -6.613 1 87.44 188 ASP B N 1
ATOM 2963 C CA . ASP B 1 188 ? 1.396 -30.109 -5.777 1 87.44 188 ASP B CA 1
ATOM 2964 C C . ASP B 1 188 ? 0.341 -30.047 -4.676 1 87.44 188 ASP B C 1
ATOM 2966 O O . ASP B 1 188 ? 0.068 -28.969 -4.137 1 87.44 188 ASP B O 1
ATOM 2970 N N . LYS B 1 189 ? -0.593 -30.938 -4.648 1 70 189 LYS B N 1
ATOM 2971 C CA . LYS B 1 189 ? -1.717 -31.062 -3.727 1 70 189 LYS B CA 1
ATOM 2972 C C . LYS B 1 189 ? -1.235 -31.156 -2.281 1 70 189 LYS B C 1
ATOM 2974 O O . LYS B 1 189 ? -2.035 -31.359 -1.368 1 70 189 LYS B O 1
ATOM 2979 N N . ARG B 1 190 ? 0.037 -30.953 -2.078 1 51.31 190 ARG B N 1
ATOM 2980 C CA . ARG B 1 190 ? 0.46 -31.453 -0.773 1 51.31 190 ARG B CA 1
ATOM 2981 C C . ARG B 1 190 ? -0.301 -30.75 0.351 1 51.31 190 ARG B C 1
ATOM 2983 O O . ARG B 1 190 ? -0.45 -31.312 1.441 1 51.31 190 ARG B O 1
ATOM 2990 N N . THR B 1 191 ? -0.329 -29.219 0.487 1 38 191 THR B N 1
ATOM 2991 C CA . THR B 1 191 ? -0.759 -28.844 1.826 1 38 191 THR B CA 1
ATOM 2992 C C . THR B 1 191 ? -2.281 -28.859 1.936 1 38 191 THR B C 1
ATOM 2994 O O . THR B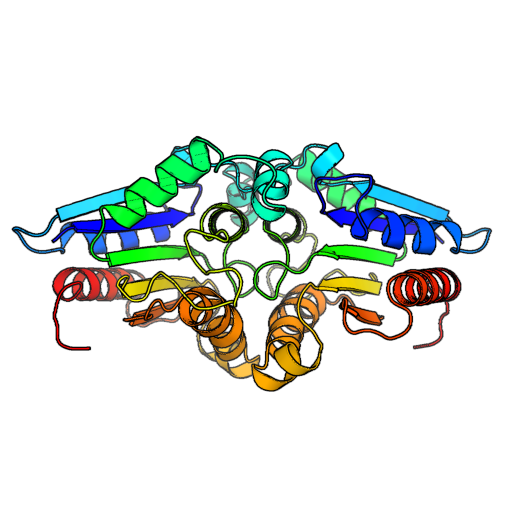 1 191 ? -2.984 -28.5 0.99 1 38 191 THR B O 1
#

Solvent-accessible surface area (backbone atoms only — not comparable to full-atom values): 19608 Å² total; per-residue (Å²): 96,33,33,35,36,37,35,48,60,60,49,80,83,34,70,56,43,49,30,47,48,38,17,58,74,30,40,52,82,88,35,47,70,49,77,44,46,42,49,85,69,62,64,75,26,58,66,38,63,54,55,52,30,29,75,70,71,69,44,69,75,45,68,73,39,44,53,53,45,50,53,54,68,68,28,60,29,41,32,43,34,29,46,45,40,73,64,37,64,33,18,44,50,38,6,44,48,65,52,50,62,30,78,76,62,25,21,42,96,85,62,45,40,56,30,59,81,39,40,29,34,41,40,36,38,33,83,59,37,70,65,60,30,61,74,63,40,39,57,58,24,34,43,40,37,46,51,46,50,43,35,41,46,20,35,20,43,71,71,43,76,47,80,43,33,68,71,42,70,63,57,66,59,40,53,41,51,51,23,29,50,48,20,58,46,64,81,52,80,80,118,93,32,33,33,35,40,36,49,59,61,50,82,83,34,70,57,44,49,32,49,49,37,16,57,74,30,38,53,82,88,34,48,70,48,77,45,46,40,49,85,71,61,64,75,25,57,66,37,64,55,54,50,30,30,74,69,71,71,44,69,75,46,69,75,42,44,54,53,44,49,52,54,69,69,28,60,30,41,32,44,33,29,46,46,39,74,65,37,64,33,16,44,49,38,6,44,48,66,54,48,60,30,78,78,62,25,21,43,96,85,62,45,41,56,29,58,80,39,38,29,34,41,40,36,39,33,83,61,37,71,65,58,30,61,75,65,40,38,56,60,23,34,41,38,36,46,50,48,49,42,35,42,46,19,36,21,43,70,74,44,75,46,80,42,33,67,71,41,70,62,57,66,59,39,52,40,51,50,23,29,50,48,19,57,46,64,82,56,77,77,126

pLDDT: mean 96.94, std 6.21, range [37.94, 99.0]

Radius of gyration: 20.63 Å; Cα contacts (8 Å, |Δi|>4): 760; chains: 2; bounding box: 48×64×43 Å

InterPro domains:
  IPR003680 Flavodoxin-like fold [PF02525] (1-170)
  IPR029039 Flavoprotein-like superfamily [G3DSA:3.40.50.360] (1-190)
  IPR029039 Flavoprotein-like superfamily [SSF52218] (1-189)
  IPR051545 NAD(P)H dehydrogenase (quinone) [PTHR10204] (1-169)

Organism: NCBI:txid1005395

Nearest PDB structures (foldseek):
  4r81-assembly3_C-2  TM=8.967E-01  e=6.768E-16  Methanothermobacter marburgensis str. Marburg
  4r81-assembly3_B  TM=8.871E-01  e=5.997E-16  Methanothermobacter marburgensis str. Marburg
  4r81-assembly1_A  TM=8.609E-01  e=2.732E-16  Methanothermobacter marburgensis str. Marburg
  1zx1-assembly1_A  TM=9.123E-01  e=2.259E-14  Homo sapiens
  3lcm-assembly1_B  TM=8.561E-01  e=2.117E-13  Streptococcus mutans UA159

Foldseek 3Di:
DEEEEEFEDQDCPDLLVLLSVLLQVQQDPPYHYDYHDLNVVVPDLDCDPQLVCVQVVNDDQDPVLVVVLVNQVVGQEYEYGYEDDPLEGDSSVVSNLVRNCGEPRLAYPVLAADVLRYAYEYHYEYADDPVVCVVVVSVVVHCCCPQCVRQVSNNYHHPYYDYHYCPDPPPPVVSSVVSSVCSNCVPPPPD/DEEEEEFEDQDCPDLLVLLSVLLQVQQDPPYHYDYHDLNVVVPDLDCDPQLVCVQVVNDDQDPVLVVVLVNQVVGQEYEYGYEDDPLEGDSSVVSNLVRNCGEPRLAYPVLAADVLRYEYEYHYEYADDPVVCVVVVSVVVHCCCPQCVRQVSNNYHHPYYDYHYCPDPPPPVVSSVVSSVCSNCVPPPPD

Secondary structure (DSSP, 8-state):
-EEEEEE--S-TTSHHHHHHHHHHHTSPTT-EEEEEETTTTT------HHHHHHHTTSSPPPHHHHHHHHHHHH-SEEEEEEE-BTTB--HHHHHHHHHHS-BTTTB-TT--BS-TT-EEEEEEEESS-HHHHHHHTHHHHHIIIIIIIIIITTT-EEEEEEEEETTSTTTTHHHHHHHHHHHHHTT-TT-/-EEEEEE--S-TTSHHHHHHHHHHHTSPTT-EEEEEETTTTT------HHHHHHHTTSSPPPHHHHHHHHHHHH-SEEEEEEE-BTTB--HHHHHHHHHHS-BTTTB-TT--BS-TT-EEEEEEEESS-HHHHHHHTHHHHHIIIIIIIIIITTT-EEEEEEEEETTSTTTTHHHHHHHHHHHHHTT-TT-

Sequence (382 aa):
MHALIVVAHPDTQSLTHRVAAELAANIPAPHGFEIADLHAEGFDPRFNAHDLALFRNQSPVPADVLAEQARIDRADALVLVFPVYWWSFPGLLKGWIDRVFSGGWAYDQAEQGLLQRLPVHLVAIAGAGPQTYDKHGYSVAMHTQIEHGIFGYCGARVASSVLLTQADEDFPQGHFDTARRLGRELFDKRTMHALIVVAHPDTQSLTHRVAAELAANIPAPHGFEIADLHAEGFDPRFNAHDLALFRNQSPVPADVLAEQARIDRADALVLVFPVYWWSFPGLLKGWIDRVFSGGWAYDQAEQGLLQRLPVHLVAIAGAGPQTYDKHGYSVAMHTQIEHGIFGYCGARVASSVLLTQADEDFPQGHFDTARRLGRELFDKRT